Protein 4HXF (pdb70)

Secondary structure (DSSP, 8-state):
---STTGGGGS-EEEEEEEETTEEEEEEEEEETTTTEEEEEEEEEETTTTEEEEEES-EEEEE-TTSSEEEEEE---S--EEEEEETTT--EEEEEE-TTEEEEEE-TTSSEEEEEEEE----SS----SSS-SEETTTEE-TT-EEEEEEEETTTTEEEEEEEEETT-EEEEETTEEEEEEE-BSSSB-TTT-EEEEEEETTEEEEEEEEEEEEEEEE-SS-EEEEEESS-S-TTSPPEEEEESSSEEESSTT--S-EEEEEEETTEEEEEEEETTEEEEEEESSSEEEEE-SSSEEEEEEESSSEEEEEE-SSS--EEEEESSSEEE---TTHHHHTTS---PPEEEEEEETTEEEEEEEE--S--TT--EEEEEEE-STTT---SSS--HHHHHHHHTT-EEEEE--TT-SSS-HHHHHTTTT-TTTHHHHHHHHHHHHHHHH-TTEEEEEEEEEEETHHHHHHHHHHHH-S--SEEEEES--S-HHHHHHHSSSHHHHHHHHT-SSTTT-THHHHT-GGGGGGG--S-EEEEEETT--SS-THHHHHHHHHHHHTT--EEEEEESS--TTHHHHS-HHHHHHHHHHHHHHHIIIIIS--S---HHHHH-

Solvent-accessible surface area: 24995 Å² total; per-residue (Å²): 74,74,32,48,27,97,1,0,22,64,0,9,62,16,50,40,7,52,2,27,74,63,14,0,0,0,5,33,23,72,5,38,31,160,60,34,89,76,74,46,22,0,0,1,6,36,34,69,82,54,61,98,66,120,11,97,91,3,18,29,0,32,12,0,46,53,14,139,46,0,0,0,0,55,155,160,84,95,25,8,43,0,53,10,2,45,5,107,98,34,74,47,83,48,8,36,102,1,91,49,13,92,43,4,57,20,0,113,64,4,101,52,0,2,0,12,1,31,91,50,118,106,61,156,128,122,84,111,45,111,33,40,14,44,34,17,13,108,65,20,78,1,10,16,1,48,3,12,0,58,6,0,12,3,100,51,56,104,41,90,55,121,32,88,32,55,12,45,11,44,12,22,13,33,14,63,16,2,1,0,1,10,10,22,123,55,150,45,6,68,9,88,30,28,28,15,0,35,41,18,98,100,52,134,78,104,98,44,33,90,77,18,1,2,66,6,47,19,20,39,29,124,73,6,0,1,33,1,44,64,122,7,156,92,26,12,16,0,21,24,0,12,13,37,91,62,113,52,111,23,20,3,122,103,51,66,56,15,0,38,56,9,26,1,66,89,22,87,0,31,0,1,3,38,25,69,0,8,4,3,0,19,19,51,58,46,71,53,118,107,18,6,120,30,125,10,37,5,93,4,0,6,2,66,123,86,10,0,0,4,31,24,37,8,13,58,5,7,4,0,24,5,77,100,48,137,73,94,86,40,3,84,55,2,10,146,38,25,110,148,9,123,44,17,123,13,155,69,14,108,8,151,0,117,91,40,82,2,7,0,1,7,4,88,4,78,39,63,106,84,82,104,1,6,0,0,4,8,8,14,22,40,11,44,20,9,10,4,16,58,26,32,14,2,8,3,0,0,2,44,50,21,0,0,0,1,7,7,0,10,7,0,0,5,0,23,37,36,104,16,2,35,94,4,25,88,100,0,4,37,43,2,6,77,0,4,41,39,0,2,118,37,0,14,160,68,15,92,36,0,21,115,119,61,0,0,0,2,5,40,15,8,0,0,0,1,0,1,11,0,4,4,72,25,104,56,10,74,0,0,0,0,2,1,1,10,0,35,14,43,35,10,30,72,98,7,4,20,0,50,43,43,5,87,21,3,0,1,93,109,10,136,151,35,101,40,3,141,106,0,0,0,27,73,60,2,131,56,3,149,10,14,0,4,0,0,0,1,81,70,2,26,61,6,2,50,25,1,0,48,52,0,44,106,52,0,104,127,84,70,45,56,5,50,43,19,65,24,171,99,10,16,31,13,4,6,96,144,8,40,0,119,20,17,28,86,1,0,44,11,1,6,16,0,0,38,73,4,4,61,63,117,72,156,36,27,89,75,76,93,19,55,121

B-factor: mean 23.14, std 11.22, range [9.87, 101.91]

Sequence (613 aa):
IEWDEKTFTKFAYLSDPRTRKNLVVAYVLTKANLESNKYENTIVIENLEDGSRKFIEDDASMPRISPDGKKIAFMRFEKKTAQIWVVADLKTLSAKKVLEAKNIRSIEWNQDSRRLLAVGFKRREDEEDFIFEDDDVPAWFDNMGFFDGEKTTFWVIDTEGEEVIEQFEKPRFSSGIWHGDSIVVSVPHRDVIPRYFKYWDIYLWKDGEEEEKLFEKVSFYAIDSDGERILLYGKPEKKYVSEHDKIYIYDGEVKGILDDIDREVAQAKIRNGKVYFTLFEEGSVNLYLWDGEVREIIAKGKHWIMGFDADERLIYLKETATRPAELYLWDGEERQLTDYNGLIFKKKLKTFEPRHFRFKKSIDLELDGWYIKPEIKEGEKAPVIVFVHGGPKGMYGYYFKYEMQLMASKGYYIVYVNPRGSNGYSEDFALRVLERTGLEDFQDILNGIEEFLRLEPQADRERIGITGISYGGYMTNWALTQSDDLFKAGISENGISYWLTSYAFSDIGLWFDKEVIGDNPLENEENYRKLSPLFYAKNVKAPLLLIHSLEDYRCPLDQSLMFYHVLKDLGKEVYIAIFKKKGAHGHSIRGSPRHRMMKRYKLLFMMEFFERKLKKYEEGFDVEKILK

Structure (mmCIF, N/CA/C/O backbone):
data_4HXF
#
_entry.id   4HXF
#
_cell.length_a   184.057
_cell.length_b   184.057
_cell.length_c   145.529
_cell.angle_alpha   90.00
_cell.angle_beta   90.00
_cell.angle_gamma   120.00
#
_symmetry.space_group_name_H-M   'H 3 2'
#
loop_
_entity.id
_entity.type
_entity.pdbx_description
1 polymer 'Putative uncharacterized protein PH0594'
2 non-polymer N-[(benzyloxy)carbonyl]glycyl-N-[(2S,3R)-4-chloro-3-hydroxy-1-phenylbutan-2-yl]glycinamide
3 non-polymer 'MAGNESIUM ION'
4 non-polymer HEXANE-1,6-DIOL
5 non-polymer 'CHLORIDE ION'
6 water water
#
loop_
_atom_site.group_PDB
_atom_site.id
_atom_site.type_symbol
_atom_site.label_atom_id
_atom_site.label_alt_id
_atom_site.label_comp_id
_atom_site.label_asym_id
_atom_site.label_entity_id
_atom_site.label_seq_id
_atom_site.pdbx_PDB_ins_code
_atom_site.Cartn_x
_atom_site.Cartn_y
_atom_site.Cartn_z
_atom_site.occupancy
_atom_site.B_iso_or_equiv
_atom_site.auth_seq_id
_atom_site.auth_comp_id
_atom_site.auth_asym_id
_atom_site.auth_atom_id
_atom_site.pdbx_PDB_model_num
ATOM 1 N N . ILE A 1 4 ? 15.729 -29.742 -23.348 1.00 50.68 4 ILE B N 1
ATOM 2 C CA . ILE A 1 4 ? 14.355 -30.221 -22.952 1.00 49.09 4 ILE B CA 1
ATOM 3 C C . ILE A 1 4 ? 14.321 -31.727 -22.593 1.00 49.81 4 ILE B C 1
ATOM 4 O O . ILE A 1 4 ? 14.732 -32.528 -23.403 1.00 40.17 4 ILE B O 1
ATOM 8 N N . GLU A 1 5 ? 13.829 -32.094 -21.382 1.00 46.97 5 GLU B N 1
ATOM 9 C CA . GLU A 1 5 ? 13.776 -33.502 -20.864 1.00 37.90 5 GLU B CA 1
ATOM 10 C C . GLU A 1 5 ? 12.300 -33.777 -20.440 1.00 29.73 5 GLU B C 1
ATOM 11 O O . GLU A 1 5 ? 11.575 -32.744 -20.156 1.00 29.64 5 GLU B O 1
ATOM 13 N N . TRP A 1 6 ? 11.802 -35.056 -20.389 1.00 25.99 6 TRP B N 1
ATOM 14 C CA . TRP A 1 6 ? 10.442 -35.304 -19.839 1.00 21.06 6 TRP B CA 1
ATOM 15 C C . TRP A 1 6 ? 10.430 -35.380 -18.333 1.00 22.97 6 TRP B C 1
ATOM 16 O O . TRP A 1 6 ? 11.090 -36.219 -17.721 1.00 26.31 6 TRP B O 1
ATOM 27 N N . ASP A 1 7 ? 9.585 -34.590 -17.726 1.00 18.10 7 ASP B N 1
ATOM 28 C CA . ASP A 1 7 ? 9.416 -34.624 -16.279 1.00 17.89 7 ASP B CA 1
ATOM 29 C C . ASP A 1 7 ? 8.110 -33.854 -16.013 1.00 15.64 7 ASP B C 1
ATOM 30 O O . ASP A 1 7 ? 7.253 -33.649 -16.966 1.00 15.01 7 ASP B O 1
ATOM 35 N N . GLU A 1 8 ? 7.904 -33.479 -14.757 1.00 15.93 8 GLU B N 1
ATOM 36 C CA . GLU A 1 8 ? 6.675 -32.877 -14.323 1.00 16.62 8 GLU B CA 1
ATOM 37 C C . GLU A 1 8 ? 6.502 -31.421 -14.800 1.00 14.45 8 GLU B C 1
ATOM 38 O O . GLU A 1 8 ? 5.422 -30.931 -14.676 1.00 15.46 8 GLU B O 1
ATOM 44 N N . LYS A 1 9 ? 7.527 -30.845 -15.435 1.00 15.15 9 LYS B N 1
ATOM 45 C CA . LYS A 1 9 ? 7.491 -29.438 -15.899 1.00 16.03 9 LYS B CA 1
ATOM 46 C C . LYS A 1 9 ? 7.438 -29.342 -17.400 1.00 15.94 9 LYS B C 1
ATOM 47 O O . LYS A 1 9 ? 7.291 -28.266 -17.904 1.00 15.67 9 LYS B O 1
ATOM 53 N N . THR A 1 10 ? 7.629 -30.441 -18.107 1.00 16.05 10 THR B N 1
ATOM 54 C CA . THR A 1 10 ? 7.754 -30.318 -19.569 1.00 15.52 10 THR B CA 1
ATOM 55 C C . THR A 1 10 ? 6.516 -29.639 -20.258 1.00 15.53 10 THR B C 1
ATOM 56 O O . THR A 1 10 ? 6.706 -28.926 -21.265 1.00 15.60 10 THR B O 1
ATOM 60 N N . PHE A 1 11 ? 5.352 -29.795 -19.644 1.00 14.13 11 PHE B N 1
ATOM 61 C CA . PHE A 1 11 ? 4.074 -29.287 -20.241 1.00 14.16 11 PHE B CA 1
ATOM 62 C C . PHE A 1 11 ? 4.167 -27.756 -20.332 1.00 14.73 11 PHE B C 1
ATOM 63 O O . PHE A 1 11 ? 3.503 -27.151 -21.167 1.00 16.43 11 PHE B O 1
ATOM 71 N N . THR A 1 12 ? 5.031 -27.145 -19.556 1.00 14.88 12 THR B N 1
ATOM 72 C CA . THR A 1 12 ? 5.157 -25.701 -19.591 1.00 16.33 12 THR B CA 1
ATOM 73 C C . THR A 1 12 ? 5.907 -25.188 -20.782 1.00 16.09 12 THR B C 1
ATOM 74 O O . THR A 1 12 ? 5.925 -24.019 -20.997 1.00 18.12 12 THR B O 1
ATOM 78 N N . LYS A 1 13 ? 6.633 -26.051 -21.472 1.00 16.29 13 LYS B N 1
ATOM 79 C CA . LYS A 1 13 ? 7.521 -25.656 -22.574 1.00 18.61 13 LYS B CA 1
ATOM 80 C C . LYS A 1 13 ? 6.673 -25.609 -23.859 1.00 18.24 13 LYS B C 1
ATOM 81 O O . LYS A 1 13 ? 7.179 -25.144 -24.893 1.00 20.81 13 LYS B O 1
ATOM 85 N N . PHE A 1 14 ? 5.443 -26.126 -23.878 1.00 14.50 14 PHE B N 1
ATOM 86 C CA . PHE A 1 14 ? 4.663 -26.144 -25.121 1.00 14.62 14 PHE B CA 1
ATOM 87 C C . PHE A 1 14 ? 3.850 -24.878 -25.343 1.00 16.91 14 PHE B C 1
ATOM 88 O O . PHE A 1 14 ? 3.316 -24.265 -24.413 1.00 20.82 14 PHE B O 1
ATOM 96 N N . ALA A 1 15 ? 3.612 -24.576 -26.611 1.00 13.82 15 ALA B N 1
ATOM 97 C CA . ALA A 1 15 ? 2.667 -23.501 -26.991 1.00 14.25 15 ALA B CA 1
ATOM 98 C C . ALA A 1 15 ? 1.359 -24.114 -27.203 1.00 15.58 15 ALA B C 1
ATOM 99 O O . ALA A 1 15 ? 1.292 -25.099 -27.951 1.00 16.88 15 ALA B O 1
ATOM 101 N N . TYR A 1 16 ? 0.274 -23.524 -26.615 1.00 14.37 16 TYR B N 1
ATOM 102 C CA . TYR A 1 16 ? -1.030 -24.115 -26.698 1.00 14.46 16 TYR B CA 1
ATOM 103 C C . TYR A 1 16 ? -1.918 -23.144 -27.534 1.00 16.14 16 TYR B C 1
ATOM 104 O O . TYR A 1 16 ? -2.094 -21.983 -27.192 1.00 19.41 16 TYR B O 1
ATOM 113 N N . LEU A 1 17 ? -2.432 -23.653 -28.620 1.00 14.37 17 LEU B N 1
ATOM 114 C CA . LEU A 1 17 ? -3.251 -22.852 -29.509 1.00 13.60 17 LEU B CA 1
ATOM 115 C C . LEU A 1 17 ? -4.743 -23.182 -29.361 1.00 15.95 17 LEU B C 1
ATOM 116 O O . LEU A 1 17 ? -5.153 -24.375 -29.234 1.00 14.36 17 LEU B O 1
ATOM 121 N N . SER A 1 18 ? -5.553 -22.141 -29.486 1.00 15.25 18 SER B N 1
ATOM 122 C CA . SER A 1 18 ? -7.024 -22.322 -29.394 1.00 15.53 18 SER B CA 1
ATOM 123 C C . SER A 1 18 ? -7.794 -21.232 -30.130 1.00 16.35 18 SER B C 1
ATOM 124 O O . SER A 1 18 ? -7.231 -20.203 -30.562 1.00 14.78 18 SER B O 1
ATOM 127 N N . ASP A 1 19 ? -9.092 -21.489 -30.340 1.00 16.25 19 ASP B N 1
ATOM 128 C CA . ASP A 1 19 ? -10.082 -20.434 -30.766 1.00 16.58 19 ASP B CA 1
ATOM 129 C C . ASP A 1 19 ? -9.705 -19.833 -32.148 1.00 17.92 19 ASP B C 1
ATOM 130 O O . ASP A 1 19 ? -9.583 -18.623 -32.275 1.00 15.77 19 ASP B O 1
ATOM 135 N N . PRO A 1 20 ? -9.503 -20.650 -33.179 1.00 17.78 20 PRO B N 1
ATOM 136 C CA . PRO A 1 20 ? -9.237 -20.165 -34.508 1.00 16.96 20 PRO B CA 1
ATOM 137 C C . PRO A 1 20 ? -10.461 -19.398 -35.087 1.00 18.15 20 PRO B C 1
ATOM 138 O O . PRO A 1 20 ? -11.569 -19.891 -35.039 1.00 16.23 20 PRO B O 1
ATOM 142 N N . ARG A 1 21 ? -10.188 -18.290 -35.745 1.00 18.78 21 ARG B N 1
ATOM 143 C CA . ARG A 1 21 ? -11.197 -17.435 -36.407 1.00 19.00 21 ARG B CA 1
ATOM 144 C C . ARG A 1 21 ? -10.649 -16.996 -37.696 1.00 18.72 21 ARG B C 1
ATOM 145 O O . ARG A 1 21 ? -9.430 -16.691 -37.818 1.00 19.46 21 ARG B O 1
ATOM 153 N N . THR A 1 22 ? -11.494 -16.883 -38.725 1.00 18.22 22 THR B N 1
ATOM 154 C CA . THR A 1 22 ? -11.004 -16.411 -39.981 1.00 19.13 22 THR B CA 1
ATOM 155 C C . THR A 1 22 ? -12.085 -15.501 -40.669 1.00 24.80 22 THR B C 1
ATOM 156 O O . THR A 1 22 ? -13.254 -15.755 -40.513 1.00 21.94 22 THR B O 1
ATOM 160 N N . ARG A 1 23 ? -11.622 -14.411 -41.281 1.00 28.59 23 ARG B N 1
ATOM 161 C CA . ARG A 1 23 ? -12.500 -13.525 -42.131 1.00 30.78 23 ARG B CA 1
ATOM 162 C C . ARG A 1 23 ? -11.600 -13.068 -43.214 1.00 31.75 23 ARG B C 1
ATOM 163 O O . ARG A 1 23 ? -10.464 -12.665 -43.030 1.00 29.77 23 ARG B O 1
ATOM 167 N N . LYS A 1 24 ? -12.050 -13.205 -44.463 1.00 32.14 24 LYS B N 1
ATOM 168 C CA . LYS A 1 24 ? -11.155 -12.902 -45.538 1.00 33.49 24 LYS B CA 1
ATOM 169 C C . LYS A 1 24 ? -9.777 -13.556 -45.690 1.00 34.55 24 LYS B C 1
ATOM 170 O O . LYS A 1 24 ? -9.604 -14.764 -45.776 1.00 34.43 24 LYS B O 1
ATOM 176 N N . ASN A 1 25 ? -8.749 -12.719 -45.825 1.00 29.90 25 ASN B N 1
ATOM 177 C CA . ASN A 1 25 ? -7.366 -13.136 -45.891 1.00 32.39 25 ASN B CA 1
ATOM 178 C C . ASN A 1 25 ? -6.682 -13.303 -44.483 1.00 27.23 25 ASN B C 1
ATOM 179 O O . ASN A 1 25 ? -5.475 -13.650 -44.453 1.00 28.69 25 ASN B O 1
ATOM 184 N N . LEU A 1 26 ? -7.446 -13.062 -43.424 1.00 27.26 26 LEU B N 1
ATOM 185 C CA . LEU A 1 26 ? -6.868 -13.082 -42.037 1.00 28.55 26 LEU B CA 1
ATOM 186 C C . LEU A 1 26 ? -7.295 -14.343 -41.230 1.00 26.86 26 LEU B C 1
ATOM 187 O O . LEU A 1 26 ? -8.416 -14.866 -41.423 1.00 22.21 26 LEU B O 1
ATOM 192 N N . VAL A 1 27 ? -6.382 -14.799 -40.354 1.00 23.94 27 VAL B N 1
ATOM 193 C CA A VAL A 1 27 ? -6.649 -15.805 -39.365 0.50 21.60 27 VAL B CA 1
ATOM 194 C CA B VAL A 1 27 ? -6.729 -15.769 -39.318 0.50 21.58 27 VAL B CA 1
ATOM 195 C C . VAL A 1 27 ? -6.297 -15.216 -38.021 1.00 21.18 27 VAL B C 1
ATOM 196 O O . VAL A 1 27 ? -5.256 -14.505 -37.950 1.00 23.40 27 VAL B O 1
ATOM 203 N N . ALA A 1 28 ? -7.098 -15.455 -36.988 1.00 19.23 28 ALA B N 1
ATOM 204 C CA . ALA A 1 28 ? -6.723 -15.079 -35.623 1.00 17.24 28 ALA B CA 1
ATOM 205 C C . ALA A 1 28 ? -6.856 -16.314 -34.777 1.00 16.82 28 ALA B C 1
ATOM 206 O O . ALA A 1 28 ? -7.640 -17.225 -35.065 1.00 17.03 28 ALA B O 1
ATOM 208 N N . TYR A 1 29 ? -6.034 -16.368 -33.724 1.00 14.25 29 TYR B N 1
ATOM 209 C CA . TYR A 1 29 ? -6.105 -17.472 -32.775 1.00 15.14 29 TYR B CA 1
ATOM 210 C C . TYR A 1 29 ? -5.446 -17.056 -31.497 1.00 14.02 29 TYR B C 1
ATOM 211 O O . TYR A 1 29 ? -4.786 -15.965 -31.449 1.00 14.48 29 TYR B O 1
ATOM 220 N N . VAL A 1 30 ? -5.529 -17.841 -30.423 1.00 14.58 30 VAL B N 1
ATOM 221 C CA . VAL A 1 30 ? -4.983 -17.526 -29.113 1.00 14.08 30 VAL B CA 1
ATOM 222 C C . VAL A 1 30 ? -3.804 -18.465 -28.844 1.00 14.73 30 VAL B C 1
ATOM 223 O O . VAL A 1 30 ? -3.928 -19.665 -29.076 1.00 14.05 30 VAL B O 1
ATOM 227 N N . LEU A 1 31 ? -2.704 -17.862 -28.499 1.00 14.71 31 LEU B N 1
ATOM 228 C CA . LEU A 1 31 ? -1.453 -18.575 -28.078 1.00 15.33 31 LEU B CA 1
ATOM 229 C C . LEU A 1 31 ? -1.399 -18.477 -26.542 1.00 15.09 31 LEU B C 1
ATOM 230 O O . LEU A 1 31 ? -1.391 -17.348 -25.992 1.00 15.49 31 LEU B O 1
ATOM 235 N N . THR A 1 32 ? -1.413 -19.631 -25.882 1.00 14.19 32 THR B N 1
ATOM 236 C CA . THR A 1 32 ? -1.378 -19.742 -24.430 1.00 14.05 32 THR B CA 1
ATOM 237 C C . THR A 1 32 ? -0.110 -20.398 -23.958 1.00 13.80 32 THR B C 1
ATOM 238 O O . THR A 1 32 ? 0.285 -21.382 -24.545 1.00 14.69 32 THR B O 1
ATOM 242 N N . LYS A 1 33 ? 0.477 -19.821 -22.914 1.00 13.63 33 LYS B N 1
ATOM 243 C CA . LYS A 1 33 ? 1.625 -20.343 -22.240 1.00 13.05 33 LYS B CA 1
ATOM 244 C C . LYS A 1 33 ? 1.353 -20.550 -20.775 1.00 13.37 33 LYS B C 1
ATOM 245 O O . LYS A 1 33 ? 0.760 -19.656 -20.183 1.00 13.64 33 LYS B O 1
ATOM 251 N N . ALA A 1 34 ? 1.789 -21.667 -20.209 1.00 13.74 34 ALA B N 1
ATOM 252 C CA . ALA A 1 34 ? 1.759 -21.886 -18.766 1.00 13.95 34 ALA B CA 1
ATOM 253 C C . ALA A 1 34 ? 3.062 -21.367 -18.202 1.00 15.33 34 ALA B C 1
ATOM 254 O O . ALA A 1 34 ? 4.161 -21.972 -18.426 1.00 17.17 34 ALA B O 1
ATOM 256 N N . ASN A 1 35 ? 2.964 -20.279 -17.408 1.00 15.92 35 ASN B N 1
ATOM 257 C CA . ASN A 1 35 ? 4.145 -19.659 -16.808 1.00 17.40 35 ASN B CA 1
ATOM 258 C C . ASN A 1 35 ? 4.290 -20.168 -15.376 1.00 17.83 35 ASN B C 1
ATOM 259 O O . ASN A 1 35 ? 3.469 -19.844 -14.503 1.00 18.62 35 ASN B O 1
ATOM 264 N N . LEU A 1 36 ? 5.209 -21.053 -15.173 1.00 18.63 36 LEU B N 1
ATOM 265 C CA . LEU A 1 36 ? 5.356 -21.699 -13.841 1.00 20.05 36 LEU B CA 1
ATOM 266 C C . LEU A 1 36 ? 5.814 -20.764 -12.765 1.00 24.09 36 LEU B C 1
ATOM 267 O O . LEU A 1 36 ? 5.308 -20.799 -11.629 1.00 22.19 36 LEU B O 1
ATOM 272 N N . GLU A 1 37 ? 6.674 -19.812 -13.145 1.00 21.97 37 GLU B N 1
ATOM 273 C CA . GLU A 1 37 ? 7.225 -18.845 -12.186 1.00 25.21 37 GLU B CA 1
ATOM 274 C C . GLU A 1 37 ? 6.166 -17.912 -11.655 1.00 24.97 37 GLU B C 1
ATOM 275 O O . GLU A 1 37 ? 6.115 -17.694 -10.455 1.00 28.38 37 GLU B O 1
ATOM 281 N N . SER A 1 38 ? 5.335 -17.309 -12.519 1.00 21.83 38 SER B N 1
ATOM 282 C CA . SER A 1 38 ? 4.266 -16.451 -12.091 1.00 20.48 38 SER B CA 1
ATOM 283 C C . SER A 1 38 ? 3.037 -17.190 -11.630 1.00 20.58 38 SER B C 1
ATOM 284 O O . SER A 1 38 ? 2.099 -16.623 -11.057 1.00 21.52 38 SER B O 1
ATOM 287 N N . ASN A 1 39 ? 2.986 -18.490 -11.988 1.00 19.17 39 ASN B N 1
ATOM 288 C CA . ASN A 1 39 ? 1.848 -19.364 -11.775 1.00 18.50 39 ASN B CA 1
ATOM 289 C C . ASN A 1 39 ? 0.566 -18.921 -12.427 1.00 20.73 39 ASN B C 1
ATOM 290 O O . ASN A 1 39 ? -0.551 -18.966 -11.890 1.00 19.89 39 ASN B O 1
ATOM 295 N N . LYS A 1 40 ? 0.691 -18.522 -13.695 1.00 17.71 40 LYS B N 1
ATOM 296 C CA . LYS A 1 40 ? -0.410 -18.062 -14.466 1.00 19.45 40 LYS B CA 1
ATOM 297 C C . LYS A 1 40 ? -0.352 -18.533 -15.901 1.00 17.34 40 LYS B C 1
ATOM 298 O O . LYS A 1 40 ? 0.747 -18.826 -16.387 1.00 18.56 40 LYS B O 1
ATOM 302 N N . TYR A 1 41 ? -1.495 -18.616 -16.557 1.00 17.48 41 TYR B N 1
ATOM 303 C CA . TYR A 1 41 ? -1.591 -18.799 -17.977 1.00 17.54 41 TYR B CA 1
ATOM 304 C C . TYR A 1 41 ? -1.505 -17.412 -18.650 1.00 18.91 41 TYR B C 1
ATOM 305 O O . TYR A 1 41 ? -2.123 -16.455 -18.167 1.00 21.18 41 TYR B O 1
ATOM 314 N N . GLU A 1 42 ? -0.730 -17.307 -19.680 1.00 15.38 42 GLU B N 1
ATOM 315 C CA . GLU A 1 42 ? -0.601 -16.072 -20.484 1.00 15.26 42 GLU B CA 1
ATOM 316 C C . GLU A 1 42 ? -1.243 -16.330 -21.799 1.00 14.96 42 GLU B C 1
ATOM 317 O O . GLU A 1 42 ? -1.061 -17.388 -22.407 1.00 16.57 42 GLU B O 1
ATOM 323 N N . ASN A 1 43 ? -2.070 -15.366 -22.259 1.00 14.93 43 ASN B N 1
ATOM 324 C CA . ASN A 1 43 ? -2.805 -15.445 -23.462 1.00 14.22 43 ASN B CA 1
ATOM 325 C C . ASN A 1 43 ? -2.439 -14.256 -24.385 1.00 14.36 43 ASN B C 1
ATOM 326 O O . ASN A 1 43 ? -2.366 -13.114 -23.926 1.00 15.84 43 ASN B O 1
ATOM 331 N N . THR A 1 44 ? -2.125 -14.603 -25.620 1.00 13.66 44 THR B N 1
ATOM 332 C CA . THR A 1 44 ? -1.809 -13.667 -26.728 1.00 13.23 44 THR B CA 1
ATOM 333 C C . THR A 1 44 ? -2.594 -13.982 -27.932 1.00 12.64 44 THR B C 1
ATOM 334 O O . THR A 1 44 ? -2.604 -15.122 -28.398 1.00 14.11 44 THR B O 1
ATOM 338 N N . ILE A 1 45 ? -3.308 -12.990 -28.461 1.00 14.00 45 ILE B N 1
ATOM 339 C CA . ILE A 1 45 ? -3.958 -13.217 -29.744 1.00 12.52 45 ILE B CA 1
ATOM 340 C C . ILE A 1 45 ? -2.958 -12.974 -30.849 1.00 13.74 45 ILE B C 1
ATOM 341 O O . ILE A 1 45 ? -2.226 -11.951 -30.859 1.00 14.34 45 ILE B O 1
ATOM 346 N N . VAL A 1 46 ? -2.906 -13.886 -31.812 1.00 12.96 46 VAL B N 1
ATOM 347 C CA . VAL A 1 46 ? -2.040 -13.771 -32.973 1.00 14.39 46 VAL B CA 1
ATOM 348 C C . VAL A 1 46 ? -2.930 -13.621 -34.179 1.00 15.28 46 VAL B C 1
ATOM 349 O O . VAL A 1 46 ? -3.923 -14.345 -34.332 1.00 17.00 46 VAL B O 1
ATOM 353 N N . ILE A 1 47 ? -2.616 -12.669 -35.021 1.00 15.77 47 ILE B N 1
ATOM 354 C CA . ILE A 1 47 ? -3.354 -12.423 -36.276 1.00 15.96 47 ILE B CA 1
ATOM 355 C C . ILE A 1 47 ? -2.388 -12.631 -37.385 1.00 17.32 47 ILE B C 1
ATOM 356 O O . ILE A 1 47 ? -1.301 -11.984 -37.469 1.00 17.60 47 ILE B O 1
ATOM 361 N N . GLU A 1 48 ? -2.720 -13.597 -38.231 1.00 17.30 48 GLU B N 1
ATOM 362 C CA . GLU A 1 48 ? -1.874 -13.892 -39.391 1.00 23.83 48 GLU B CA 1
ATOM 363 C C . GLU A 1 48 ? -2.491 -13.490 -40.667 1.00 26.18 48 GLU B C 1
ATOM 364 O O . GLU A 1 48 ? -3.705 -13.694 -40.896 1.00 26.61 48 GLU B O 1
ATOM 370 N N . ASN A 1 49 ? -1.660 -12.909 -41.529 1.00 28.06 49 ASN B N 1
ATOM 371 C CA . ASN A 1 49 ? -2.244 -12.464 -42.825 1.00 34.39 49 ASN B CA 1
ATOM 372 C C . ASN A 1 49 ? -1.720 -13.425 -43.826 1.00 39.20 49 ASN B C 1
ATOM 373 O O . ASN A 1 49 ? -0.521 -13.385 -44.055 1.00 46.03 49 ASN B O 1
ATOM 378 N N . LEU A 1 50 ? -2.630 -14.213 -44.442 1.00 41.28 50 LEU B N 1
ATOM 379 C CA . LEU A 1 50 ? -2.272 -15.372 -45.259 1.00 42.39 50 LEU B CA 1
ATOM 380 C C . LEU A 1 50 ? -1.648 -14.827 -46.588 1.00 54.35 50 LEU B C 1
ATOM 381 O O . LEU A 1 50 ? -0.833 -15.483 -47.207 1.00 54.82 50 LEU B O 1
ATOM 386 N N . GLU A 1 51 ? -2.023 -13.593 -46.954 1.00 60.09 51 GLU B N 1
ATOM 387 C CA . GLU A 1 51 ? -1.177 -12.721 -47.807 1.00 74.62 51 GLU B CA 1
ATOM 388 C C . GLU A 1 51 ? 0.372 -12.694 -47.552 1.00 82.48 51 GLU B C 1
ATOM 389 O O . GLU A 1 51 ? 1.100 -12.784 -48.535 1.00 101.91 51 GLU B O 1
ATOM 390 N N . ASP A 1 52 ? 0.886 -12.565 -46.302 1.00 78.80 52 ASP B N 1
ATOM 391 C CA . ASP A 1 52 ? 2.374 -12.662 -46.048 1.00 57.09 52 ASP B CA 1
ATOM 392 C C . ASP A 1 52 ? 2.892 -13.795 -45.095 1.00 63.83 52 ASP B C 1
ATOM 393 O O . ASP A 1 52 ? 4.091 -14.128 -45.104 1.00 61.76 52 ASP B O 1
ATOM 395 N N . GLY A 1 53 ? 2.042 -14.459 -44.311 1.00 54.60 53 GLY B N 1
ATOM 396 C CA . GLY A 1 53 ? 2.553 -15.367 -43.224 1.00 50.46 53 GLY B CA 1
ATOM 397 C C . GLY A 1 53 ? 3.124 -14.496 -42.084 1.00 40.27 53 GLY B C 1
ATOM 398 O O . GLY A 1 53 ? 3.541 -15.005 -40.981 1.00 42.01 53 GLY B O 1
ATOM 399 N N . SER A 1 54 ? 3.110 -13.200 -42.386 1.00 31.60 54 SER B N 1
ATOM 400 C CA . SER A 1 54 ? 3.213 -12.056 -41.368 1.00 33.93 54 SER B CA 1
ATOM 401 C C . SER A 1 54 ? 2.211 -12.183 -40.164 1.00 22.83 54 SER B C 1
ATOM 402 O O . SER A 1 54 ? 1.077 -12.556 -40.371 1.00 22.28 54 SER B O 1
ATOM 405 N N . ARG A 1 55 ? 2.689 -11.847 -38.962 1.00 20.86 55 ARG B N 1
ATOM 406 C CA . ARG A 1 55 ? 1.929 -11.973 -37.730 1.00 18.15 55 ARG B CA 1
ATOM 407 C C . ARG A 1 55 ? 1.958 -10.694 -36.983 1.00 17.32 55 ARG B C 1
ATOM 408 O O . ARG A 1 55 ? 2.988 -10.042 -36.885 1.00 18.09 55 ARG B O 1
ATOM 416 N N . LYS A 1 56 ? 0.841 -10.377 -36.390 1.00 15.82 56 LYS B N 1
ATOM 417 C CA . LYS A 1 56 ? 0.671 -9.321 -35.446 1.00 16.64 56 LYS B CA 1
ATOM 418 C C . LYS A 1 56 ? -0.044 -9.816 -34.222 1.00 15.82 56 LYS B C 1
ATOM 419 O O . LYS A 1 56 ? -0.544 -10.954 -34.212 1.00 15.43 56 LYS B O 1
ATOM 425 N N . PHE A 1 57 ? 0.007 -9.009 -33.159 1.00 14.02 57 PHE B N 1
ATOM 426 C CA . PHE A 1 57 ? -0.331 -9.490 -31.827 1.00 14.94 57 PHE B CA 1
ATOM 427 C C . PHE A 1 57 ? -1.198 -8.559 -31.038 1.00 15.63 57 PHE B C 1
ATOM 428 O O . PHE A 1 57 ? -1.101 -7.321 -31.180 1.00 15.96 57 PHE B O 1
ATOM 436 N N . ILE A 1 58 ? -2.026 -9.161 -30.215 1.00 13.48 58 ILE B N 1
ATOM 437 C CA . ILE A 1 58 ? -2.776 -8.427 -29.216 1.00 14.90 58 ILE B CA 1
ATOM 438 C C . ILE A 1 58 ? -2.451 -9.134 -27.918 1.00 14.73 58 ILE B C 1
ATOM 439 O O . ILE A 1 58 ? -2.872 -10.270 -27.623 1.00 13.77 58 ILE B O 1
ATOM 444 N N . GLU A 1 59 ? -1.698 -8.458 -27.076 1.00 15.80 59 GLU B N 1
ATOM 445 C CA . GLU A 1 59 ? -1.149 -9.072 -25.880 1.00 15.13 59 GLU B CA 1
ATOM 446 C C . GLU A 1 59 ? -2.119 -9.074 -24.684 1.00 17.28 59 GLU B C 1
ATOM 447 O O . GLU A 1 59 ? -2.992 -8.207 -24.588 1.00 17.22 59 GLU B O 1
ATOM 453 N N . ASP A 1 60 ? -2.009 -10.098 -23.837 1.00 16.15 60 ASP B N 1
ATOM 454 C CA A ASP A 1 60 ? -2.857 -10.345 -22.646 0.50 16.33 60 ASP B CA 1
ATOM 455 C CA B ASP A 1 60 ? -2.832 -10.298 -22.620 0.50 16.41 60 ASP B CA 1
ATOM 456 C C . ASP A 1 60 ? -4.362 -10.257 -22.961 1.00 16.39 60 ASP B C 1
ATOM 457 O O . ASP A 1 60 ? -5.136 -9.388 -22.430 1.00 17.42 60 ASP B O 1
ATOM 466 N N . ALA A 1 61 ? -4.788 -11.073 -23.932 1.00 14.18 61 ALA B N 1
ATOM 467 C CA . ALA A 1 61 ? -6.121 -11.028 -24.527 1.00 15.23 61 ALA B CA 1
ATOM 468 C C . ALA A 1 61 ? -6.529 -12.357 -25.010 1.00 16.53 61 ALA B C 1
ATOM 469 O O . ALA A 1 61 ? -5.661 -13.220 -25.327 1.00 16.59 61 ALA B O 1
ATOM 471 N N . SER A 1 62 ? -7.828 -12.573 -25.130 1.00 16.61 62 SER B N 1
ATOM 472 C CA . SER A 1 62 ? -8.391 -13.743 -25.704 1.00 16.53 62 SER B CA 1
ATOM 473 C C . SER A 1 62 ? -9.753 -13.442 -26.301 1.00 17.74 62 SER B C 1
ATOM 474 O O . SER A 1 62 ? -10.126 -12.278 -26.386 1.00 14.61 62 SER B O 1
ATOM 477 N N . MET A 1 63 ? -10.464 -14.499 -26.699 1.00 17.53 63 MET B N 1
ATOM 478 C CA . MET A 1 63 ? -11.751 -14.378 -27.353 1.00 19.09 63 MET B CA 1
ATOM 479 C C . MET A 1 63 ? -11.697 -13.469 -28.555 1.00 17.48 63 MET B C 1
ATOM 480 O O . MET A 1 63 ? -12.572 -12.575 -28.699 1.00 17.08 63 MET B O 1
ATOM 485 N N . PRO A 1 64 ? -10.784 -13.714 -29.541 1.00 16.01 64 PRO B N 1
ATOM 486 C CA . PRO A 1 64 ? -10.775 -12.912 -30.749 1.00 16.64 64 PRO B CA 1
ATOM 487 C C . PRO A 1 64 ? -12.055 -13.128 -31.575 1.00 18.05 64 PRO B C 1
ATOM 488 O O . PRO A 1 64 ? -12.486 -14.258 -31.820 1.00 18.74 64 PRO B O 1
ATOM 492 N N . ARG A 1 65 ? -12.688 -12.009 -31.997 1.00 16.88 65 ARG B N 1
ATOM 493 C CA . ARG A 1 65 ? -13.849 -12.118 -32.888 1.00 16.15 65 ARG B CA 1
ATOM 494 C C . ARG A 1 65 ? -13.677 -11.150 -33.958 1.00 15.60 65 ARG B C 1
ATOM 495 O O . ARG A 1 65 ? -13.659 -9.882 -33.714 1.00 16.68 65 ARG B O 1
ATOM 503 N N . ILE A 1 66 ? -13.412 -11.588 -35.169 1.00 15.55 66 ILE B N 1
ATOM 504 C CA . ILE A 1 66 ? -13.229 -10.712 -36.289 1.00 16.30 66 ILE B CA 1
ATOM 505 C C . ILE A 1 66 ? -14.560 -10.201 -36.851 1.00 17.93 66 ILE B C 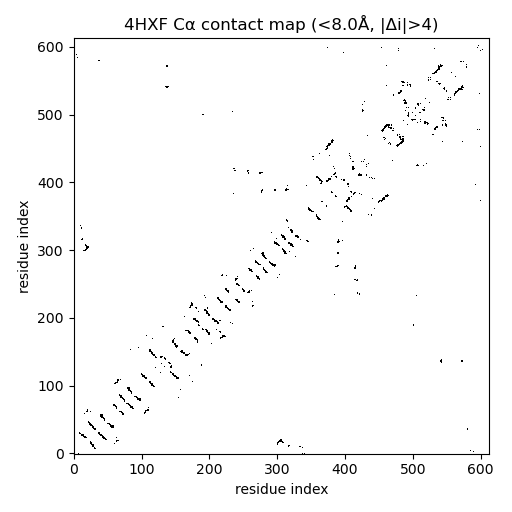1
ATOM 506 O O . ILE A 1 66 ? -15.503 -10.971 -37.102 1.00 18.78 66 ILE B O 1
ATOM 511 N N . SER A 1 67 ? -14.695 -8.907 -37.078 1.00 17.54 67 SER B N 1
ATOM 512 C CA . SER A 1 67 ? -15.993 -8.395 -37.569 1.00 17.46 67 SER B CA 1
ATOM 513 C C . SER A 1 67 ? -16.268 -8.936 -39.009 1.00 18.65 67 SER B C 1
ATOM 514 O O . SER A 1 67 ? -15.343 -9.215 -39.786 1.00 20.13 67 SER B O 1
ATOM 517 N N . PRO A 1 68 ? -17.559 -9.083 -39.365 1.00 18.00 68 PRO B N 1
ATOM 518 C CA . PRO A 1 68 ? -17.943 -9.640 -40.666 1.00 18.65 68 PRO B CA 1
ATOM 519 C C . PRO A 1 68 ? -17.287 -8.918 -41.821 1.00 21.85 68 PRO B C 1
ATOM 520 O O . PRO A 1 68 ? -16.904 -9.607 -42.820 1.00 21.49 68 PRO B O 1
ATOM 524 N N . ASP A 1 69 ? -17.110 -7.596 -41.711 1.00 19.47 69 ASP B N 1
ATOM 525 C CA . ASP A 1 69 ? -16.510 -6.761 -42.758 1.00 20.02 69 ASP B CA 1
ATOM 526 C C . ASP A 1 69 ? -14.997 -6.860 -42.826 1.00 21.25 69 ASP B C 1
ATOM 527 O O . ASP A 1 69 ? -14.381 -6.291 -43.721 1.00 21.99 69 ASP B O 1
ATOM 532 N N . GLY A 1 70 ? -14.403 -7.613 -41.933 1.00 19.94 70 GLY B N 1
ATOM 533 C CA . GLY A 1 70 ? -12.976 -7.761 -41.780 1.00 22.10 70 GLY B CA 1
ATOM 534 C C . GLY A 1 70 ? -12.148 -6.582 -41.348 1.00 22.53 70 GLY B C 1
ATOM 535 O O . GLY A 1 70 ? -10.935 -6.639 -41.463 1.00 27.15 70 GLY B O 1
ATOM 536 N N . LYS A 1 71 ? -12.801 -5.538 -40.841 1.00 21.60 71 LYS B N 1
ATOM 537 C CA . LYS A 1 71 ? -12.148 -4.284 -40.525 1.00 21.31 71 LYS B CA 1
ATOM 538 C C . LYS A 1 71 ? -11.702 -4.201 -39.087 1.00 20.92 71 LYS B C 1
ATOM 539 O O . LYS A 1 71 ? -10.817 -3.401 -38.794 1.00 20.19 71 LYS B O 1
ATOM 545 N N . LYS A 1 72 ? -12.355 -4.927 -38.204 1.00 19.68 72 LYS B N 1
ATOM 546 C CA . LYS A 1 72 ? -12.130 -4.808 -36.775 1.00 19.90 72 LYS B CA 1
ATOM 547 C C . LYS A 1 72 ? -12.098 -6.158 -36.096 1.00 17.25 72 LYS B C 1
ATOM 548 O O . LYS A 1 72 ? -12.596 -7.127 -36.629 1.00 18.34 72 LYS B O 1
ATOM 554 N N . ILE A 1 73 ? -11.504 -6.189 -34.953 1.00 15.48 73 ILE B N 1
ATOM 555 C CA . ILE A 1 73 ? -11.504 -7.352 -34.086 1.00 15.64 73 ILE B CA 1
ATOM 556 C C . ILE A 1 73 ? -11.901 -6.921 -32.685 1.00 16.66 73 ILE B C 1
ATOM 557 O O . ILE A 1 73 ? -11.340 -5.940 -32.096 1.00 17.26 73 ILE B O 1
ATOM 562 N N . ALA A 1 74 ? -12.899 -7.649 -32.141 1.00 17.49 74 ALA B N 1
ATOM 563 C CA . ALA A 1 74 ? -13.266 -7.534 -30.750 1.00 15.62 74 ALA B CA 1
ATOM 564 C C . ALA A 1 74 ? -12.502 -8.599 -29.981 1.00 16.97 74 ALA B C 1
ATOM 565 O O . ALA A 1 74 ? -12.190 -9.662 -30.507 1.00 17.23 74 ALA B O 1
ATOM 567 N N . PHE A 1 75 ? -12.239 -8.288 -28.739 1.00 15.42 75 PHE B N 1
ATOM 568 C CA . PHE A 1 75 ? -11.610 -9.209 -27.825 1.00 15.93 75 PHE B CA 1
ATOM 569 C C . PHE A 1 75 ? -11.830 -8.911 -26.425 1.00 16.96 75 PHE B C 1
ATOM 570 O O . PHE A 1 75 ? -12.301 -7.809 -26.119 1.00 17.87 75 PHE B O 1
ATOM 578 N N . MET A 1 76 ? -11.493 -9.859 -25.530 1.00 17.15 76 MET B N 1
ATOM 579 C CA . MET A 1 76 ? -11.586 -9.679 -24.107 1.00 19.80 76 MET B CA 1
ATOM 580 C C . MET A 1 76 ? -10.237 -9.629 -23.429 1.00 21.13 76 MET B C 1
ATOM 581 O O . MET A 1 76 ? -9.307 -10.395 -23.819 1.00 19.81 76 MET B O 1
ATOM 586 N N . ARG A 1 77 ? -10.166 -8.851 -22.346 1.00 18.00 77 ARG B N 1
ATOM 587 C CA . ARG A 1 77 ? -9.057 -8.873 -21.415 1.00 20.98 77 ARG B CA 1
ATOM 588 C C . ARG A 1 77 ? -9.661 -9.045 -20.000 1.00 27.14 77 ARG B C 1
ATOM 589 O O . ARG A 1 77 ? -10.783 -8.653 -19.772 1.00 24.38 77 ARG B O 1
ATOM 597 N N . PHE A 1 78 ? -8.877 -9.530 -19.052 1.00 33.69 78 PHE B N 1
ATOM 598 C CA . PHE A 1 78 ? -9.429 -10.015 -17.741 1.00 39.66 78 PHE B CA 1
ATOM 599 C C . PHE A 1 78 ? -8.491 -9.528 -16.663 1.00 51.67 78 PHE B C 1
ATOM 600 O O . PHE A 1 78 ? -7.902 -8.470 -16.863 1.00 54.04 78 PHE B O 1
ATOM 608 N N . GLU A 1 81 ? -6.596 -6.785 -11.777 1.00 57.50 81 GLU B N 1
ATOM 609 C CA . GLU A 1 81 ? -6.858 -5.823 -10.696 1.00 67.44 81 GLU B CA 1
ATOM 610 C C . GLU A 1 81 ? -8.301 -5.951 -10.188 1.00 76.56 81 GLU B C 1
ATOM 611 O O . GLU A 1 81 ? -8.552 -6.580 -9.149 1.00 87.87 81 GLU B O 1
ATOM 613 N N . LYS A 1 82 ? -9.242 -5.397 -10.965 1.00 78.88 82 LYS B N 1
ATOM 614 C CA . LYS A 1 82 ? -10.648 -5.220 -10.567 1.00 66.61 82 LYS B CA 1
ATOM 615 C C . LYS A 1 82 ? -11.549 -6.486 -10.597 1.00 71.65 82 LYS B C 1
ATOM 616 O O . LYS A 1 82 ? -12.767 -6.359 -10.464 1.00 74.10 82 LYS B O 1
ATOM 618 N N . LYS A 1 83 ? -10.976 -7.691 -10.726 1.00 70.90 83 LYS B N 1
ATOM 619 C CA . LYS A 1 83 ? -11.755 -8.917 -11.076 1.00 63.88 83 LYS B CA 1
ATOM 620 C C . LYS A 1 83 ? -12.874 -8.644 -12.141 1.00 63.30 83 LYS B C 1
ATOM 621 O O . LYS A 1 83 ? -14.036 -9.142 -12.033 1.00 51.90 83 LYS B O 1
ATOM 623 N N . THR A 1 84 ? -12.509 -7.861 -13.180 1.00 44.92 84 THR B N 1
ATOM 624 C CA . THR A 1 84 ? -13.440 -7.523 -14.243 1.00 40.80 84 THR B CA 1
ATOM 625 C C . THR A 1 84 ? -12.837 -7.751 -15.629 1.00 32.46 84 THR B C 1
ATOM 626 O O . THR A 1 84 ? -11.733 -7.258 -15.960 1.00 40.75 84 THR B O 1
ATOM 628 N N . ALA A 1 85 ? -13.691 -8.319 -16.418 1.00 30.63 85 ALA B N 1
ATOM 629 C CA . ALA A 1 85 ? -13.432 -8.486 -17.817 1.00 30.60 85 ALA B CA 1
ATOM 630 C C . ALA A 1 85 ? -13.800 -7.212 -18.551 1.00 28.61 85 ALA B C 1
ATOM 631 O O . ALA A 1 85 ? -14.654 -6.479 -18.150 1.00 27.14 85 ALA B O 1
ATOM 633 N N . GLN A 1 86 ? -13.108 -6.985 -19.655 1.00 19.79 86 GLN B N 1
ATOM 634 C CA . GLN A 1 86 ? -13.270 -5.814 -20.479 1.00 22.73 86 GLN B CA 1
ATOM 635 C C . GLN A 1 86 ? -13.407 -6.276 -21.879 1.00 19.38 86 GLN B C 1
ATOM 636 O O . GLN A 1 86 ? -12.564 -7.039 -22.350 1.00 20.31 86 GLN B O 1
ATOM 642 N N . ILE A 1 87 ? -14.377 -5.748 -22.616 1.00 16.14 87 ILE B N 1
ATOM 643 C CA . ILE A 1 87 ? -14.468 -5.937 -24.044 1.00 15.30 87 ILE B CA 1
ATOM 644 C C . ILE A 1 87 ? -13.821 -4.755 -24.763 1.00 16.27 87 ILE B C 1
ATOM 645 O O . ILE A 1 87 ? -14.094 -3.583 -24.460 1.00 15.30 87 ILE B O 1
ATOM 650 N N . TRP A 1 88 ? -12.919 -5.088 -25.689 1.00 13.99 88 TRP B N 1
ATOM 651 C CA . TRP A 1 88 ? -12.200 -4.150 -26.472 1.00 14.59 88 TRP B CA 1
ATOM 652 C C . TRP A 1 88 ? -12.472 -4.360 -27.950 1.00 15.18 88 TRP B C 1
ATOM 653 O O . TRP A 1 88 ? -12.841 -5.432 -28.358 1.00 17.04 88 TRP B O 1
ATOM 664 N N . VAL A 1 89 ? -12.310 -3.300 -28.741 1.00 14.11 89 VAL B N 1
ATOM 665 C CA A VAL A 1 89 ? -12.360 -3.347 -30.211 0.50 14.91 89 VAL B CA 1
ATOM 666 C CA B VAL A 1 89 ? -12.332 -3.374 -30.195 0.50 15.66 89 VAL B CA 1
ATOM 667 C C . VAL A 1 89 ? -11.100 -2.673 -30.766 1.00 16.52 89 VAL B C 1
ATOM 668 O O . VAL A 1 89 ? -10.714 -1.569 -30.344 1.00 15.14 89 VAL B O 1
ATOM 675 N N . ALA A 1 90 ? -10.465 -3.318 -31.699 1.00 16.57 90 ALA B N 1
ATOM 676 C CA . ALA A 1 90 ? -9.277 -2.792 -32.407 1.00 16.49 90 ALA B CA 1
ATOM 677 C C . ALA A 1 90 ? -9.516 -2.744 -33.878 1.00 17.32 90 ALA B C 1
ATOM 678 O O . ALA A 1 90 ? -10.143 -3.644 -34.436 1.00 17.02 90 ALA B O 1
ATOM 680 N N . ASP A 1 91 ? -8.949 -1.757 -34.559 1.00 16.64 91 ASP B N 1
ATOM 681 C CA . ASP A 1 91 ? -8.854 -1.791 -35.985 1.00 16.56 91 ASP B CA 1
ATOM 682 C C . ASP A 1 91 ? -7.813 -2.844 -36.415 1.00 17.21 91 ASP B C 1
ATOM 683 O O . ASP A 1 91 ? -6.740 -2.908 -35.873 1.00 17.00 91 ASP B O 1
ATOM 688 N N . LEU A 1 92 ? -8.171 -3.642 -37.370 1.00 17.75 92 LEU B N 1
ATOM 689 C CA . LEU A 1 92 ? -7.290 -4.797 -37.771 1.00 20.20 92 LEU B CA 1
ATOM 690 C C . LEU A 1 92 ? -6.066 -4.292 -38.534 1.00 25.24 92 LEU B C 1
ATOM 691 O O . LEU A 1 92 ? -5.000 -4.917 -38.417 1.00 29.11 92 LEU B O 1
ATOM 696 N N . LYS A 1 93 ? -6.153 -3.140 -39.199 1.00 20.29 93 LYS B N 1
ATOM 697 C CA . LYS A 1 93 ? -4.978 -2.590 -39.922 1.00 23.53 93 LYS B CA 1
ATOM 698 C C . LYS A 1 93 ? -3.851 -2.244 -38.951 1.00 23.46 93 LYS B C 1
ATOM 699 O O . LYS A 1 93 ? -2.688 -2.577 -39.223 1.00 29.03 93 LYS B O 1
ATOM 702 N N . THR A 1 94 ? -4.120 -1.453 -37.920 1.00 18.71 94 THR B N 1
ATOM 703 C CA . THR A 1 94 ? -3.042 -0.958 -37.071 1.00 19.07 94 THR B CA 1
ATOM 704 C C . THR A 1 94 ? -3.084 -1.560 -35.673 1.00 16.74 94 THR B C 1
ATOM 705 O O . THR A 1 94 ? -2.172 -1.292 -34.885 1.00 18.34 94 THR B O 1
ATOM 709 N N . LEU A 1 95 ? -4.166 -2.234 -35.327 1.00 17.41 95 LEU B N 1
ATOM 710 C CA . LEU A 1 95 ? -4.378 -2.800 -33.994 1.00 15.20 95 LEU B CA 1
ATOM 711 C C . LEU A 1 95 ? -4.415 -1.735 -32.885 1.00 15.13 95 LEU B C 1
ATOM 712 O O . LEU A 1 95 ? -4.280 -2.023 -31.700 1.00 17.24 95 LEU B O 1
ATOM 717 N N . SER A 1 96 ? -4.717 -0.476 -33.278 1.00 15.95 96 SER B N 1
ATOM 718 C CA . SER A 1 96 ? -5.038 0.500 -32.225 1.00 16.02 96 SER B CA 1
ATOM 719 C C . SER A 1 96 ? -6.407 0.086 -31.665 1.00 16.67 96 SER B C 1
ATOM 720 O O . SER A 1 96 ? -7.263 -0.499 -32.361 1.00 16.54 96 SER B O 1
ATOM 723 N N . ALA A 1 97 ? -6.641 0.307 -30.382 1.00 15.30 97 ALA B N 1
ATOM 724 C CA . ALA A 1 97 ? -7.793 -0.353 -29.722 1.00 15.00 97 ALA B CA 1
ATOM 725 C C . ALA A 1 97 ? -8.454 0.568 -28.652 1.00 15.65 97 ALA B C 1
ATOM 726 O O . ALA A 1 97 ? -7.793 1.425 -28.076 1.00 16.00 97 ALA B O 1
ATOM 728 N N . LYS A 1 98 ? -9.769 0.412 -28.518 1.00 15.67 98 LYS B N 1
ATOM 729 C CA . LYS A 1 98 ? -10.475 1.127 -27.467 1.00 15.16 98 LYS B CA 1
ATOM 730 C C . LYS A 1 98 ? -11.207 0.139 -26.613 1.00 15.02 98 LYS B C 1
ATOM 731 O O . LYS A 1 98 ? -11.656 -0.906 -27.101 1.00 14.84 98 LYS B O 1
ATOM 737 N N . LYS A 1 99 ? -11.347 0.477 -25.347 1.00 15.04 99 LYS B N 1
ATOM 738 C CA . LYS A 1 99 ? -12.197 -0.267 -24.427 1.00 16.24 99 LYS B CA 1
ATOM 739 C C . LYS A 1 99 ? -13.688 0.110 -24.613 1.00 15.70 99 LYS B C 1
ATOM 740 O O . LYS A 1 99 ? -13.995 1.279 -24.693 1.00 16.32 99 LYS B O 1
ATOM 743 N N . VAL A 1 100 ? -14.568 -0.864 -24.764 1.00 15.32 100 VAL B N 1
ATOM 744 C CA . VAL A 1 100 ? -15.995 -0.597 -25.076 1.00 14.90 100 VAL B CA 1
ATOM 745 C C . VAL A 1 100 ? -16.815 -0.857 -23.853 1.00 18.00 100 VAL B C 1
ATOM 746 O O . VAL A 1 100 ? -17.774 -0.078 -23.648 1.00 22.23 100 VAL B O 1
ATOM 750 N N . LEU A 1 101 ? -16.549 -1.891 -23.077 1.00 14.27 101 LEU B N 1
ATOM 751 C CA . LEU A 1 101 ? -17.459 -2.194 -21.965 1.00 16.65 101 LEU B CA 1
ATOM 752 C C . LEU A 1 101 ? -16.742 -3.016 -20.917 1.00 18.49 101 LEU B C 1
ATOM 753 O O . LEU A 1 101 ? -16.011 -3.969 -21.237 1.00 18.53 101 LEU B O 1
ATOM 758 N N . GLU A 1 102 ? -16.962 -2.725 -19.651 1.00 20.37 102 GLU B N 1
ATOM 759 C CA . GLU A 1 102 ? -16.238 -3.447 -18.597 1.00 28.76 102 GLU B CA 1
ATOM 760 C C . GLU A 1 102 ? -17.284 -4.273 -18.080 1.00 36.11 102 GLU B C 1
ATOM 761 O O . GLU A 1 102 ? -18.046 -3.579 -17.353 1.00 36.00 102 GLU B O 1
ATOM 767 N N . ALA A 1 103 ? -17.101 -5.627 -18.262 1.00 35.96 103 ALA B N 1
ATOM 768 C CA . ALA A 1 103 ? -17.979 -6.849 -18.523 1.00 45.57 103 ALA B CA 1
ATOM 769 C C . ALA A 1 103 ? -17.677 -8.065 -17.608 1.00 47.05 103 ALA B C 1
ATOM 770 O O . ALA A 1 103 ? -17.386 -9.208 -18.092 1.00 42.91 103 ALA B O 1
ATOM 772 N N . LYS A 1 104 ? -17.724 -7.868 -16.323 1.00 31.74 104 LYS B N 1
ATOM 773 C CA . LYS A 1 104 ? -17.906 -9.081 -15.428 1.00 39.65 104 LYS B CA 1
ATOM 774 C C . LYS A 1 104 ? -19.118 -10.072 -15.720 1.00 36.90 104 LYS B C 1
ATOM 775 O O . LYS A 1 104 ? -20.256 -9.709 -16.095 1.00 40.07 104 LYS B O 1
ATOM 779 N N . ASN A 1 105 ? -18.716 -11.323 -15.690 1.00 31.57 105 ASN B N 1
ATOM 780 C CA . ASN A 1 105 ? -19.542 -12.492 -15.910 1.00 28.58 105 ASN B CA 1
ATOM 781 C C . ASN A 1 105 ? -20.085 -12.599 -17.307 1.00 28.04 105 ASN B C 1
ATOM 782 O O . ASN A 1 105 ? -21.223 -13.092 -17.479 1.00 24.60 105 ASN B O 1
ATOM 787 N N . ILE A 1 106 ? -19.306 -12.171 -18.291 1.00 27.45 106 ILE B N 1
ATOM 788 C CA . ILE A 1 106 ? -19.616 -12.379 -19.685 1.00 28.38 106 ILE B CA 1
ATOM 789 C C . ILE A 1 106 ? -18.968 -13.620 -20.111 1.00 26.34 106 ILE B C 1
ATOM 790 O O . ILE A 1 106 ? -17.802 -13.801 -19.776 1.00 32.22 106 ILE B O 1
ATOM 795 N N . ARG A 1 107 ? -19.701 -14.509 -20.752 1.00 22.76 107 ARG B N 1
ATOM 796 C CA . ARG A 1 107 ? -19.240 -15.809 -21.210 1.00 25.01 107 ARG B CA 1
ATOM 797 C C . ARG A 1 107 ? -18.986 -15.860 -22.726 1.00 26.49 107 ARG B C 1
ATOM 798 O O . ARG A 1 107 ? -18.292 -16.752 -23.238 1.00 26.09 107 ARG B O 1
ATOM 806 N N . SER A 1 108 ? -19.676 -15.017 -23.502 1.00 23.22 108 SER B N 1
ATOM 807 C CA . SER A 1 108 ? -19.583 -15.119 -24.983 1.00 23.24 108 SER B CA 1
ATOM 808 C C . SER A 1 108 ? -19.762 -13.737 -25.575 1.00 20.80 108 SER B C 1
ATOM 809 O O . SER A 1 108 ? -20.555 -12.973 -25.067 1.00 19.32 108 SER B O 1
ATOM 812 N N . ILE A 1 109 ? -19.106 -13.524 -26.721 1.00 21.68 109 ILE B N 1
ATOM 813 C CA . ILE A 1 109 ? -19.300 -12.330 -27.558 1.00 17.75 109 ILE B CA 1
ATOM 814 C C . ILE A 1 109 ? -19.374 -12.737 -29.013 1.00 16.90 109 ILE B C 1
ATOM 815 O O . ILE A 1 109 ? -18.597 -13.568 -29.433 1.00 16.79 109 ILE B O 1
ATOM 820 N N . GLU A 1 110 ? -20.295 -12.166 -29.759 1.00 15.72 110 GLU B N 1
ATOM 821 C CA . GLU A 1 110 ? -20.477 -12.458 -31.192 1.00 15.14 110 GLU B CA 1
ATOM 822 C C . GLU A 1 110 ? -20.898 -11.219 -31.954 1.00 14.71 110 GLU B C 1
ATOM 823 O O . GLU A 1 110 ? -21.894 -10.527 -31.549 1.00 14.30 110 GLU B O 1
ATOM 829 N N . TRP A 1 111 ? -20.254 -10.965 -33.109 1.00 14.07 111 TRP B N 1
ATOM 830 C CA . TRP A 1 111 ? -20.738 -9.849 -33.959 1.00 14.78 111 TRP B CA 1
ATOM 831 C C . TRP A 1 111 ? -22.011 -10.106 -34.638 1.00 16.74 111 TRP B C 1
ATOM 832 O O . TRP A 1 111 ? -22.235 -11.208 -35.216 1.00 15.58 111 TRP B O 1
ATOM 843 N N . ASN A 1 112 ? -22.835 -9.060 -34.737 1.00 15.75 112 ASN B N 1
ATOM 844 C CA . ASN A 1 112 ? -23.901 -8.966 -35.723 1.00 14.63 112 ASN B CA 1
ATOM 845 C C . ASN A 1 112 ? -23.284 -8.810 -37.103 1.00 15.43 112 ASN B C 1
ATOM 846 O O . ASN A 1 112 ? -22.135 -8.291 -37.267 1.00 15.22 112 ASN B O 1
ATOM 851 N N . GLN A 1 113 ? -24.068 -9.182 -38.092 1.00 15.55 113 GLN B N 1
ATOM 852 C CA . GLN A 1 113 ? -23.726 -9.004 -39.507 1.00 17.77 113 GLN B CA 1
ATOM 853 C C . GLN A 1 113 ? -23.373 -7.548 -39.873 1.00 18.49 113 GLN B C 1
ATOM 854 O O . GLN A 1 113 ? -22.679 -7.317 -40.871 1.00 18.64 113 GLN B O 1
ATOM 860 N N . ASP A 1 114 ? -23.840 -6.556 -39.112 1.00 16.70 114 ASP B N 1
ATOM 861 C CA . ASP A 1 114 ? -23.513 -5.141 -39.361 1.00 17.65 114 ASP B CA 1
ATOM 862 C C . ASP A 1 114 ? -22.136 -4.647 -38.974 1.00 17.36 114 ASP B C 1
ATOM 863 O O . ASP A 1 114 ? -21.802 -3.493 -39.237 1.00 17.49 114 ASP B O 1
ATOM 868 N N . SER A 1 115 ? -21.345 -5.524 -38.347 1.00 16.68 115 SER B N 1
ATOM 869 C CA . SER A 1 115 ? -20.008 -5.140 -37.848 1.00 16.08 115 SER B CA 1
ATOM 870 C C . SER A 1 115 ? -20.029 -3.931 -36.916 1.00 15.49 115 SER B C 1
ATOM 871 O O . SER A 1 115 ? -19.028 -3.211 -36.804 1.00 16.38 115 SER B O 1
ATOM 874 N N . ARG A 1 116 ? -21.130 -3.803 -36.211 1.00 16.37 116 ARG B N 1
ATOM 875 C CA . ARG A 1 116 ? -21.346 -2.672 -35.245 1.00 16.33 116 ARG B CA 1
ATOM 876 C C . ARG A 1 116 ? -21.786 -3.173 -33.904 1.00 15.18 116 ARG B C 1
ATOM 877 O O . ARG A 1 116 ? -21.219 -2.813 -32.876 1.00 15.02 116 ARG B O 1
ATOM 885 N N . ARG A 1 117 ? -22.775 -4.072 -33.832 1.00 14.87 117 ARG B N 1
ATOM 886 C CA . ARG A 1 117 ? -23.249 -4.590 -32.614 1.00 15.23 117 ARG B CA 1
ATOM 887 C C . ARG A 1 117 ? -22.648 -5.946 -32.239 1.00 14.63 117 ARG B C 1
ATOM 888 O O . ARG A 1 117 ? -22.333 -6.756 -33.131 1.00 15.49 117 ARG B O 1
ATOM 896 N N . LEU A 1 118 ? -22.431 -6.111 -30.949 1.00 13.96 118 LEU B N 1
ATOM 897 C CA . LEU A 1 118 ? -22.026 -7.401 -30.358 1.00 14.30 118 LEU B CA 1
ATOM 898 C C . LEU A 1 118 ? -23.237 -7.937 -29.600 1.00 15.60 118 LEU B C 1
ATOM 899 O O . LEU A 1 118 ? -24.026 -7.192 -29.026 1.00 15.83 118 LEU B O 1
ATOM 904 N N . LEU A 1 119 ? -23.437 -9.253 -29.620 1.00 14.70 119 LEU B N 1
ATOM 905 C CA . LEU A 1 1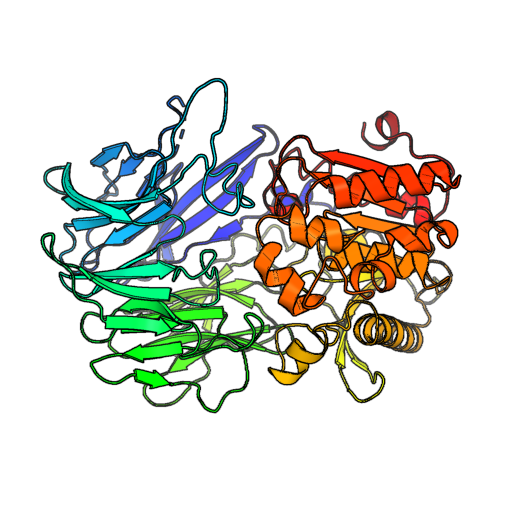19 ? -24.235 -9.908 -28.600 1.00 14.45 119 LEU B CA 1
ATOM 906 C C . LEU A 1 119 ? -23.352 -10.475 -27.556 1.00 14.39 119 LEU B C 1
ATOM 907 O O . LEU A 1 119 ? -22.462 -11.279 -27.891 1.00 15.33 119 LEU B O 1
ATOM 912 N N . ALA A 1 120 ? -23.541 -10.115 -26.293 1.00 14.52 120 ALA B N 1
ATOM 913 C CA . ALA A 1 120 ? -22.799 -10.718 -25.165 1.00 15.49 120 ALA B CA 1
ATOM 914 C C . ALA A 1 120 ? -23.789 -11.510 -24.354 1.00 16.83 120 ALA B C 1
ATOM 915 O O . ALA A 1 120 ? -24.870 -11.018 -23.961 1.00 17.51 120 ALA B O 1
ATOM 917 N N . VAL A 1 121 ? -23.407 -12.693 -23.907 1.00 16.09 121 VAL B N 1
ATOM 918 C CA . VAL A 1 121 ? -24.197 -13.543 -23.055 1.00 16.09 121 VAL B CA 1
ATOM 919 C C . VAL A 1 121 ? -23.400 -13.790 -21.815 1.00 16.87 121 VAL B C 1
ATOM 920 O O . VAL A 1 121 ? -22.204 -14.062 -21.874 1.00 17.35 121 VAL B O 1
ATOM 924 N N . GLY A 1 122 ? -24.041 -13.572 -20.684 1.00 15.34 122 GLY B N 1
ATOM 925 C CA . GLY A 1 122 ? -23.402 -13.698 -19.395 1.00 17.30 122 GLY B CA 1
ATOM 926 C C . GLY A 1 122 ? -24.360 -14.197 -18.362 1.00 15.74 122 GLY B C 1
ATOM 927 O O . GLY A 1 122 ? -25.311 -14.913 -18.639 1.00 16.65 122 GLY B O 1
ATOM 928 N N . PHE A 1 123 ? -24.093 -13.870 -17.085 1.00 16.72 123 PHE B N 1
ATOM 929 C CA . PHE A 1 123 ? -24.948 -14.370 -16.022 1.00 16.47 123 PHE B CA 1
ATOM 930 C C . PHE A 1 123 ? -24.956 -13.389 -14.836 1.00 18.74 123 PHE B C 1
ATOM 931 O O . PHE A 1 123 ? -24.036 -12.500 -14.763 1.00 20.24 123 PHE B O 1
ATOM 939 N N . LYS A 1 124 ? -25.935 -13.554 -13.933 1.00 19.26 124 LYS B N 1
ATOM 940 C CA . LYS A 1 124 ? -26.019 -12.771 -12.747 1.00 23.38 124 LYS B CA 1
ATOM 941 C C . LYS A 1 124 ? -26.535 -13.661 -11.651 1.00 18.78 124 LYS B C 1
ATOM 942 O O . LYS A 1 124 ? -27.355 -14.536 -11.914 1.00 20.95 124 LYS B O 1
ATOM 948 N N . ARG A 1 125 ? -26.056 -13.424 -10.426 1.00 21.98 125 ARG B N 1
ATOM 949 C CA . ARG A 1 125 ? -26.346 -14.267 -9.259 1.00 20.33 125 ARG B CA 1
ATOM 950 C C . ARG A 1 125 ? -26.717 -13.370 -8.092 1.00 25.00 125 ARG B C 1
ATOM 951 O O . ARG A 1 125 ? -26.570 -12.147 -8.207 1.00 22.31 125 ARG B O 1
ATOM 959 N N . ARG A 1 126 ? -27.170 -13.960 -6.986 1.00 22.62 126 ARG B N 1
ATOM 960 C CA . ARG A 1 126 ? -27.643 -13.220 -5.789 1.00 23.57 126 ARG B CA 1
ATOM 961 C C . ARG A 1 126 ? -26.474 -12.504 -5.129 1.00 25.81 126 ARG B C 1
ATOM 962 O O . ARG A 1 126 ? -26.592 -11.350 -4.725 1.00 29.95 126 ARG B O 1
ATOM 970 N N . GLU A 1 127 ? -25.324 -13.116 -4.971 1.00 25.36 127 GLU B N 1
ATOM 971 C CA . GLU A 1 127 ? -24.058 -12.443 -4.468 1.00 23.71 127 GLU B CA 1
ATOM 972 C C . GLU A 1 127 ? -23.946 -11.964 -2.976 1.00 22.69 127 GLU B C 1
ATOM 973 O O . GLU A 1 127 ? -23.150 -11.096 -2.692 1.00 22.96 127 GLU B O 1
ATOM 979 N N . ASP A 1 128 ? -24.736 -12.540 -2.149 1.00 21.82 128 ASP B N 1
ATOM 980 C CA . ASP A 1 128 ? -24.606 -12.229 -0.710 1.00 19.13 128 ASP B CA 1
ATOM 981 C C . ASP A 1 128 ? -23.171 -12.700 -0.296 1.00 20.12 128 ASP B C 1
ATOM 982 O O . ASP A 1 128 ? -22.754 -13.846 -0.629 1.00 20.86 128 ASP B O 1
ATOM 987 N N . GLU A 1 129 ? -22.445 -11.855 0.493 1.00 20.42 129 GLU B N 1
ATOM 988 C CA A GLU A 1 129 ? -21.141 -12.103 0.987 0.50 22.07 129 GLU B CA 1
ATOM 989 C CA B GLU A 1 129 ? -21.115 -12.195 0.850 0.50 22.54 129 GLU B CA 1
ATOM 990 C C . GLU A 1 129 ? -21.007 -13.343 1.865 1.00 20.17 129 GLU B C 1
ATOM 991 O O . GLU A 1 129 ? -19.949 -13.993 1.888 1.00 20.36 129 GLU B O 1
ATOM 1002 N N . ASP A 1 130 ? -22.066 -13.666 2.569 1.00 18.56 130 ASP B N 1
ATOM 1003 C CA . ASP A 1 130 ? -22.016 -14.698 3.657 1.00 16.20 130 ASP B CA 1
ATOM 1004 C C . ASP A 1 130 ? -22.674 -16.024 3.318 1.00 16.58 130 ASP B C 1
ATOM 1005 O O . ASP A 1 130 ? -22.283 -17.080 3.853 1.00 15.42 130 ASP B O 1
ATOM 1010 N N . PHE A 1 131 ? -23.668 -16.016 2.412 1.00 15.14 131 PHE B N 1
ATOM 1011 C CA . PHE A 1 131 ? -24.394 -17.268 2.077 1.00 15.49 131 PHE B CA 1
ATOM 1012 C C . PHE A 1 131 ? -24.938 -17.268 0.636 1.00 16.38 131 PHE B C 1
ATOM 1013 O O . PHE A 1 131 ? -25.231 -16.220 0.042 1.00 17.53 131 PHE B O 1
ATOM 1021 N N . ILE A 1 132 ? -24.916 -18.447 0.069 1.00 15.68 132 ILE B N 1
ATOM 1022 C CA . ILE A 1 132 ? -25.536 -18.849 -1.191 1.00 15.15 132 ILE B CA 1
ATOM 1023 C C . ILE A 1 132 ? -26.945 -19.247 -0.885 1.00 16.11 132 ILE B C 1
ATOM 1024 O O . ILE A 1 132 ? -27.222 -19.900 0.156 1.00 12.91 132 ILE B O 1
ATOM 1029 N N . PHE A 1 133 ? -27.942 -18.869 -1.680 1.00 13.86 133 PHE B N 1
ATOM 1030 C CA . PHE A 1 133 ? -29.285 -19.289 -1.470 1.00 13.67 133 PHE B CA 1
ATOM 1031 C C . PHE A 1 133 ? -29.846 -19.895 -2.725 1.00 14.35 133 PHE B C 1
ATOM 1032 O O . PHE A 1 133 ? -29.664 -19.265 -3.818 1.00 14.77 133 PHE B O 1
ATOM 1040 N N . GLU A 1 134 ? -30.425 -21.057 -2.643 1.00 13.37 134 GLU B N 1
ATOM 1041 C CA . GLU A 1 134 ? -30.866 -21.781 -3.865 1.00 14.47 134 GLU B CA 1
ATOM 1042 C C . GLU A 1 134 ? -32.325 -22.221 -3.656 1.00 14.49 134 GLU B C 1
ATOM 1043 O O . GLU A 1 134 ? -32.726 -22.877 -2.661 1.00 14.22 134 GLU B O 1
ATOM 1049 N N . ASP A 1 135 ? -33.108 -22.068 -4.745 1.00 14.89 135 ASP B N 1
ATOM 1050 C CA A ASP A 1 135 ? -34.473 -22.568 -4.789 0.50 15.59 135 ASP B CA 1
ATOM 1051 C CA B ASP A 1 135 ? -34.474 -22.457 -4.834 0.50 15.97 135 ASP B CA 1
ATOM 1052 C C . ASP A 1 135 ? -34.783 -23.255 -6.142 1.00 14.82 135 ASP B C 1
ATOM 1053 O O . ASP A 1 135 ? -35.943 -23.667 -6.363 1.00 15.30 135 ASP B O 1
ATOM 1062 N N . ASP A 1 136 ? -33.747 -23.466 -6.942 1.00 14.79 136 ASP B N 1
ATOM 1063 C CA . ASP A 1 136 ? -33.835 -24.241 -8.221 1.00 15.90 136 ASP B CA 1
ATOM 1064 C C . ASP A 1 136 ? -32.842 -25.427 -8.169 1.00 16.48 136 ASP B C 1
ATOM 1065 O O . ASP A 1 136 ? -32.331 -25.756 -7.058 1.00 16.62 136 ASP B O 1
ATOM 1070 N N . VAL A 1 137 ? -32.523 -26.081 -9.318 1.00 17.50 137 VAL B N 1
ATOM 1071 C CA . VAL A 1 137 ? -31.590 -27.201 -9.285 1.00 16.99 137 VAL B CA 1
ATOM 1072 C C . VAL A 1 137 ? -30.759 -27.056 -10.527 1.00 17.74 137 VAL B C 1
ATOM 1073 O O . VAL A 1 137 ? -31.217 -26.489 -11.512 1.00 15.69 137 VAL B O 1
ATOM 1077 N N . PRO A 1 138 ? -29.523 -27.521 -10.488 1.00 15.39 138 PRO B N 1
ATOM 1078 C CA . PRO A 1 138 ? -28.811 -27.983 -9.315 1.00 15.01 138 PRO B CA 1
ATOM 1079 C C . PRO A 1 138 ? -28.276 -26.774 -8.567 1.00 14.52 138 PRO B C 1
ATOM 1080 O O . PRO A 1 138 ? -28.418 -25.606 -9.038 1.00 14.36 138 PRO B O 1
ATOM 1084 N N . ALA A 1 139 ? -27.677 -26.949 -7.388 1.00 12.54 139 ALA B N 1
ATOM 1085 C CA . ALA A 1 139 ? -27.131 -25.824 -6.644 1.00 13.80 139 ALA B CA 1
ATOM 1086 C C . ALA A 1 139 ? -25.765 -25.355 -7.065 1.00 13.01 139 ALA B C 1
ATOM 1087 O O . ALA A 1 139 ? -25.278 -24.293 -6.688 1.00 13.25 139 ALA B O 1
ATOM 1089 N N . TRP A 1 140 ? -25.116 -26.166 -7.891 1.00 12.87 140 TRP B N 1
ATOM 1090 C CA . TRP A 1 140 ? -23.749 -25.888 -8.384 1.00 12.60 140 TRP B CA 1
ATOM 1091 C C . TRP A 1 140 ? -23.471 -26.550 -9.694 1.00 14.33 140 TRP B C 1
ATOM 1092 O O . TRP A 1 140 ? -24.244 -27.407 -10.167 1.00 12.90 140 TRP B O 1
ATOM 1103 N N . PHE A 1 141 ? -22.445 -26.094 -10.384 1.00 13.98 141 PHE B N 1
ATOM 1104 C CA . PHE A 1 141 ? -22.054 -26.687 -11.636 1.00 14.47 141 PHE B CA 1
ATOM 1105 C C . PHE A 1 141 ? -20.560 -26.635 -11.778 1.00 16.68 141 PHE B C 1
ATOM 1106 O O . PHE A 1 141 ? -19.940 -25.642 -11.518 1.00 15.87 141 PHE B O 1
ATOM 1114 N N . ASP A 1 142 ? -20.001 -27.734 -12.247 1.00 14.22 142 ASP B N 1
ATOM 1115 C CA . ASP A 1 142 ? -18.545 -27.806 -12.437 1.00 13.61 142 ASP B CA 1
ATOM 1116 C C . ASP A 1 142 ? -18.027 -26.678 -13.295 1.00 15.31 142 ASP B C 1
ATOM 1117 O O . ASP A 1 142 ? -18.569 -26.419 -14.364 1.00 14.62 142 ASP B O 1
ATOM 1122 N N . ASN A 1 143 ? -16.954 -26.059 -12.834 1.00 15.96 143 ASN B N 1
ATOM 1123 C CA . ASN A 1 143 ? -16.272 -24.988 -13.580 1.00 17.35 143 ASN B CA 1
ATOM 1124 C C . ASN A 1 143 ? -17.104 -23.695 -13.659 1.00 24.03 143 ASN B C 1
ATOM 1125 O O . ASN A 1 143 ? -16.728 -22.753 -14.364 1.00 24.61 143 ASN B O 1
ATOM 1130 N N . MET A 1 144 ? -18.160 -23.616 -12.868 1.00 22.54 144 MET B N 1
ATOM 1131 C CA . MET A 1 144 ? -19.027 -22.447 -12.769 1.00 24.07 144 MET B CA 1
ATOM 1132 C C . MET A 1 144 ? -19.207 -22.005 -11.351 1.00 23.93 144 MET B C 1
ATOM 1133 O O . MET A 1 144 ? -19.427 -20.819 -11.160 1.00 26.64 144 MET B O 1
ATOM 1138 N N . GLY A 1 145 ? -19.235 -22.912 -10.355 1.00 20.86 145 GLY B N 1
ATOM 1139 C CA . GLY A 1 145 ? -19.369 -22.629 -8.959 1.00 19.35 145 GLY B CA 1
ATOM 1140 C C . GLY A 1 145 ? -20.794 -22.905 -8.422 1.00 17.24 145 GLY B C 1
ATOM 1141 O O . GLY A 1 145 ? -21.638 -23.591 -9.091 1.00 17.14 145 GLY B O 1
ATOM 1142 N N . PHE A 1 146 ? -21.118 -22.331 -7.296 1.00 16.46 146 PHE B N 1
ATOM 1143 C CA . PHE A 1 146 ? -22.512 -22.355 -6.790 1.00 15.62 146 PHE B CA 1
ATOM 1144 C C . PHE A 1 146 ? -23.338 -21.422 -7.661 1.00 17.46 146 PHE B C 1
ATOM 1145 O O . PHE A 1 146 ? -22.942 -20.261 -7.917 1.00 15.06 146 PHE B O 1
ATOM 1153 N N . PHE A 1 147 ? -24.523 -21.887 -8.100 1.00 14.71 147 PHE B N 1
ATOM 1154 C CA . PHE A 1 147 ? -25.322 -20.999 -8.908 1.00 14.43 147 PHE B CA 1
ATOM 1155 C C . PHE A 1 147 ? -25.870 -19.786 -8.208 1.00 14.09 147 PHE B C 1
ATOM 1156 O O . PHE A 1 147 ? -26.035 -18.739 -8.837 1.00 15.02 147 PHE B O 1
ATOM 1164 N N . ASP A 1 148 ? -26.247 -19.909 -6.948 1.00 14.03 148 ASP B N 1
ATOM 1165 C CA . ASP A 1 148 ? -26.716 -18.757 -6.227 1.00 16.91 148 ASP B CA 1
ATOM 1166 C C . ASP A 1 148 ? -27.853 -17.990 -6.942 1.00 18.24 148 ASP B C 1
ATOM 1167 O O . ASP A 1 148 ? -27.765 -16.780 -7.063 1.00 20.77 148 ASP B O 1
ATOM 1172 N N . GLY A 1 149 ? -28.784 -18.774 -7.457 1.00 20.38 149 GLY B N 1
ATOM 1173 C CA . GLY A 1 149 ? -29.950 -18.209 -8.123 1.00 20.73 149 GLY B CA 1
ATOM 1174 C C . GLY A 1 149 ? -29.638 -17.686 -9.541 1.00 21.67 149 GLY B C 1
ATOM 1175 O O . GLY A 1 149 ? -30.432 -16.923 -10.027 1.00 22.32 149 GLY B O 1
ATOM 1176 N N . GLU A 1 150 ? -28.534 -18.111 -10.187 1.00 17.46 150 GLU B N 1
ATOM 1177 C CA . GLU A 1 150 ? -28.104 -17.585 -11.471 1.00 15.02 150 GLU B CA 1
ATOM 1178 C C . GLU A 1 150 ? -29.249 -17.480 -12.496 1.00 15.61 150 GLU B C 1
ATOM 1179 O O . GLU A 1 150 ? -29.934 -18.489 -12.668 1.00 17.16 150 GLU B O 1
ATOM 1185 N N . LYS A 1 151 ? -29.226 -16.354 -13.203 1.00 17.61 151 LYS B N 1
ATOM 1186 C CA . LYS A 1 151 ? -29.993 -16.203 -14.440 1.00 17.46 151 LYS B CA 1
ATOM 1187 C C . LYS A 1 151 ? -28.989 -15.901 -15.573 1.00 16.53 151 LYS B C 1
ATOM 1188 O O . LYS A 1 151 ? -27.949 -15.365 -15.268 1.00 18.56 151 LYS B O 1
ATOM 1192 N N . THR A 1 152 ? -29.343 -16.212 -16.811 1.00 15.46 152 THR B N 1
ATOM 1193 C CA . THR A 1 152 ? -28.593 -15.829 -17.974 1.00 14.23 152 THR B CA 1
ATOM 1194 C C . THR A 1 152 ? -28.951 -14.410 -18.398 1.00 15.41 152 THR B C 1
ATOM 1195 O O . THR A 1 152 ? -30.141 -14.072 -18.449 1.00 16.32 152 THR B O 1
ATOM 1199 N N . THR A 1 153 ? -27.942 -13.623 -18.789 1.00 16.06 153 THR B N 1
ATOM 1200 C CA . THR A 1 153 ? -28.149 -12.276 -19.275 1.00 14.74 153 THR B CA 1
ATOM 1201 C C . THR A 1 153 ? -27.704 -12.151 -20.694 1.00 15.23 153 THR B C 1
ATOM 1202 O O . THR A 1 153 ? -26.704 -12.741 -21.105 1.00 15.08 153 THR B O 1
ATOM 1206 N N . PHE A 1 154 ? -28.456 -11.377 -21.429 1.00 15.20 154 PHE B N 1
ATOM 1207 C CA . PHE A 1 154 ? -28.208 -11.155 -22.817 1.00 14.39 154 PHE B CA 1
ATOM 1208 C C . PHE A 1 154 ? -28.132 -9.655 -23.064 1.00 15.69 154 PHE B C 1
ATOM 1209 O O . PHE A 1 154 ? -29.040 -8.913 -22.586 1.00 15.67 154 PHE B O 1
ATOM 1217 N N . TRP A 1 155 ? -27.001 -9.203 -23.633 1.00 15.49 155 TRP B N 1
ATOM 1218 C CA . TRP A 1 155 ? -26.814 -7.788 -23.881 1.00 15.18 155 TRP B CA 1
ATOM 1219 C C . TRP A 1 155 ? -26.521 -7.561 -25.334 1.00 14.40 155 TRP B C 1
ATOM 1220 O O . TRP A 1 155 ? -25.592 -8.168 -25.880 1.00 15.94 155 TRP B O 1
ATOM 1231 N N . VAL A 1 156 ? -27.182 -6.629 -25.962 1.00 14.09 156 VAL B N 1
ATOM 1232 C CA . VAL A 1 156 ? -26.767 -6.158 -27.289 1.00 13.95 156 VAL B CA 1
ATOM 1233 C C . VAL A 1 156 ? -25.979 -4.855 -27.058 1.00 15.22 156 VAL B C 1
ATOM 1234 O O . VAL A 1 156 ? -26.470 -3.868 -26.477 1.00 15.44 156 VAL B O 1
ATOM 1238 N N . ILE A 1 157 ? -24.743 -4.868 -27.520 1.00 14.17 157 ILE B N 1
ATOM 1239 C CA . ILE A 1 157 ? -23.789 -3.779 -27.321 1.00 13.70 157 ILE B CA 1
ATOM 1240 C C . ILE A 1 157 ? -23.486 -3.086 -28.619 1.00 13.88 157 ILE B C 1
ATOM 1241 O O . ILE A 1 157 ? -23.071 -3.697 -29.626 1.00 15.67 157 ILE B O 1
ATOM 1246 N N . ASP A 1 158 ? -23.676 -1.762 -28.640 1.00 13.28 158 ASP B N 1
ATOM 1247 C CA . ASP A 1 158 ? -23.239 -0.917 -29.730 1.00 13.57 158 ASP B CA 1
ATOM 1248 C C . ASP A 1 158 ? -21.756 -0.604 -29.521 1.00 14.72 158 ASP B C 1
ATOM 1249 O O . ASP A 1 158 ? -21.412 0.055 -28.536 1.00 14.43 158 ASP B O 1
ATOM 1254 N N . THR A 1 159 ? -20.894 -1.149 -30.417 1.00 13.64 159 THR B N 1
ATOM 1255 C CA . THR A 1 159 ? -19.435 -0.905 -30.216 1.00 13.94 159 THR B CA 1
ATOM 1256 C C . THR A 1 159 ? -19.015 0.546 -30.611 1.00 14.71 159 THR B C 1
ATOM 1257 O O . THR A 1 159 ? -17.908 0.966 -30.191 1.00 15.59 159 THR B O 1
ATOM 1261 N N . GLU A 1 160 ? -19.860 1.280 -31.320 1.00 14.22 160 GLU B N 1
ATOM 1262 C CA . GLU A 1 160 ? -19.509 2.656 -31.746 1.00 13.73 160 GLU B CA 1
ATOM 1263 C C . GLU A 1 160 ? -19.762 3.579 -30.497 1.00 15.57 160 GLU B C 1
ATOM 1264 O O . GLU A 1 160 ? -18.828 4.133 -29.953 1.00 14.90 160 GLU B O 1
ATOM 1270 N N . GLY A 1 161 ? -21.010 3.698 -30.107 1.00 15.58 161 GLY B N 1
ATOM 1271 C CA . GLY A 1 161 ? -21.392 4.478 -28.923 1.00 14.95 161 GLY B CA 1
ATOM 1272 C C . GLY A 1 161 ? -21.027 3.850 -27.597 1.00 14.35 161 GLY B C 1
ATOM 1273 O O . GLY A 1 161 ? -21.055 4.579 -26.593 1.00 16.25 161 GLY B O 1
ATOM 1274 N N . GLU A 1 162 ? -20.745 2.571 -27.565 1.00 14.50 162 GLU B N 1
ATOM 1275 C CA . GLU A 1 162 ? -20.219 1.865 -26.401 1.00 15.04 162 GLU B CA 1
ATOM 1276 C C . GLU A 1 162 ? -21.262 1.728 -25.292 1.00 16.94 162 GLU B C 1
ATOM 1277 O O . GLU A 1 162 ? -21.049 2.145 -24.090 1.00 19.04 162 GLU B O 1
ATOM 1283 N N . GLU A 1 163 ? -22.417 1.229 -25.692 1.00 16.06 163 GLU B N 1
ATOM 1284 C CA . GLU A 1 163 ? -23.620 1.156 -24.793 1.00 15.71 163 GLU B CA 1
ATOM 1285 C C . GLU A 1 163 ? -24.349 -0.144 -25.027 1.00 15.20 163 GLU B C 1
ATOM 1286 O O . GLU A 1 163 ? -24.502 -0.608 -26.186 1.00 15.63 163 GLU B O 1
ATOM 1292 N N . VAL A 1 164 ? -24.925 -0.642 -23.930 1.00 16.43 164 VAL B N 1
ATOM 1293 C CA . VAL A 1 164 ? -25.838 -1.780 -23.979 1.00 16.10 164 VAL B CA 1
ATOM 1294 C C . VAL A 1 164 ? -27.134 -1.084 -24.466 1.00 17.84 164 VAL B C 1
ATOM 1295 O O . VAL A 1 164 ? -27.714 -0.166 -23.771 1.00 18.73 164 VAL B O 1
ATOM 1299 N N . ILE A 1 165 ? -27.633 -1.514 -25.596 1.00 16.60 165 ILE B N 1
ATOM 1300 C CA . ILE A 1 165 ? -28.820 -0.960 -26.228 1.00 18.41 165 ILE B CA 1
ATOM 1301 C C . ILE A 1 165 ? -30.079 -1.834 -26.017 1.00 19.67 165 ILE B C 1
ATOM 1302 O O . ILE A 1 165 ? -31.201 -1.338 -26.168 1.00 19.64 165 ILE B O 1
ATOM 1307 N N . GLU A 1 166 ? -29.897 -3.108 -25.685 1.00 18.90 166 GLU B N 1
ATOM 1308 C CA . GLU A 1 166 ? -31.013 -3.959 -25.303 1.00 19.54 166 GLU B CA 1
ATOM 1309 C C . GLU A 1 166 ? -30.455 -4.955 -24.365 1.00 18.49 166 GLU B C 1
ATOM 1310 O O . GLU A 1 166 ? -29.297 -5.387 -24.476 1.00 15.13 166 GLU B O 1
ATOM 1316 N N . GLN A 1 167 ? -31.291 -5.360 -23.424 1.00 18.31 167 GLN B N 1
ATOM 1317 C CA . GLN A 1 167 ? -30.887 -6.401 -22.519 1.00 17.99 167 GLN B CA 1
ATOM 1318 C C . GLN A 1 167 ? -32.087 -7.194 -22.067 1.00 22.33 167 GLN B C 1
ATOM 1319 O O . GLN A 1 167 ? -33.235 -6.648 -21.990 1.00 21.61 167 GLN B O 1
ATOM 1325 N N . PHE A 1 168 ? -31.861 -8.465 -21.737 1.00 17.90 168 PHE B N 1
ATOM 1326 C CA . PHE A 1 168 ? -32.933 -9.298 -21.175 1.00 17.00 168 PHE B CA 1
ATOM 1327 C C . PHE A 1 168 ? -32.290 -10.467 -20.446 1.00 17.31 168 PHE B C 1
ATOM 1328 O O . PHE A 1 168 ? -31.114 -10.742 -20.597 1.00 16.63 168 PHE B O 1
ATOM 1336 N N . GLU A 1 169 ? -33.113 -11.134 -19.656 1.00 18.28 169 GLU B N 1
ATOM 1337 C CA . GLU A 1 169 ? -32.677 -12.307 -18.869 1.00 18.92 169 GLU B CA 1
ATOM 1338 C C . GLU A 1 169 ? -33.511 -13.539 -19.190 1.00 17.81 169 GLU B C 1
ATOM 1339 O O . GLU A 1 169 ? -34.672 -13.453 -19.657 1.00 18.18 169 GLU B O 1
ATOM 1345 N N . LYS A 1 170 ? -32.894 -14.675 -18.962 1.00 17.07 170 LYS B N 1
ATOM 1346 C CA . LYS A 1 170 ? -33.521 -15.969 -19.114 1.00 18.52 170 LYS B CA 1
ATOM 1347 C C . LYS A 1 170 ? -33.086 -16.879 -17.999 1.00 19.44 170 LYS B C 1
ATOM 1348 O O . LYS A 1 170 ? -32.178 -16.544 -17.250 1.00 16.80 170 LYS B O 1
ATOM 1354 N N . PRO A 1 171 ? -33.764 -18.040 -17.862 1.00 18.66 171 PRO B N 1
ATOM 1355 C CA . PRO A 1 171 ? -33.237 -19.029 -16.915 1.00 19.93 171 PRO B CA 1
ATOM 1356 C C . PRO A 1 171 ? -31.796 -19.435 -17.082 1.00 17.70 171 PRO B C 1
ATOM 1357 O O . PRO A 1 171 ? -31.200 -19.174 -18.177 1.00 17.21 171 PRO B O 1
ATOM 1361 N N . ARG A 1 172 ? -31.134 -19.920 -15.992 1.00 18.04 172 ARG B N 1
ATOM 1362 C CA . ARG A 1 172 ? -29.747 -20.367 -16.029 1.00 16.40 172 ARG B CA 1
ATOM 1363 C C . ARG A 1 172 ? -29.579 -21.389 -17.198 1.00 15.69 172 ARG B C 1
ATOM 1364 O O . ARG A 1 172 ? -30.562 -22.129 -17.535 1.00 15.25 172 ARG B O 1
ATOM 1372 N N . PHE A 1 173 ? -28.395 -21.400 -17.758 1.00 17.09 173 PHE B N 1
ATOM 1373 C CA . PHE A 1 173 ? -27.988 -22.293 -18.818 1.00 17.76 173 PHE B CA 1
ATOM 1374 C C . PHE A 1 173 ? -28.741 -22.041 -20.117 1.00 18.84 173 PHE B C 1
ATOM 1375 O O . PHE A 1 173 ? -28.864 -22.952 -20.915 1.00 18.28 173 PHE B O 1
ATOM 1383 N N . SER A 1 174 ? -29.143 -20.800 -20.393 1.00 16.00 174 SER B N 1
ATOM 1384 C CA . SER A 1 174 ? -29.647 -20.394 -21.674 1.00 15.14 174 SER B CA 1
ATOM 1385 C C . SER A 1 174 ? -28.528 -19.926 -22.548 1.00 16.06 174 SER B C 1
ATOM 1386 O O . SER A 1 174 ? -27.405 -19.556 -22.103 1.00 16.55 174 SER B O 1
ATOM 1389 N N . SER A 1 175 ? -28.745 -19.975 -23.839 1.00 15.10 175 SER B N 1
ATOM 1390 C CA . SER A 1 175 ? -27.750 -19.509 -24.796 1.00 15.25 175 SER B CA 1
ATOM 1391 C C . SER A 1 175 ? -28.425 -18.676 -25.906 1.00 15.13 175 SER B C 1
ATOM 1392 O O . SER A 1 175 ? -29.640 -18.686 -26.076 1.00 14.84 175 SER B O 1
ATOM 1395 N N . GLY A 1 176 ? -27.647 -17.938 -26.681 1.00 14.97 176 GLY B N 1
ATOM 1396 C CA . GLY A 1 176 ? -28.157 -17.060 -27.730 1.00 14.42 176 GLY B CA 1
ATOM 1397 C C . GLY A 1 176 ? -27.184 -16.848 -28.812 1.00 14.34 176 GLY B C 1
ATOM 1398 O O . GLY A 1 176 ? -26.033 -16.740 -28.542 1.00 16.43 176 GLY B O 1
ATOM 1399 N N . ILE A 1 177 ? -27.692 -16.778 -30.032 1.00 14.73 177 ILE B N 1
ATOM 1400 C CA . ILE A 1 177 ? -26.946 -16.429 -31.221 1.00 14.84 177 ILE B CA 1
ATOM 1401 C C . ILE A 1 177 ? -27.678 -15.371 -32.032 1.00 15.77 177 ILE B C 1
ATOM 1402 O O . ILE A 1 177 ? -28.914 -15.301 -32.037 1.00 15.60 177 ILE B O 1
ATOM 1407 N N . TRP A 1 178 ? -26.937 -14.628 -32.822 1.00 15.51 178 TRP B N 1
ATOM 1408 C CA . TRP A 1 178 ? -27.570 -13.840 -33.854 1.00 14.70 178 TRP B CA 1
ATOM 1409 C C . TRP A 1 178 ? -28.178 -14.659 -34.989 1.00 19.32 178 TRP B C 1
ATOM 1410 O O . TRP A 1 178 ? -27.617 -15.631 -35.437 1.00 18.54 178 TRP B O 1
ATOM 1421 N N . HIS A 1 179 ? -29.313 -14.172 -35.490 1.00 17.76 179 HIS B N 1
ATOM 1422 C CA . HIS A 1 179 ? -29.893 -14.669 -36.720 1.00 18.19 179 HIS B CA 1
ATOM 1423 C C . HIS A 1 179 ? -30.362 -13.442 -37.470 1.00 19.75 179 HIS B C 1
ATOM 1424 O O . HIS A 1 179 ? -31.491 -12.939 -37.304 1.00 19.57 179 HIS B O 1
ATOM 1431 N N . GLY A 1 180 ? -29.445 -12.912 -38.267 1.00 21.14 180 GLY B N 1
ATOM 1432 C CA . GLY A 1 180 ? -29.687 -11.623 -38.944 1.00 22.00 180 GLY B CA 1
ATOM 1433 C C . GLY A 1 180 ? -29.826 -10.562 -37.849 1.00 21.63 180 GLY B C 1
ATOM 1434 O O . GLY A 1 180 ? -28.925 -10.456 -36.971 1.00 19.73 180 GLY B O 1
ATOM 1435 N N . ASP A 1 181 ? -30.949 -9.849 -37.801 1.00 20.92 181 ASP B N 1
ATOM 1436 C CA . ASP A 1 181 ? -31.252 -8.827 -36.760 1.00 21.93 181 ASP B CA 1
ATOM 1437 C C . ASP A 1 181 ? -32.062 -9.320 -35.563 1.00 22.23 181 ASP B C 1
ATOM 1438 O O . ASP A 1 181 ? -32.375 -8.551 -34.628 1.00 23.14 181 ASP B O 1
ATOM 1443 N N . SER A 1 182 ? -32.341 -10.635 -35.568 1.00 19.67 182 SER B N 1
ATOM 1444 C CA . SER A 1 182 ? -32.937 -11.304 -34.422 1.00 19.57 182 SER B CA 1
ATOM 1445 C C . SER A 1 182 ? -31.966 -12.094 -33.643 1.00 16.88 182 SER B C 1
ATOM 1446 O O . SER A 1 182 ? -30.819 -12.257 -34.041 1.00 16.90 182 SER B O 1
ATOM 1449 N N . ILE A 1 183 ? -32.362 -12.510 -32.455 1.00 17.68 183 ILE B N 1
ATOM 1450 C CA . ILE A 1 183 ? -31.566 -13.349 -31.647 1.00 16.89 183 ILE B CA 1
ATOM 1451 C C . ILE A 1 183 ? -32.322 -14.695 -31.404 1.00 16.24 183 ILE B C 1
ATOM 1452 O O . ILE A 1 183 ? -33.512 -14.682 -31.069 1.00 18.66 183 ILE B O 1
ATOM 1457 N N . VAL A 1 184 ? -31.651 -15.818 -31.680 1.00 16.14 184 VAL B N 1
ATOM 1458 C CA . VAL A 1 184 ? -32.227 -17.168 -31.404 1.00 16.23 184 VAL B CA 1
ATOM 1459 C C . VAL A 1 184 ? -31.788 -17.559 -30.016 1.00 17.50 184 VAL B C 1
ATOM 1460 O O . VAL A 1 184 ? -30.563 -17.622 -29.688 1.00 17.33 184 VAL B O 1
ATOM 1464 N N . VAL A 1 185 ? -32.760 -17.780 -29.171 1.00 15.17 185 VAL B N 1
ATOM 1465 C CA . VAL A 1 185 ? -32.540 -18.012 -27.759 1.00 14.61 185 VAL B CA 1
ATOM 1466 C C . VAL A 1 185 ? -32.909 -19.413 -27.370 1.00 16.62 185 VAL B C 1
ATOM 1467 O O . VAL A 1 185 ? -34.062 -19.791 -27.574 1.00 17.99 185 VAL B O 1
ATOM 1471 N N . SER A 1 186 ? -31.977 -20.191 -26.818 1.00 14.29 186 SER B N 1
ATOM 1472 C CA . SER A 1 186 ? -32.239 -21.608 -26.438 1.00 14.70 186 SER B CA 1
ATOM 1473 C C . SER A 1 186 ? -32.268 -21.695 -24.917 1.00 16.01 186 SER B C 1
ATOM 1474 O O . SER A 1 186 ? -31.281 -21.270 -24.267 1.00 15.98 186 SER B O 1
ATOM 1477 N N . VAL A 1 187 ? -33.392 -22.180 -24.352 1.00 15.29 187 VAL B N 1
ATOM 1478 C CA . VAL A 1 187 ? -33.618 -22.123 -22.898 1.00 14.70 187 VAL B CA 1
ATOM 1479 C C . VAL A 1 187 ? -33.922 -23.582 -22.484 1.00 14.90 187 VAL B C 1
ATOM 1480 O O . VAL A 1 187 ? -34.759 -24.242 -23.071 1.00 14.17 187 VAL B O 1
ATOM 1484 N N . PRO A 1 188 ? -33.303 -24.048 -21.411 1.00 15.73 188 PRO B N 1
ATOM 1485 C CA . PRO A 1 188 ? -33.680 -25.398 -20.971 1.00 15.41 188 PRO B CA 1
ATOM 1486 C C . PRO A 1 188 ? -35.167 -25.493 -20.684 1.00 15.66 188 PRO B C 1
ATOM 1487 O O . PRO A 1 188 ? -35.765 -24.612 -20.033 1.00 16.25 188 PRO B O 1
ATOM 1491 N N . HIS A 1 189 ? -35.805 -26.578 -21.124 1.00 16.24 189 HIS B N 1
ATOM 1492 C CA . HIS A 1 189 ? -37.199 -26.750 -20.888 1.00 16.43 189 HIS B CA 1
ATOM 1493 C C . HIS A 1 189 ? -37.439 -27.158 -19.447 1.00 17.73 189 HIS B C 1
ATOM 1494 O O . HIS A 1 189 ? -36.725 -27.992 -18.978 1.00 18.12 189 HIS B O 1
ATOM 1501 N N . ARG A 1 190 ? -38.489 -26.622 -18.856 1.00 16.23 190 ARG B N 1
ATOM 1502 C CA . ARG A 1 190 ? -38.756 -26.945 -17.441 1.00 16.44 190 ARG B CA 1
ATOM 1503 C C . ARG A 1 190 ? -39.930 -27.912 -17.282 1.00 18.05 190 ARG B C 1
ATOM 1504 O O . ARG A 1 190 ? -41.062 -27.575 -17.676 1.00 20.10 190 ARG B O 1
ATOM 1512 N N . ASP A 1 191 ? -39.694 -29.076 -16.692 1.00 17.12 191 ASP B N 1
ATOM 1513 C CA . ASP A 1 191 ? -40.783 -29.979 -16.208 1.00 20.95 191 ASP B CA 1
ATOM 1514 C C . ASP A 1 191 ? -40.771 -29.945 -14.669 1.00 19.42 191 ASP B C 1
ATOM 1515 O O . ASP A 1 191 ? -40.972 -28.866 -14.139 1.00 21.75 191 ASP B O 1
ATOM 1520 N N . VAL A 1 192 ? -40.498 -31.043 -13.962 1.00 18.11 192 VAL B N 1
ATOM 1521 C CA . VAL A 1 192 ? -40.435 -30.946 -12.424 1.00 17.72 192 VAL B CA 1
ATOM 1522 C C . VAL A 1 192 ? -39.130 -30.163 -12.082 1.00 16.73 192 VAL B C 1
ATOM 1523 O O . VAL A 1 192 ? -39.161 -29.299 -11.243 1.00 17.53 192 VAL B O 1
ATOM 1527 N N . ILE A 1 193 ? -38.094 -30.396 -12.890 1.00 16.34 193 ILE B N 1
ATOM 1528 C CA . ILE A 1 193 ? -36.873 -29.678 -12.881 1.00 15.94 193 ILE B CA 1
ATOM 1529 C C . ILE A 1 193 ? -36.530 -29.278 -14.297 1.00 16.27 193 ILE B C 1
ATOM 1530 O O . ILE A 1 193 ? -37.110 -29.789 -15.280 1.00 16.13 193 ILE B O 1
ATOM 1535 N N . PRO A 1 194 ? -35.546 -28.394 -14.483 1.00 15.62 194 PRO B N 1
ATOM 1536 C CA . PRO A 1 194 ? -35.069 -28.142 -15.861 1.00 14.97 194 PRO B CA 1
ATOM 1537 C C . PRO A 1 194 ? -34.449 -29.371 -16.490 1.00 17.06 194 PRO B C 1
ATOM 1538 O O . PRO A 1 194 ? -33.719 -30.110 -15.843 1.00 16.75 194 PRO B O 1
ATOM 1542 N N . ARG A 1 195 ? -34.757 -29.583 -17.761 1.00 15.36 195 ARG B N 1
ATOM 1543 C CA . ARG A 1 195 ? -34.286 -30.771 -18.503 1.00 17.06 195 ARG B CA 1
ATOM 1544 C C . ARG A 1 195 ? -32.945 -30.550 -19.204 1.00 16.31 195 ARG B C 1
ATOM 1545 O O . ARG A 1 195 ? -32.773 -30.608 -20.461 1.00 15.80 195 ARG B O 1
ATOM 1553 N N . TYR A 1 196 ? -31.939 -30.238 -18.391 1.00 16.12 196 TYR B N 1
ATOM 1554 C CA . TYR A 1 196 ? -30.636 -29.886 -18.875 1.00 17.79 196 TYR B CA 1
ATOM 1555 C C . TYR A 1 196 ? -30.048 -30.942 -19.745 1.00 18.26 196 TYR B C 1
ATOM 1556 O O . TYR A 1 196 ? -30.205 -32.083 -19.420 1.00 19.38 196 TYR B O 1
ATOM 1565 N N . PHE A 1 197 ? -29.517 -30.546 -20.906 1.00 19.51 197 PHE B N 1
ATOM 1566 C CA . PHE A 1 197 ? -28.821 -31.449 -21.898 1.00 18.28 197 PHE B CA 1
ATOM 1567 C C . PHE A 1 197 ? -29.822 -32.374 -22.579 1.00 19.75 197 PHE B C 1
ATOM 1568 O O . PHE A 1 197 ? -29.429 -33.234 -23.337 1.00 22.29 197 PHE B O 1
ATOM 1576 N N . LYS A 1 198 ? -31.106 -32.212 -22.366 1.00 16.77 198 LYS B N 1
ATOM 1577 C CA . LYS A 1 198 ? -32.147 -33.066 -22.901 1.00 19.11 198 LYS B CA 1
ATOM 1578 C C . LYS A 1 198 ? -33.247 -32.372 -23.677 1.00 17.91 198 LYS B C 1
ATOM 1579 O O . LYS A 1 198 ? -33.452 -32.733 -24.897 1.00 17.34 198 LYS B O 1
ATOM 1585 N N . TYR A 1 199 ? -33.913 -31.370 -23.070 1.00 16.32 199 TYR B N 1
ATOM 1586 C CA . TYR A 1 199 ? -34.897 -30.612 -23.791 1.00 16.90 199 TYR B CA 1
ATOM 1587 C C . TYR A 1 199 ? -34.742 -29.119 -23.646 1.00 15.25 199 TYR B C 1
ATOM 1588 O O . TYR A 1 199 ? -34.452 -28.648 -22.584 1.00 16.64 199 TYR B O 1
ATOM 1597 N N . TRP A 1 200 ? -35.000 -28.407 -24.706 1.00 14.56 200 TRP B N 1
ATOM 1598 C CA . TRP A 1 200 ? -34.983 -26.944 -24.773 1.00 15.67 200 TRP B CA 1
ATOM 1599 C C . TRP A 1 200 ? -36.229 -26.409 -25.400 1.00 16.38 200 TRP B C 1
ATOM 1600 O O . TRP A 1 200 ? -36.938 -27.094 -26.135 1.00 15.29 200 TRP B O 1
ATOM 1611 N N . ASP A 1 201 ? -36.521 -25.157 -25.078 1.00 16.22 201 ASP B N 1
ATOM 1612 C CA . ASP A 1 201 ? -37.457 -24.314 -25.797 1.00 15.64 201 ASP B CA 1
ATOM 1613 C C . ASP A 1 201 ? -36.633 -23.276 -26.558 1.00 16.77 201 ASP B C 1
ATOM 1614 O O . ASP A 1 201 ? -35.623 -22.805 -26.009 1.00 16.39 201 ASP B O 1
ATOM 1619 N N . ILE A 1 202 ? -36.961 -23.022 -27.793 1.00 14.96 202 ILE B N 1
ATOM 1620 C CA . ILE A 1 202 ? -36.192 -22.114 -28.615 1.00 15.82 202 ILE B CA 1
ATOM 1621 C C . ILE A 1 202 ? -37.079 -20.975 -29.089 1.00 16.51 202 ILE B C 1
ATOM 1622 O O . ILE A 1 202 ? -38.198 -21.167 -29.604 1.00 17.28 202 ILE B O 1
ATOM 1627 N N . TYR A 1 203 ? -36.564 -19.767 -28.876 1.00 17.55 203 TYR B N 1
ATOM 1628 C CA . TYR A 1 203 ? -37.300 -18.533 -29.222 1.00 17.71 203 TYR B CA 1
ATOM 1629 C C . TYR A 1 203 ? -36.565 -17.670 -30.210 1.00 18.62 203 TYR B C 1
ATOM 1630 O O . TYR A 1 203 ? -35.356 -17.716 -30.303 1.00 16.51 203 TYR B O 1
ATOM 1639 N N . LEU A 1 204 ? -37.314 -16.875 -30.956 1.00 19.49 204 LEU B N 1
ATOM 1640 C CA . LEU A 1 204 ? -36.739 -15.850 -31.848 1.00 20.55 204 LEU B CA 1
ATOM 1641 C C . LEU A 1 204 ? -37.109 -14.534 -31.202 1.00 21.98 204 LEU B C 1
ATOM 1642 O O . LEU A 1 204 ? -38.329 -14.254 -30.965 1.00 22.84 204 LEU B O 1
ATOM 1647 N N . TRP A 1 205 ? -36.095 -13.753 -30.883 1.00 20.48 205 TRP B N 1
ATOM 1648 C CA . TRP A 1 205 ? -36.203 -12.501 -30.096 1.00 21.28 205 TRP B CA 1
ATOM 1649 C C . TRP A 1 205 ? -35.776 -11.328 -30.949 1.00 24.29 205 TRP B C 1
ATOM 1650 O O . TRP A 1 205 ? -34.780 -11.358 -31.670 1.00 25.30 205 TRP B O 1
ATOM 1661 N N . LYS A 1 206 ? -36.577 -10.268 -30.936 1.00 25.84 206 LYS B N 1
ATOM 1662 C CA . LYS A 1 206 ? -36.163 -9.005 -31.524 1.00 28.14 206 LYS B CA 1
ATOM 1663 C C . LYS A 1 206 ? -36.900 -7.833 -30.833 1.00 29.56 206 LYS B C 1
ATOM 1664 O O . LYS A 1 206 ? -38.116 -7.865 -30.629 1.00 28.70 206 LYS B O 1
ATOM 1670 N N . ASP A 1 207 ? -36.143 -6.798 -30.506 1.00 32.77 207 ASP B N 1
ATOM 1671 C CA . ASP A 1 207 ? -36.728 -5.525 -30.042 1.00 38.46 207 ASP B CA 1
ATOM 1672 C C . ASP A 1 207 ? -37.683 -5.700 -28.909 1.00 38.47 207 ASP B C 1
ATOM 1673 O O . ASP A 1 207 ? -38.769 -5.099 -28.882 1.00 33.80 207 ASP B O 1
ATOM 1678 N N . GLY A 1 208 ? -37.320 -6.607 -27.991 1.00 33.43 208 GLY B N 1
ATOM 1679 C CA . GLY A 1 208 ? -38.074 -6.806 -26.774 1.00 33.04 208 GLY B CA 1
ATOM 1680 C C . GLY A 1 208 ? -39.273 -7.691 -26.849 1.00 33.42 208 GLY B C 1
ATOM 1681 O O . GLY A 1 208 ? -39.983 -7.821 -25.886 1.00 36.06 208 GLY B O 1
ATOM 1682 N N . GLU A 1 209 ? -39.516 -8.295 -27.999 1.00 29.63 209 GLU B N 1
ATOM 1683 C CA . GLU A 1 209 ? -40.604 -9.243 -28.177 1.00 32.73 209 GLU B CA 1
ATOM 1684 C C . GLU A 1 209 ? -40.010 -10.548 -28.656 1.00 29.98 209 GLU B C 1
ATOM 1685 O O . GLU A 1 209 ? -38.923 -10.535 -29.237 1.00 26.76 209 GLU B O 1
ATOM 1691 N N . GLU A 1 210 ? -40.716 -11.642 -28.427 1.00 30.03 210 GLU B N 1
ATOM 1692 C CA . GLU A 1 210 ? -40.234 -12.978 -28.848 1.00 26.69 210 GLU B CA 1
ATOM 1693 C C . GLU A 1 210 ? -41.385 -13.826 -29.318 1.00 27.34 210 GLU B C 1
ATOM 1694 O O . GLU A 1 210 ? -42.557 -13.593 -28.964 1.00 28.67 210 GLU B O 1
ATOM 1700 N N . GLU A 1 211 ? -41.028 -14.784 -30.151 1.00 24.01 211 GLU B N 1
ATOM 1701 C CA A GLU A 1 211 ? -41.941 -15.816 -30.554 0.50 27.54 211 GLU B CA 1
ATOM 1702 C CA B GLU A 1 211 ? -41.925 -15.809 -30.582 0.50 27.40 211 GLU B CA 1
ATOM 1703 C C . GLU A 1 211 ? -41.241 -17.174 -30.377 1.00 27.82 211 GLU B C 1
ATOM 1704 O O . GLU A 1 211 ? -40.016 -17.314 -30.617 1.00 24.92 211 GLU B O 1
ATOM 1715 N N . LYS A 1 212 ? -42.019 -18.153 -29.937 1.00 24.25 212 LYS B N 1
ATOM 1716 C CA . LYS A 1 212 ? -41.490 -19.482 -29.712 1.00 22.83 212 LYS B CA 1
ATOM 1717 C C . LYS A 1 212 ? -41.347 -20.226 -31.001 1.00 26.56 212 LYS B C 1
ATOM 1718 O O . LYS A 1 212 ? -42.295 -20.300 -31.814 1.00 25.55 212 LYS B O 1
ATOM 1724 N N . LEU A 1 213 ? -40.197 -20.795 -31.266 1.00 21.41 213 LEU B N 1
ATOM 1725 C CA . LEU A 1 213 ? -40.017 -21.539 -32.500 1.00 22.38 213 LEU B CA 1
ATOM 1726 C C . LEU A 1 213 ? -40.237 -23.029 -32.277 1.00 23.65 213 LEU B C 1
ATOM 1727 O O . LEU A 1 213 ? -40.766 -23.755 -33.148 1.00 24.47 213 LEU B O 1
ATOM 1732 N N . PHE A 1 214 ? -39.698 -23.510 -31.170 1.00 20.25 214 PHE B N 1
ATOM 1733 C CA . PHE A 1 214 ? -39.760 -24.896 -30.801 1.00 19.10 214 PHE B CA 1
ATOM 1734 C C . PHE A 1 214 ? -40.033 -25.064 -29.366 1.00 19.25 214 PHE B C 1
ATOM 1735 O O . PHE A 1 214 ? -39.515 -24.334 -28.486 1.00 18.16 214 PHE B O 1
ATOM 1743 N N . GLU A 1 215 ? -40.746 -26.148 -29.033 1.00 20.40 215 GLU B N 1
ATOM 1744 C CA . GLU A 1 215 ? -41.047 -26.437 -27.673 1.00 21.82 215 GLU B CA 1
ATOM 1745 C C . GLU A 1 215 ? -40.619 -27.845 -27.331 1.00 20.60 215 GLU B C 1
ATOM 1746 O O . GLU A 1 215 ? -41.082 -28.787 -28.028 1.00 20.08 215 GLU B O 1
ATOM 1752 N N . LYS A 1 216 ? -39.826 -28.015 -26.285 1.00 19.41 216 LYS B N 1
ATOM 1753 C CA . LYS A 1 216 ? -39.375 -29.313 -25.750 1.00 18.64 216 LYS B CA 1
ATOM 1754 C C . LYS A 1 216 ? -38.741 -30.174 -26.836 1.00 20.18 216 LYS B C 1
ATOM 1755 O O . LYS A 1 216 ? -39.205 -31.328 -27.134 1.00 19.51 216 LYS B O 1
ATOM 1761 N N . VAL A 1 217 ? -37.705 -29.606 -27.441 1.00 16.58 217 VAL B N 1
ATOM 1762 C CA . VAL A 1 217 ? -36.962 -30.313 -28.520 1.00 15.21 217 VAL B CA 1
ATOM 1763 C C . VAL A 1 217 ? -35.575 -30.655 -27.951 1.00 16.06 217 VAL B C 1
ATOM 1764 O O . VAL A 1 217 ? -35.088 -30.015 -26.958 1.00 16.66 217 VAL B O 1
ATOM 1768 N N . SER A 1 218 ? -34.843 -31.627 -28.559 1.00 17.02 218 SER B N 1
ATOM 1769 C CA . SER A 1 218 ? -33.575 -32.079 -27.952 1.00 16.78 218 SER B CA 1
ATOM 1770 C C . SER A 1 218 ? -32.453 -31.517 -28.798 1.00 15.78 218 SER B C 1
ATOM 1771 O O . SER A 1 218 ? -31.379 -32.130 -28.900 1.00 16.16 218 SER B O 1
ATOM 1774 N N . PHE A 1 219 ? -32.641 -30.313 -29.376 1.00 14.73 219 PHE B N 1
ATOM 1775 C CA . PHE A 1 219 ? -31.562 -29.566 -30.004 1.00 15.63 219 PHE B CA 1
ATOM 1776 C C . PHE A 1 219 ? -31.596 -28.130 -29.586 1.00 15.31 219 PHE B C 1
ATOM 1777 O O . PHE A 1 219 ? -32.610 -27.673 -29.038 1.00 14.73 219 PHE B O 1
ATOM 1785 N N . TYR A 1 220 ? -30.464 -27.447 -29.727 1.00 15.35 220 TYR B N 1
ATOM 1786 C CA . TYR A 1 220 ? -30.402 -26.002 -29.481 1.00 15.19 220 TYR B CA 1
ATOM 1787 C C . TYR A 1 220 ? -29.705 -25.351 -30.652 1.00 16.86 220 TYR B C 1
ATOM 1788 O O . TYR A 1 220 ? -29.063 -26.018 -31.479 1.00 14.80 220 TYR B O 1
ATOM 1797 N N . ALA A 1 221 ? -29.810 -24.028 -30.767 1.00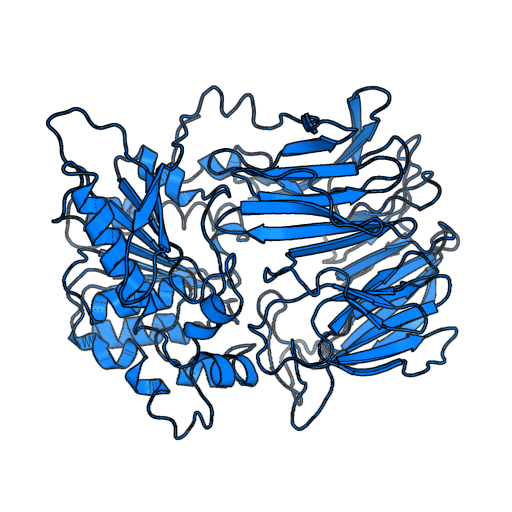 15.35 221 ALA B N 1
ATOM 1798 C CA . ALA A 1 221 ? -29.256 -23.315 -31.946 1.00 14.50 221 ALA B CA 1
ATOM 1799 C C . ALA A 1 221 ? -27.740 -23.040 -31.676 1.00 16.41 221 ALA B C 1
ATOM 1800 O O . ALA A 1 221 ? -27.316 -22.606 -30.570 1.00 19.41 221 ALA B O 1
ATOM 1802 N N . ILE A 1 222 ? -26.917 -23.359 -32.633 1.00 16.82 222 ILE B N 1
ATOM 1803 C CA . ILE A 1 222 ? -25.483 -23.171 -32.551 1.00 18.56 222 ILE B CA 1
ATOM 1804 C C . ILE A 1 222 ? -24.920 -22.151 -33.546 1.00 18.36 222 ILE B C 1
ATOM 1805 O O . ILE A 1 222 ? -23.816 -21.614 -33.253 1.00 22.40 222 ILE B O 1
ATOM 1810 N N . ASP A 1 223 ? -25.599 -21.903 -34.678 1.00 18.08 223 ASP B N 1
ATOM 1811 C CA . ASP A 1 223 ? -25.085 -20.990 -35.679 1.00 17.66 223 ASP B CA 1
ATOM 1812 C C . ASP A 1 223 ? -26.174 -20.539 -36.618 1.00 18.24 223 ASP B C 1
ATOM 1813 O O . ASP A 1 223 ? -27.264 -21.073 -36.579 1.00 17.72 223 ASP B O 1
ATOM 1818 N N . SER A 1 224 ? -25.885 -19.524 -37.413 1.00 17.04 224 SER B N 1
ATOM 1819 C CA . SER A 1 224 ? -26.728 -19.005 -38.423 1.00 19.05 224 SER B CA 1
ATOM 1820 C C . SER A 1 224 ? -25.928 -18.379 -39.499 1.00 19.08 224 SER B C 1
ATOM 1821 O O . SER A 1 224 ? -24.845 -17.770 -39.267 1.00 19.94 224 SER B O 1
ATOM 1824 N N . ASP A 1 225 ? -26.446 -18.462 -40.696 1.00 19.14 225 ASP B N 1
ATOM 1825 C CA . ASP A 1 225 ? -25.873 -17.658 -41.802 1.00 23.16 225 ASP B CA 1
ATOM 1826 C C . ASP A 1 225 ? -26.801 -16.515 -42.227 1.00 25.05 225 ASP B C 1
ATOM 1827 O O . ASP A 1 225 ? -26.626 -16.001 -43.341 1.00 30.37 225 ASP B O 1
ATOM 1832 N N . GLY A 1 226 ? -27.809 -16.195 -41.413 1.00 25.11 226 GLY B N 1
ATOM 1833 C CA . GLY A 1 226 ? -28.744 -15.086 -41.673 1.00 27.03 226 GLY B CA 1
ATOM 1834 C C . GLY A 1 226 ? -30.029 -15.559 -42.333 1.00 27.28 226 GLY B C 1
ATOM 1835 O O . GLY A 1 226 ? -31.086 -14.935 -42.228 1.00 30.60 226 GLY B O 1
ATOM 1836 N N . GLU A 1 227 ? -29.969 -16.723 -42.976 1.00 26.71 227 GLU B N 1
ATOM 1837 C CA . GLU A 1 227 ? -31.142 -17.331 -43.623 1.00 28.84 227 GLU B CA 1
ATOM 1838 C C . GLU A 1 227 ? -31.546 -18.663 -42.977 1.00 27.14 227 GLU B C 1
ATOM 1839 O O . GLU A 1 227 ? -32.710 -18.977 -42.812 1.00 30.88 227 GLU B O 1
ATOM 1845 N N . ARG A 1 228 ? -30.551 -19.447 -42.618 1.00 23.15 228 ARG B N 1
ATOM 1846 C CA . ARG A 1 228 ? -30.791 -20.724 -42.029 1.00 21.31 228 ARG B CA 1
ATOM 1847 C C . ARG A 1 228 ? -30.142 -20.784 -40.633 1.00 18.37 228 ARG B C 1
ATOM 1848 O O . ARG A 1 228 ? -28.990 -20.307 -40.433 1.00 20.66 228 ARG B O 1
ATOM 1856 N N . ILE A 1 229 ? -30.826 -21.462 -39.737 1.00 17.54 229 ILE B N 1
ATOM 1857 C CA . ILE A 1 229 ? -30.302 -21.696 -38.394 1.00 17.32 229 ILE B CA 1
ATOM 1858 C C . ILE A 1 229 ? -29.746 -23.110 -38.323 1.00 17.51 229 ILE B C 1
ATOM 1859 O O . ILE A 1 229 ? -30.397 -24.061 -38.766 1.00 18.61 229 ILE B O 1
ATOM 1864 N N . LEU A 1 230 ? -28.551 -23.255 -37.736 1.00 15.59 230 LEU B N 1
ATOM 1865 C CA . LEU A 1 230 ? -27.968 -24.570 -37.495 1.00 15.57 230 LEU B CA 1
ATOM 1866 C C . LEU A 1 230 ? -28.251 -25.028 -36.080 1.00 15.70 230 LEU B C 1
ATOM 1867 O O . LEU A 1 230 ? -28.002 -24.309 -35.102 1.00 17.17 230 LEU B O 1
ATOM 1872 N N . LEU A 1 231 ? -28.800 -26.220 -35.991 1.00 16.12 231 LEU B N 1
ATOM 1873 C CA . LEU A 1 231 ? -29.278 -26.813 -34.768 1.00 14.72 231 LEU B CA 1
ATOM 1874 C C . LEU A 1 231 ? -28.417 -28.045 -34.442 1.00 16.35 231 LEU B C 1
ATOM 1875 O O . LEU A 1 231 ? -28.048 -28.804 -35.372 1.00 15.11 231 LEU B O 1
ATOM 1880 N N . TYR A 1 232 ? -28.218 -28.239 -33.167 1.00 14.74 232 TYR B N 1
ATOM 1881 C CA . TYR A 1 232 ? -27.344 -29.305 -32.653 1.00 15.51 232 TYR B CA 1
ATOM 1882 C C . TYR A 1 232 ? -28.039 -30.151 -31.675 1.00 15.31 232 TYR B C 1
ATOM 1883 O O . TYR A 1 232 ? -28.492 -29.634 -30.635 1.00 13.23 232 TYR B O 1
ATOM 1892 N N . GLY A 1 233 ? -28.168 -31.479 -31.999 1.00 14.22 233 GLY B N 1
ATOM 1893 C CA . GLY A 1 233 ? -28.789 -32.402 -31.100 1.00 14.06 233 GLY B CA 1
ATOM 1894 C C . GLY A 1 233 ? -29.629 -33.356 -31.909 1.00 15.53 233 GLY B C 1
ATOM 1895 O O . GLY A 1 233 ? -29.154 -33.897 -32.864 1.00 14.70 233 GLY B O 1
ATOM 1896 N N . LYS A 1 234 ? -30.854 -33.575 -31.449 1.00 15.63 234 LYS B N 1
ATOM 1897 C CA . LYS A 1 234 ? -31.877 -34.371 -32.174 1.00 16.29 234 LYS B CA 1
ATOM 1898 C C . LYS A 1 234 ? -33.228 -33.703 -31.992 1.00 17.66 234 LYS B C 1
ATOM 1899 O O . LYS A 1 234 ? -33.424 -32.972 -31.007 1.00 14.89 234 LYS B O 1
ATOM 1905 N N . PRO A 1 235 ? -34.250 -34.030 -32.876 1.00 18.17 235 PRO B N 1
ATOM 1906 C CA . PRO A 1 235 ? -35.571 -33.459 -32.516 1.00 18.65 235 PRO B CA 1
ATOM 1907 C C . PRO A 1 235 ? -36.042 -33.967 -31.173 1.00 17.61 235 PRO B C 1
ATOM 1908 O O . PRO A 1 235 ? -36.650 -33.211 -30.393 1.00 16.77 235 PRO B O 1
ATOM 1912 N N . GLU A 1 236 ? -35.818 -35.254 -30.878 1.00 16.75 236 GLU B N 1
ATOM 1913 C CA . GLU A 1 236 ? -36.174 -35.783 -29.550 1.00 18.10 236 GLU B CA 1
ATOM 1914 C C . GLU A 1 236 ? -35.241 -36.912 -29.216 1.00 20.07 236 GLU B C 1
ATOM 1915 O O . GLU A 1 236 ? -35.154 -37.901 -29.926 1.00 21.79 236 GLU B O 1
ATOM 1921 N N . LYS A 1 237 ? -34.562 -36.786 -28.104 1.00 17.23 237 LYS B N 1
ATOM 1922 C CA . LYS A 1 237 ? -33.665 -37.849 -27.563 1.00 19.17 237 LYS B CA 1
ATOM 1923 C C . LYS A 1 237 ? -34.381 -38.599 -26.508 1.00 18.35 237 LYS B C 1
ATOM 1924 O O . LYS A 1 237 ? -35.125 -38.029 -25.702 1.00 19.21 237 LYS B O 1
ATOM 1930 N N . LYS A 1 238 ? -34.291 -39.920 -26.529 1.00 17.87 238 LYS B N 1
ATOM 1931 C CA . LYS A 1 238 ? -34.585 -40.682 -25.308 1.00 16.32 238 LYS B CA 1
ATOM 1932 C C . LYS A 1 238 ? -33.490 -40.700 -24.299 1.00 16.76 238 LYS B C 1
ATOM 1933 O O . LYS A 1 238 ? -33.732 -40.809 -23.087 1.00 17.20 238 LYS B O 1
ATOM 1939 N N . TYR A 1 239 ? -32.221 -40.713 -24.785 1.00 15.06 239 TYR B N 1
ATOM 1940 C CA . TYR A 1 239 ? -31.048 -40.656 -23.890 1.00 14.67 239 TYR B CA 1
ATOM 1941 C C . TYR A 1 239 ? -30.166 -39.489 -24.266 1.00 14.39 239 TYR B C 1
ATOM 1942 O O . TYR A 1 239 ? -29.969 -39.305 -25.511 1.00 15.59 239 TYR B O 1
ATOM 1951 N N . VAL A 1 240 ? -29.594 -38.815 -23.297 1.00 14.54 240 VAL B N 1
ATOM 1952 C CA . VAL A 1 240 ? -28.701 -37.705 -23.574 1.00 15.26 240 VAL B CA 1
ATOM 1953 C C . VAL A 1 240 ? -27.500 -38.269 -24.306 1.00 15.32 240 VAL B C 1
ATOM 1954 O O . VAL A 1 240 ? -26.867 -37.624 -25.151 1.00 16.12 240 VAL B O 1
ATOM 1958 N N . SER A 1 241 ? -27.168 -39.529 -23.986 1.00 15.30 241 SER B N 1
ATOM 1959 C CA . SER A 1 241 ? -26.008 -40.244 -24.632 1.00 15.30 241 SER B CA 1
ATOM 1960 C C . SER A 1 241 ? -26.159 -40.566 -26.117 1.00 15.83 241 SER B C 1
ATOM 1961 O O . SER A 1 241 ? -25.176 -41.045 -26.717 1.00 15.65 241 SER B O 1
ATOM 1964 N N . GLU A 1 242 ? -27.350 -40.422 -26.682 1.00 14.67 242 GLU B N 1
ATOM 1965 C CA . GLU A 1 242 ? -27.539 -40.568 -28.133 1.00 14.50 242 GLU B CA 1
ATOM 1966 C C . GLU A 1 242 ? -26.618 -39.627 -28.879 1.00 15.47 242 GLU B C 1
ATOM 1967 O O . GLU A 1 242 ? -26.319 -38.543 -28.348 1.00 15.86 242 GLU B O 1
ATOM 1973 N N . HIS A 1 243 ? -26.205 -40.000 -30.101 1.00 14.54 243 HIS B N 1
ATOM 1974 C CA . HIS A 1 243 ? -25.354 -39.167 -30.870 1.00 14.45 243 HIS B CA 1
ATOM 1975 C C . HIS A 1 243 ? -26.030 -37.877 -31.204 1.00 14.89 243 HIS B C 1
ATOM 1976 O O . HIS A 1 243 ? -27.072 -37.923 -31.906 1.00 15.72 243 HIS B O 1
ATOM 1983 N N . ASP A 1 244 ? -25.405 -36.769 -30.866 1.00 15.57 244 ASP B N 1
ATOM 1984 C CA . ASP A 1 244 ? -25.829 -35.452 -31.414 1.00 14.99 244 ASP B CA 1
ATOM 1985 C C . ASP A 1 244 ? -25.540 -35.272 -32.838 1.00 16.32 244 ASP B C 1
ATOM 1986 O O . ASP A 1 244 ? -24.466 -35.643 -33.336 1.00 16.34 244 ASP B O 1
ATOM 1991 N N . LYS A 1 245 ? -26.551 -34.806 -33.543 1.00 15.59 245 LYS B N 1
ATOM 1992 C CA . LYS A 1 245 ? -26.452 -34.530 -34.956 1.00 16.47 245 LYS B CA 1
ATOM 1993 C C . LYS A 1 245 ? -26.683 -33.028 -35.248 1.00 15.61 245 LYS B C 1
ATOM 1994 O O . LYS A 1 245 ? -26.730 -32.196 -34.389 1.00 17.56 245 LYS B O 1
ATOM 2000 N N . ILE A 1 246 ? -26.668 -32.660 -36.487 1.00 15.19 246 ILE B N 1
ATOM 2001 C CA . ILE A 1 246 ? -26.915 -31.267 -36.899 1.00 15.40 246 ILE B CA 1
ATOM 2002 C C . ILE A 1 246 ? -28.036 -31.222 -37.990 1.00 15.99 246 ILE B C 1
ATOM 2003 O O . ILE A 1 246 ? -28.207 -32.139 -38.829 1.00 16.86 246 ILE B O 1
ATOM 2008 N N . TYR A 1 247 ? -28.785 -30.131 -37.972 1.00 15.05 247 TYR B N 1
ATOM 2009 C CA . TYR A 1 247 ? -29.936 -29.869 -38.782 1.00 16.20 247 TYR B CA 1
ATOM 2010 C C . TYR A 1 247 ? -29.922 -28.404 -39.229 1.00 16.83 247 TYR B C 1
ATOM 2011 O O . TYR A 1 247 ? -29.427 -27.526 -38.482 1.00 15.67 247 TYR B O 1
ATOM 2020 N N . ILE A 1 248 ? -30.390 -28.177 -40.442 1.00 17.98 248 ILE B N 1
ATOM 2021 C CA . ILE A 1 248 ? -30.565 -26.811 -40.977 1.00 20.44 248 ILE B CA 1
ATOM 2022 C C . ILE A 1 248 ? -32.037 -26.502 -40.830 1.00 22.87 248 ILE B C 1
ATOM 2023 O O . ILE A 1 248 ? -32.908 -27.285 -41.250 1.00 22.91 248 ILE B O 1
ATOM 2028 N N . TYR A 1 249 ? -32.334 -25.337 -40.275 1.00 19.25 249 TYR B N 1
ATOM 2029 C CA . TYR A 1 249 ? -33.698 -24.884 -40.133 1.00 22.36 249 TYR B CA 1
ATOM 2030 C C . TYR A 1 249 ? -33.924 -23.580 -40.908 1.00 24.83 249 TYR B C 1
ATOM 2031 O O . TYR A 1 249 ? -33.334 -22.571 -40.610 1.00 23.77 249 TYR B O 1
ATOM 2040 N N . ASP A 1 250 ? -34.883 -23.620 -41.840 1.00 28.86 250 ASP B N 1
ATOM 2041 C CA . ASP A 1 250 ? -35.238 -22.376 -42.569 1.00 34.40 250 ASP B CA 1
ATOM 2042 C C . ASP A 1 250 ? -36.742 -22.222 -42.714 1.00 39.98 250 ASP B C 1
ATOM 2043 O O . ASP A 1 250 ? -37.221 -21.571 -43.666 1.00 35.91 250 ASP B O 1
ATOM 2048 N N . GLY A 1 251 ? -37.477 -22.786 -41.762 1.00 35.52 251 GLY B N 1
ATOM 2049 C CA . GLY A 1 251 ? -38.903 -23.076 -41.974 1.00 38.23 251 GLY B CA 1
ATOM 2050 C C . GLY A 1 251 ? -39.205 -24.536 -41.824 1.00 39.02 251 GLY B C 1
ATOM 2051 O O . GLY A 1 251 ? -40.202 -24.915 -41.235 1.00 43.74 251 GLY B O 1
ATOM 2052 N N . GLU A 1 252 ? -38.331 -25.361 -42.384 1.00 35.83 252 GLU B N 1
ATOM 2053 C CA . GLU A 1 252 ? -38.411 -26.798 -42.297 1.00 31.68 252 GLU B CA 1
ATOM 2054 C C . GLU A 1 252 ? -37.107 -27.224 -41.630 1.00 29.81 252 GLU B C 1
ATOM 2055 O O . GLU A 1 252 ? -36.108 -26.555 -41.790 1.00 25.52 252 GLU B O 1
ATOM 2061 N N . VAL A 1 253 ? -37.140 -28.302 -40.864 1.00 27.36 253 VAL B N 1
ATOM 2062 C CA . VAL A 1 253 ? -35.969 -28.825 -40.195 1.00 24.50 253 VAL B CA 1
ATOM 2063 C C . VAL A 1 253 ? -35.457 -29.910 -41.082 1.00 27.02 253 VAL B C 1
ATOM 2064 O O . VAL A 1 253 ? -36.200 -30.824 -41.403 1.00 30.95 253 VAL B O 1
ATOM 2068 N N . LYS A 1 254 ? -34.230 -29.799 -41.524 1.00 24.54 254 LYS B N 1
ATOM 2069 C CA . LYS A 1 254 ? -33.578 -30.772 -42.399 1.00 24.09 254 LYS B CA 1
ATOM 2070 C C . LYS A 1 254 ? -32.281 -31.321 -41.746 1.00 25.75 254 LYS B C 1
ATOM 2071 O O . LYS A 1 254 ? -31.361 -30.555 -41.487 1.00 22.59 254 LYS B O 1
ATOM 2077 N N . GLY A 1 255 ? -32.259 -32.641 -41.505 1.00 26.74 255 GLY B N 1
ATOM 2078 C CA . GLY A 1 255 ? -31.102 -33.414 -41.030 1.00 30.85 255 GLY B CA 1
ATOM 2079 C C . GLY A 1 255 ? -30.152 -33.383 -42.203 1.00 34.46 255 GLY B C 1
ATOM 2080 O O . GLY A 1 255 ? -30.556 -33.452 -43.328 1.00 45.73 255 GLY B O 1
ATOM 2081 N N . ILE A 1 256 ? -28.882 -33.190 -41.970 1.00 31.02 256 ILE B N 1
ATOM 2082 C CA . ILE A 1 256 ? -27.984 -33.344 -43.058 1.00 32.01 256 ILE B CA 1
ATOM 2083 C C . ILE A 1 256 ? -27.027 -34.560 -42.885 1.00 29.63 256 ILE B C 1
ATOM 2084 O O . ILE A 1 256 ? -26.390 -34.923 -43.868 1.00 31.73 256 ILE B O 1
ATOM 2089 N N . LEU A 1 257 ? -27.039 -35.213 -41.724 1.00 26.06 257 LEU B N 1
ATOM 2090 C CA . LEU A 1 257 ? -26.275 -36.456 -41.460 1.00 29.47 257 LEU B CA 1
ATOM 2091 C C . LEU A 1 257 ? -27.200 -37.614 -41.015 1.00 34.45 257 LEU B C 1
ATOM 2092 O O . LEU A 1 257 ? -26.888 -38.418 -40.113 1.00 36.32 257 LEU B O 1
ATOM 2097 N N . ASP A 1 258 ? -28.403 -37.655 -41.589 1.00 37.20 258 ASP B N 1
ATOM 2098 C CA . ASP A 1 258 ? -29.424 -38.653 -41.165 1.00 43.68 258 ASP B CA 1
ATOM 2099 C C . ASP A 1 258 ? -28.876 -40.128 -41.331 1.00 36.82 258 ASP B C 1
ATOM 2100 O O . ASP A 1 258 ? -29.274 -41.055 -40.624 1.00 43.07 258 ASP B O 1
ATOM 2105 N N . ASP A 1 259 ? -27.988 -40.298 -42.272 1.00 29.03 259 ASP B N 1
ATOM 2106 C CA . ASP A 1 259 ? -27.465 -41.606 -42.631 1.00 33.63 259 ASP B CA 1
ATOM 2107 C C . ASP A 1 259 ? -26.091 -41.968 -42.032 1.00 29.29 259 ASP B C 1
ATOM 2108 O O . ASP A 1 259 ? -25.514 -42.984 -42.387 1.00 35.40 259 ASP B O 1
ATOM 2110 N N . ILE A 1 260 ? -25.543 -41.095 -41.196 1.00 25.71 260 ILE B N 1
ATOM 2111 C CA . ILE A 1 260 ? -24.175 -41.274 -40.690 1.00 21.83 260 ILE B CA 1
ATOM 2112 C C . ILE A 1 260 ? -24.345 -41.497 -39.186 1.00 19.15 260 ILE B C 1
ATOM 2113 O O . ILE A 1 260 ? -24.884 -40.619 -38.480 1.00 19.52 260 ILE B O 1
ATOM 2118 N N . ASP A 1 261 ? -23.997 -42.684 -38.729 1.00 18.80 261 ASP B N 1
ATOM 2119 C CA . ASP A 1 261 ? -24.214 -43.076 -37.309 1.00 16.32 261 ASP B CA 1
ATOM 2120 C C . ASP A 1 261 ? -22.948 -42.753 -36.452 1.00 17.18 261 ASP B C 1
ATOM 2121 O O . ASP A 1 261 ? -22.308 -43.660 -35.872 1.00 19.11 261 ASP B O 1
ATOM 2126 N N . ARG A 1 262 ? -22.614 -41.483 -36.438 1.00 17.10 262 ARG B N 1
ATOM 2127 C CA . ARG A 1 262 ? -21.480 -40.945 -35.656 1.00 17.86 262 ARG B CA 1
ATOM 2128 C C . ARG A 1 262 ? -21.936 -39.590 -35.075 1.00 18.71 262 ARG B C 1
ATOM 2129 O O . ARG A 1 262 ? -22.865 -38.887 -35.554 1.00 19.44 262 ARG B O 1
ATOM 2137 N N . GLU A 1 263 ? -21.306 -39.212 -33.969 1.00 14.78 263 GLU B N 1
ATOM 2138 C CA . GLU A 1 263 ? -21.681 -37.972 -33.286 1.00 14.46 263 GLU B CA 1
ATOM 2139 C C . GLU A 1 263 ? -20.875 -36.765 -33.843 1.00 14.39 263 GLU B C 1
ATOM 2140 O O . GLU A 1 263 ? -19.638 -36.850 -34.022 1.00 15.96 263 GLU B O 1
ATOM 2146 N N . VAL A 1 264 ? -21.528 -35.633 -34.017 1.00 15.53 264 VAL B N 1
ATOM 2147 C CA . VAL A 1 264 ? -20.905 -34.339 -34.360 1.00 15.34 264 VAL B CA 1
ATOM 2148 C C . VAL A 1 264 ? -20.265 -33.738 -33.116 1.00 14.39 264 VAL B C 1
ATOM 2149 O O . VAL A 1 264 ? -20.840 -33.624 -32.026 1.00 16.20 264 VAL B O 1
ATOM 2153 N N . ALA A 1 265 ? -18.983 -33.345 -33.306 1.00 15.20 265 ALA B N 1
ATOM 2154 C CA . ALA A 1 265 ? -18.240 -32.688 -32.255 1.00 15.05 265 ALA B CA 1
ATOM 2155 C C . ALA A 1 265 ? -18.481 -31.161 -32.312 1.00 17.15 265 ALA B C 1
ATOM 2156 O O . ALA A 1 265 ? -18.760 -30.599 -31.239 1.00 23.81 265 ALA B O 1
ATOM 2158 N N . GLN A 1 266 ? -18.396 -30.549 -33.498 1.00 17.29 266 GLN B N 1
ATOM 2159 C CA . GLN A 1 266 ? -18.521 -29.122 -33.633 1.00 18.44 266 GLN B CA 1
ATOM 2160 C C . GLN A 1 266 ? -19.059 -28.894 -34.985 1.00 18.14 266 GLN B C 1
ATOM 2161 O O . GLN A 1 266 ? -18.820 -29.670 -35.879 1.00 14.60 266 GLN B O 1
ATOM 2167 N N . ALA A 1 267 ? -19.780 -27.795 -35.214 1.00 17.81 267 ALA B N 1
ATOM 2168 C CA . ALA A 1 267 ? -20.250 -27.487 -36.505 1.00 16.53 267 ALA B CA 1
ATOM 2169 C C . ALA A 1 267 ? -20.530 -25.930 -36.654 1.00 16.70 267 ALA B C 1
ATOM 2170 O O . ALA A 1 267 ? -20.891 -25.250 -35.685 1.00 18.88 267 ALA B O 1
ATOM 2172 N N . LYS A 1 268 ? -20.339 -25.471 -37.862 1.00 18.73 268 LYS B N 1
ATOM 2173 C CA . LYS A 1 268 ? -20.583 -24.056 -38.282 1.00 18.99 268 LYS B CA 1
ATOM 2174 C C . LYS A 1 268 ? -21.193 -23.970 -39.629 1.00 19.25 268 LYS B C 1
ATOM 2175 O O . LYS A 1 268 ? -20.902 -24.752 -40.505 1.00 20.33 268 LYS B O 1
ATOM 2181 N N . ILE A 1 269 ? -21.961 -22.919 -39.909 1.00 19.08 269 ILE B N 1
ATOM 2182 C CA . ILE A 1 269 ? -22.537 -22.721 -41.229 1.00 19.92 269 ILE B CA 1
ATOM 2183 C C . ILE A 1 269 ? -22.017 -21.388 -41.755 1.00 23.43 269 ILE B C 1
ATOM 2184 O O . ILE A 1 269 ? -21.964 -20.397 -41.049 1.00 28.58 269 ILE B O 1
ATOM 2189 N N . ARG A 1 270 ? -21.606 -21.404 -42.990 1.00 30.37 270 ARG B N 1
ATOM 2190 C CA . ARG A 1 270 ? -21.176 -20.098 -43.603 1.00 38.35 270 ARG B CA 1
ATOM 2191 C C . ARG A 1 270 ? -21.557 -20.215 -45.047 1.00 42.32 270 ARG B C 1
ATOM 2192 O O . ARG A 1 270 ? -21.138 -21.164 -45.698 1.00 38.67 270 ARG B O 1
ATOM 2200 N N . ASN A 1 271 ? -22.475 -19.327 -45.480 1.00 43.30 271 ASN B N 1
ATOM 2201 C CA . ASN A 1 271 ? -22.953 -19.308 -46.869 1.00 51.84 271 ASN B CA 1
ATOM 2202 C C . ASN A 1 271 ? -23.667 -20.570 -47.247 1.00 46.73 271 ASN B C 1
ATOM 2203 O O . ASN A 1 271 ? -23.334 -21.149 -48.280 1.00 43.80 271 ASN B O 1
ATOM 2205 N N . GLY A 1 272 ? -24.604 -21.052 -46.405 1.00 41.58 272 GLY B N 1
ATOM 2206 C CA . GLY A 1 272 ? -25.327 -22.303 -46.713 1.00 38.46 272 GLY B CA 1
ATOM 2207 C C . GLY A 1 272 ? -24.518 -23.616 -46.742 1.00 38.81 272 GLY B C 1
ATOM 2208 O O . GLY A 1 272 ? -25.163 -24.733 -46.857 1.00 35.94 272 GLY B O 1
ATOM 2209 N N . LYS A 1 273 ? -23.159 -23.526 -46.554 1.00 33.57 273 LYS B N 1
ATOM 2210 C CA . LYS A 1 273 ? -22.298 -24.767 -46.371 1.00 27.74 273 LYS B CA 1
ATOM 2211 C C . LYS A 1 273 ? -22.067 -24.965 -44.900 1.00 22.00 273 LYS B C 1
ATOM 2212 O O . LYS A 1 273 ? -21.919 -24.012 -44.169 1.00 22.12 273 LYS B O 1
ATOM 2218 N N . VAL A 1 274 ? -22.014 -26.230 -44.515 1.00 19.81 274 VAL B N 1
ATOM 2219 C CA . VAL A 1 274 ? -21.761 -26.568 -43.128 1.00 19.06 274 VAL B CA 1
ATOM 2220 C C . VAL A 1 274 ? -20.427 -27.309 -43.023 1.00 20.13 274 VAL B C 1
ATOM 2221 O O . VAL A 1 274 ? -20.151 -28.342 -43.689 1.00 19.37 274 VAL B O 1
ATOM 2225 N N . TYR A 1 275 ? -19.648 -26.822 -42.101 1.00 18.29 275 TYR B N 1
ATOM 2226 C CA . TYR A 1 275 ? -18.371 -27.494 -41.786 1.00 20.02 275 TYR B CA 1
ATOM 2227 C C . TYR A 1 275 ? -18.547 -28.132 -40.427 1.00 18.83 275 TYR B C 1
ATOM 2228 O O . TYR A 1 275 ? -19.084 -27.518 -39.532 1.00 19.21 275 TYR B O 1
ATOM 2237 N N . PHE A 1 276 ? -18.059 -29.366 -40.286 1.00 17.17 276 PHE B N 1
ATOM 2238 C CA . PHE A 1 276 ? -18.310 -30.064 -39.052 1.00 16.56 276 PHE B CA 1
ATOM 2239 C C . PHE A 1 276 ? -17.267 -31.170 -38.828 1.00 16.22 276 PHE B C 1
ATOM 2240 O O . PHE A 1 276 ? -16.701 -31.682 -39.766 1.00 17.00 276 PHE B O 1
ATOM 2248 N N . THR A 1 277 ? -17.099 -31.541 -37.584 1.00 15.37 277 THR B N 1
ATOM 2249 C CA . THR A 1 277 ? -16.258 -32.620 -37.221 1.00 15.85 277 THR B CA 1
ATOM 2250 C C . THR A 1 277 ? -17.049 -33.753 -36.607 1.00 17.31 277 THR B C 1
ATOM 2251 O O . THR A 1 277 ? -18.113 -33.522 -36.006 1.00 15.76 277 THR B O 1
ATOM 2255 N N . LEU A 1 278 ? -16.557 -34.966 -36.748 1.00 16.40 278 LEU B N 1
ATOM 2256 C CA . LEU A 1 278 ? -17.156 -36.180 -36.164 1.00 15.25 278 LEU B CA 1
ATOM 2257 C C . LEU A 1 278 ? -16.203 -36.948 -35.389 1.00 16.69 278 LEU B C 1
ATOM 2258 O O . LEU A 1 278 ? -14.991 -37.016 -35.719 1.00 15.88 278 LEU B O 1
ATOM 2263 N N . PHE A 1 279 ? -16.721 -37.595 -34.355 1.00 14.77 279 PHE B N 1
ATOM 2264 C CA . PHE A 1 279 ? -15.953 -38.526 -33.519 1.00 15.60 279 PHE B CA 1
ATOM 2265 C C . PHE A 1 279 ? -15.977 -39.877 -34.230 1.00 16.55 279 PHE B C 1
ATOM 2266 O O . PHE A 1 279 ? -17.039 -40.504 -34.470 1.00 17.43 279 PHE B O 1
ATOM 2274 N N . GLU A 1 280 ? -14.809 -40.358 -34.635 1.00 15.98 280 GLU B N 1
ATOM 2275 C CA . GLU A 1 280 ? -14.710 -41.570 -35.444 1.00 15.58 280 GLU B CA 1
ATOM 2276 C C . GLU A 1 280 ? -13.494 -42.449 -35.011 1.00 16.18 280 GLU B C 1
ATOM 2277 O O . GLU A 1 280 ? -12.359 -42.143 -35.393 1.00 14.12 280 GLU B O 1
ATOM 2283 N N . GLU A 1 281 ? -13.763 -43.515 -34.295 1.00 16.15 281 GLU B N 1
ATOM 2284 C CA . GLU A 1 281 ? -12.818 -44.583 -33.933 1.00 15.86 281 GLU B CA 1
ATOM 2285 C C . GLU A 1 281 ? -11.451 -44.060 -33.545 1.00 15.72 281 GLU B C 1
ATOM 2286 O O . GLU A 1 281 ? -10.400 -44.479 -34.049 1.00 16.67 281 GLU B O 1
ATOM 2292 N N . GLY A 1 282 ? -11.488 -43.111 -32.635 1.00 15.23 282 GLY B N 1
ATOM 2293 C CA . GLY A 1 282 ? -10.263 -42.485 -32.098 1.00 15.63 282 GLY B CA 1
ATOM 2294 C C . GLY A 1 282 ? -9.800 -41.180 -32.693 1.00 15.24 282 GLY B C 1
ATOM 2295 O O . GLY A 1 282 ? -8.960 -40.533 -32.099 1.00 16.63 282 GLY B O 1
ATOM 2296 N N . SER A 1 283 ? -10.341 -40.782 -33.822 1.00 14.06 283 SER B N 1
ATOM 2297 C CA . SER A 1 283 ? -10.028 -39.549 -34.512 1.00 14.48 283 SER B CA 1
ATOM 2298 C C . SER A 1 283 ? -11.209 -38.580 -34.321 1.00 15.62 283 SER B C 1
ATOM 2299 O O . SER A 1 283 ? -12.395 -39.006 -34.081 1.00 14.01 283 SER B O 1
ATOM 2302 N N . VAL A 1 284 ? -10.933 -37.294 -34.497 1.00 14.78 284 VAL B N 1
ATOM 2303 C CA . VAL A 1 284 ? -11.979 -36.292 -34.672 1.00 14.75 284 VAL B CA 1
ATOM 2304 C C . VAL A 1 284 ? -11.667 -35.679 -36.057 1.00 16.40 284 VAL B C 1
ATOM 2305 O O . VAL A 1 284 ? -10.651 -34.996 -36.203 1.00 16.68 284 VAL B O 1
ATOM 2309 N N . ASN A 1 285 ? -12.532 -35.926 -37.018 1.00 15.72 285 ASN B N 1
ATOM 2310 C CA . ASN A 1 285 ? -12.267 -35.670 -38.435 1.00 15.84 285 ASN B CA 1
ATOM 2311 C C . ASN A 1 285 ? -13.158 -34.559 -38.965 1.00 16.85 285 ASN B C 1
ATOM 2312 O O . ASN A 1 285 ? -14.313 -34.476 -38.532 1.00 15.37 285 ASN B O 1
ATOM 2317 N N . LEU A 1 286 ? -12.652 -33.725 -39.853 1.00 16.91 286 LEU B N 1
ATOM 2318 C CA . LEU A 1 286 ? -13.330 -32.551 -40.485 1.00 16.74 286 LEU B CA 1
ATOM 2319 C C . LEU A 1 286 ? -13.897 -32.845 -41.866 1.00 17.05 286 LEU B C 1
ATOM 2320 O O . LEU A 1 286 ? -13.255 -33.440 -42.751 1.00 17.93 286 LEU B O 1
ATOM 2325 N N . TYR A 1 287 ? -15.168 -32.462 -41.997 1.00 17.70 287 TYR B N 1
ATOM 2326 C CA . TYR A 1 287 ? -15.964 -32.600 -43.197 1.00 17.31 287 TYR B CA 1
ATOM 2327 C C . TYR A 1 287 ? -16.642 -31.272 -43.520 1.00 16.80 287 TYR B C 1
ATOM 2328 O O . TYR A 1 287 ? -16.723 -30.383 -42.700 1.00 18.05 287 TYR B O 1
ATOM 2337 N N . LEU A 1 288 ? -17.161 -31.240 -44.751 1.00 20.26 288 LEU B N 1
ATOM 2338 C CA . LEU A 1 288 ? -18.016 -30.190 -45.274 1.00 23.76 288 LEU B CA 1
ATOM 2339 C C . LEU A 1 288 ? -19.318 -30.844 -45.783 1.00 21.40 288 LEU B C 1
ATOM 2340 O O . LEU A 1 288 ? -19.284 -31.925 -46.335 1.00 23.92 288 LEU B O 1
ATOM 2345 N N . TRP A 1 289 ? -20.437 -30.153 -45.616 1.00 21.92 289 TRP B N 1
ATOM 2346 C CA . TRP A 1 289 ? -21.680 -30.503 -46.335 1.00 22.04 289 TRP B CA 1
ATOM 2347 C C . TRP A 1 289 ? -22.038 -29.369 -47.192 1.00 23.62 289 TRP B C 1
ATOM 2348 O O . TRP A 1 289 ? -22.195 -28.267 -46.769 1.00 23.08 289 TRP B O 1
ATOM 2359 N N . ASP A 1 290 ? -22.218 -29.679 -48.483 1.00 23.97 290 ASP B N 1
ATOM 2360 C CA . ASP A 1 290 ? -22.589 -28.622 -49.489 1.00 30.67 290 ASP B CA 1
ATOM 2361 C C . ASP A 1 290 ? -23.730 -29.164 -50.339 1.00 32.47 290 ASP B C 1
ATOM 2362 O O . ASP A 1 290 ? -23.915 -28.742 -51.485 1.00 37.45 290 ASP B O 1
ATOM 2367 N N . GLY A 1 291 ? -24.491 -30.069 -49.746 1.00 31.60 291 GLY B N 1
ATOM 2368 C CA . GLY A 1 291 ? -25.486 -30.873 -50.437 1.00 36.73 291 GLY B CA 1
ATOM 2369 C C . GLY A 1 291 ? -25.133 -32.337 -50.342 1.00 37.32 291 GLY B C 1
ATOM 2370 O O . GLY A 1 291 ? -25.992 -33.204 -50.361 1.00 37.75 291 GLY B O 1
ATOM 2371 N N . GLU A 1 292 ? -23.844 -32.630 -50.312 1.00 29.84 292 GLU B N 1
ATOM 2372 C CA . GLU A 1 292 ? -23.361 -33.942 -49.962 1.00 30.42 292 GLU B CA 1
ATOM 2373 C C . GLU A 1 292 ? -22.228 -33.716 -48.908 1.00 25.10 292 GLU B C 1
ATOM 2374 O O . GLU A 1 292 ? -21.717 -32.618 -48.782 1.00 25.40 292 GLU B O 1
ATOM 2377 N N . VAL A 1 293 ? -21.914 -34.783 -48.194 1.00 28.40 293 VAL B N 1
ATOM 2378 C CA . VAL A 1 293 ? -20.819 -34.792 -47.216 1.00 25.99 293 VAL B CA 1
ATOM 2379 C C . VAL A 1 293 ? -19.523 -35.074 -47.943 1.00 30.32 293 VAL B C 1
ATOM 2380 O O . VAL A 1 293 ? -19.380 -36.104 -48.624 1.00 29.57 293 VAL B O 1
ATOM 2384 N N . ARG A 1 294 ? -18.542 -34.180 -47.728 1.00 26.46 294 ARG B N 1
ATOM 2385 C CA . ARG A 1 294 ? -17.218 -34.276 -48.343 1.00 27.63 294 ARG B CA 1
ATOM 2386 C C . ARG A 1 294 ? -16.118 -34.313 -47.255 1.00 24.43 294 ARG B C 1
ATOM 2387 O O . ARG A 1 294 ? -16.155 -33.543 -46.365 1.00 20.47 294 ARG B O 1
ATOM 2395 N N . GLU A 1 295 ? -15.159 -35.219 -47.419 1.00 26.45 295 GLU B N 1
ATOM 2396 C CA . GLU A 1 295 ? -14.015 -35.292 -46.523 1.00 25.76 295 GLU B CA 1
ATOM 2397 C C . GLU A 1 295 ? -13.080 -34.117 -46.709 1.00 26.15 295 GLU B C 1
ATOM 2398 O O . GLU A 1 295 ? -12.771 -33.751 -47.837 1.00 22.26 295 GLU B O 1
ATOM 2404 N N . ILE A 1 296 ? -12.660 -33.491 -45.593 1.00 20.72 296 ILE B N 1
ATOM 2405 C CA A ILE A 1 296 ? -11.656 -32.435 -45.635 0.50 23.15 296 ILE B CA 1
ATOM 2406 C CA B ILE A 1 296 ? -11.668 -32.390 -45.598 0.50 23.10 296 ILE B CA 1
ATOM 2407 C C . ILE A 1 296 ? -10.346 -32.840 -44.943 1.00 22.18 296 ILE B C 1
ATOM 2408 O O . ILE A 1 296 ? -9.304 -32.842 -45.572 1.00 21.96 296 ILE B O 1
ATOM 2417 N N . ALA A 1 297 ? -10.372 -33.260 -43.678 1.00 19.32 297 ALA B N 1
ATOM 2418 C CA . ALA A 1 297 ? -9.172 -33.616 -42.936 1.00 18.82 297 ALA B CA 1
ATOM 2419 C C . ALA A 1 297 ? -9.530 -34.818 -42.098 1.00 17.54 297 ALA B C 1
ATOM 2420 O O . ALA A 1 297 ? -10.068 -34.673 -40.959 1.00 18.14 297 ALA B O 1
ATOM 2422 N N . LYS A 1 298 ? -9.165 -35.970 -42.629 1.00 19.06 298 LYS B N 1
ATOM 2423 C CA . LYS A 1 298 ? -9.455 -37.244 -41.940 1.00 19.45 298 LYS B CA 1
ATOM 2424 C C . LYS A 1 298 ? -8.135 -37.918 -41.743 1.00 21.65 298 LYS B C 1
ATOM 2425 O O . LYS A 1 298 ? -7.334 -38.029 -42.712 1.00 21.78 298 LYS B O 1
ATOM 2431 N N . GLY A 1 299 ? -7.847 -38.393 -40.564 1.00 19.71 299 GLY B N 1
ATOM 2432 C CA . GLY A 1 299 ? -6.581 -39.165 -40.349 1.00 20.98 299 GLY B CA 1
ATOM 2433 C C . GLY A 1 299 ? -6.482 -39.524 -38.889 1.00 19.59 299 GLY B C 1
ATOM 2434 O O . GLY A 1 299 ? -7.467 -39.447 -38.100 1.00 18.58 299 GLY B O 1
ATOM 2435 N N . LYS A 1 300 ? -5.265 -39.932 -38.507 1.00 17.73 300 LYS B N 1
ATOM 2436 C CA . LYS A 1 300 ? -4.972 -40.259 -37.095 1.00 18.63 300 LYS B CA 1
ATOM 2437 C C . LYS A 1 300 ? -4.709 -38.975 -36.335 1.00 17.42 300 LYS B C 1
ATOM 2438 O O . LYS A 1 300 ? -3.551 -38.615 -36.003 1.00 18.88 300 LYS B O 1
ATOM 2444 N N . HIS A 1 301 ? -5.790 -38.232 -36.035 1.00 16.41 301 HIS B N 1
ATOM 2445 C CA . HIS A 1 301 ? -5.658 -36.881 -35.470 1.00 15.85 301 HIS B CA 1
ATOM 2446 C C . HIS A 1 301 ? -6.956 -36.459 -34.836 1.00 15.95 301 HIS B C 1
ATOM 2447 O O . HIS A 1 301 ? -7.983 -37.129 -35.010 1.00 15.73 301 HIS B O 1
ATOM 2454 N N . TRP A 1 302 ? -6.897 -35.372 -34.102 1.00 15.10 302 TRP B N 1
ATOM 2455 C CA . TRP A 1 302 ? -8.116 -34.654 -33.586 1.00 15.45 302 TRP B CA 1
ATOM 2456 C C . TRP A 1 302 ? -8.129 -33.260 -34.082 1.00 17.26 302 TRP B C 1
ATOM 2457 O O . TRP A 1 302 ? -7.191 -32.490 -33.796 1.00 14.96 302 TRP B O 1
ATOM 2468 N N . ILE A 1 303 ? -9.142 -32.929 -34.855 1.00 15.97 303 ILE B N 1
ATOM 2469 C CA . ILE A 1 303 ? -9.450 -31.530 -35.288 1.00 15.85 303 ILE B CA 1
ATOM 2470 C C . ILE A 1 303 ? -10.123 -30.800 -34.132 1.00 17.04 303 ILE B C 1
ATOM 2471 O O . ILE A 1 303 ? -11.318 -31.092 -33.844 1.00 18.85 303 ILE B O 1
ATOM 2476 N N . MET A 1 304 ? -9.369 -29.953 -33.413 1.00 16.28 304 MET B N 1
ATOM 2477 C CA . MET A 1 304 ? -9.766 -29.363 -32.219 1.00 17.16 304 MET B CA 1
ATOM 2478 C C . MET A 1 304 ? -10.602 -28.106 -32.356 1.00 18.24 304 MET B C 1
ATOM 2479 O O . MET A 1 304 ? -11.312 -27.725 -31.420 1.00 22.02 304 MET B O 1
ATOM 2484 N N . GLY A 1 305 ? -10.572 -27.493 -33.516 1.00 17.99 305 GLY B N 1
ATOM 2485 C CA . GLY A 1 305 ? -11.268 -26.214 -33.741 1.00 19.22 305 GLY B CA 1
ATOM 2486 C C . GLY A 1 305 ? -11.082 -25.870 -35.166 1.00 17.07 305 GLY B C 1
ATOM 2487 O O . GLY A 1 305 ? -10.158 -26.387 -35.930 1.00 18.30 305 GLY B O 1
ATOM 2488 N N . PHE A 1 306 ? -12.023 -25.092 -35.705 1.00 17.47 306 PHE B N 1
ATOM 2489 C CA . PHE A 1 306 ? -11.941 -24.704 -37.074 1.00 16.09 306 PHE B CA 1
ATOM 2490 C C . PHE A 1 306 ? -12.832 -23.430 -37.320 1.00 16.44 306 PHE B C 1
ATOM 2491 O O . PHE A 1 306 ? -13.644 -23.032 -36.449 1.00 18.96 306 PHE B O 1
ATOM 2499 N N . ASP A 1 307 ? -12.568 -22.793 -38.421 1.00 19.45 307 ASP B N 1
ATOM 2500 C CA . ASP A 1 307 ? -13.409 -21.654 -38.866 1.00 22.15 307 ASP B CA 1
ATOM 2501 C C . ASP A 1 307 ? -13.302 -21.520 -40.312 1.00 21.05 307 ASP B C 1
ATOM 2502 O O . ASP A 1 307 ? -12.335 -21.948 -41.003 1.00 19.52 307 ASP B O 1
ATOM 2507 N N . ALA A 1 308 ? -14.351 -20.917 -40.924 1.00 23.25 308 ALA B N 1
ATOM 2508 C CA . ALA A 1 308 ? -14.395 -20.819 -42.295 1.00 23.76 308 ALA B CA 1
ATOM 2509 C C . ALA A 1 308 ? -15.149 -19.502 -42.725 1.00 20.88 308 ALA B C 1
ATOM 2510 O O . ALA A 1 308 ? -16.154 -19.080 -42.114 1.00 24.56 308 ALA B O 1
ATOM 2512 N N . ASP A 1 309 ? -14.615 -18.957 -43.708 1.00 23.16 309 ASP B N 1
ATOM 2513 C CA . ASP A 1 309 ? -15.219 -17.710 -44.282 1.00 27.98 309 ASP B CA 1
ATOM 2514 C C . ASP A 1 309 ? -14.795 -17.718 -45.737 1.00 28.86 309 ASP B C 1
ATOM 2515 O O . ASP A 1 309 ? -15.308 -18.566 -46.471 1.00 29.65 309 ASP B O 1
ATOM 2520 N N . GLU A 1 310 ? -13.862 -16.880 -46.184 1.00 30.24 310 GLU B N 1
ATOM 2521 C CA . GLU A 1 310 ? -13.269 -17.109 -47.460 1.00 31.54 310 GLU B CA 1
ATOM 2522 C C . GLU A 1 310 ? -12.296 -18.213 -47.504 1.00 31.64 310 GLU B C 1
ATOM 2523 O O . GLU A 1 310 ? -12.020 -18.840 -48.583 1.00 29.69 310 GLU B O 1
ATOM 2529 N N . ARG A 1 311 ? -11.678 -18.466 -46.370 1.00 28.58 311 ARG B N 1
ATOM 2530 C CA . ARG A 1 311 ? -10.672 -19.522 -46.282 1.00 26.82 311 ARG B CA 1
ATOM 2531 C C . ARG A 1 311 ? -11.142 -20.512 -45.192 1.00 20.36 311 ARG B C 1
ATOM 2532 O O . ARG A 1 311 ? -11.992 -20.175 -44.392 1.00 23.89 311 ARG B O 1
ATOM 2540 N N . LEU A 1 312 ? -10.679 -21.726 -45.281 1.00 22.82 312 LEU B N 1
ATOM 2541 C CA . LEU A 1 312 ? -10.952 -22.727 -44.215 1.00 21.48 312 LEU B CA 1
ATOM 2542 C C . LEU A 1 312 ? -9.612 -23.029 -43.445 1.00 20.99 312 LEU B C 1
ATOM 2543 O O . LEU A 1 312 ? -8.627 -23.491 -44.031 1.00 23.43 312 LEU B O 1
ATOM 2548 N N . ILE A 1 313 ? -9.705 -22.825 -42.138 1.00 21.18 313 ILE B N 1
ATOM 2549 C CA . ILE A 1 313 ? -8.541 -23.093 -41.268 1.00 19.38 313 ILE B CA 1
ATOM 2550 C C . ILE A 1 313 ? -8.978 -23.974 -40.116 1.00 18.69 313 ILE B C 1
ATOM 2551 O O . ILE A 1 313 ? -10.167 -23.943 -39.701 1.00 19.59 313 ILE B O 1
ATOM 2556 N N . TYR A 1 314 ? -8.012 -24.724 -39.598 1.00 17.02 314 TYR B N 1
ATOM 2557 C CA . TYR A 1 314 ? -8.314 -25.612 -38.485 1.00 16.44 314 TYR B CA 1
ATOM 2558 C C . TYR A 1 314 ? -7.088 -25.939 -37.685 1.00 18.51 314 TYR B C 1
ATOM 2559 O O . TYR A 1 314 ? -5.967 -25.917 -38.139 1.00 17.80 314 TYR B O 1
ATOM 2568 N N . LEU A 1 315 ? -7.357 -26.311 -36.452 1.00 16.19 315 LEU B N 1
ATOM 2569 C CA . LEU A 1 315 ? -6.283 -26.760 -35.534 1.00 17.27 315 LEU B CA 1
ATOM 2570 C C . LEU A 1 315 ? -6.315 -28.293 -35.496 1.00 20.18 315 LEU B C 1
ATOM 2571 O O . LEU A 1 315 ? -7.380 -28.870 -35.236 1.00 19.88 315 LEU B O 1
ATOM 2576 N N . LYS A 1 316 ? -5.161 -28.936 -35.731 1.00 17.60 316 LYS B N 1
ATOM 2577 C CA . LYS A 1 316 ? -5.044 -30.390 -35.757 1.00 16.23 316 LYS B CA 1
ATOM 2578 C C . LYS A 1 316 ? -4.029 -30.777 -34.650 1.00 16.80 316 LYS B C 1
ATOM 2579 O O . LYS A 1 316 ? -2.898 -30.217 -34.616 1.00 15.14 316 LYS B O 1
ATOM 2585 N N . GLU A 1 317 ? -4.463 -31.637 -33.729 1.00 15.48 317 GLU B N 1
ATOM 2586 C CA . GLU A 1 317 ? -3.602 -32.255 -32.753 1.00 17.05 317 GLU B CA 1
ATOM 2587 C C . GLU A 1 317 ? -3.415 -33.729 -33.145 1.00 17.28 317 GLU B C 1
ATOM 2588 O O . GLU A 1 317 ? -4.296 -34.308 -33.751 1.00 15.86 317 GLU B O 1
ATOM 2594 N N . THR A 1 318 ? -2.316 -34.357 -32.714 1.00 16.21 318 THR B N 1
ATOM 2595 C CA . THR A 1 318 ? -2.034 -35.761 -32.943 1.00 15.70 318 THR B CA 1
ATOM 2596 C C . THR A 1 318 ? -1.567 -36.402 -31.611 1.00 17.30 318 THR B C 1
ATOM 2597 O O . THR A 1 318 ? -1.490 -35.714 -30.600 1.00 15.93 318 THR B O 1
ATOM 2601 N N . ALA A 1 319 ? -1.373 -37.740 -31.590 1.00 17.50 319 ALA B N 1
ATOM 2602 C CA . ALA A 1 319 ? -0.919 -38.441 -30.390 1.00 16.93 319 ALA B CA 1
ATOM 2603 C C . ALA A 1 319 ? 0.421 -37.890 -29.902 1.00 17.39 319 ALA B C 1
ATOM 2604 O O . ALA A 1 319 ? 0.654 -37.947 -28.699 1.00 18.93 319 ALA B O 1
ATOM 2606 N N . THR A 1 320 ? 1.198 -37.362 -30.841 1.00 17.31 320 THR B N 1
ATOM 2607 C CA . THR A 1 320 ? 2.542 -36.937 -30.430 1.00 18.61 320 THR B CA 1
ATOM 2608 C C . THR A 1 320 ? 2.801 -35.423 -30.543 1.00 19.43 320 THR B C 1
ATOM 2609 O O . THR A 1 320 ? 3.916 -35.011 -30.300 1.00 18.69 320 THR B O 1
ATOM 2613 N N . ARG A 1 321 ? 1.832 -34.607 -30.919 1.00 18.27 321 ARG B N 1
ATOM 2614 C CA . ARG A 1 321 ? 1.994 -33.136 -31.043 1.00 17.49 321 ARG B CA 1
ATOM 2615 C C . ARG A 1 321 ? 0.732 -32.407 -30.586 1.00 17.26 321 ARG B C 1
ATOM 2616 O O . ARG A 1 321 ? -0.356 -32.696 -31.077 1.00 17.37 321 ARG B O 1
ATOM 2624 N N . PRO A 1 322 ? 0.902 -31.430 -29.739 1.00 16.45 322 PRO B N 1
ATOM 2625 C CA . PRO A 1 322 ? -0.187 -30.468 -29.523 1.00 15.98 322 PRO B CA 1
ATOM 2626 C C . PRO A 1 322 ? -0.588 -29.825 -30.799 1.00 15.16 322 PRO B C 1
ATOM 2627 O O . PRO A 1 322 ? 0.156 -29.785 -31.790 1.00 15.76 322 PRO B O 1
ATOM 2631 N N . ALA A 1 323 ? -1.763 -29.199 -30.757 1.00 15.47 323 ALA B N 1
ATOM 2632 C CA . ALA A 1 323 ? -2.374 -28.587 -31.929 1.00 15.27 323 ALA B CA 1
ATOM 2633 C C . ALA A 1 323 ? -1.454 -27.589 -32.600 1.00 15.59 323 ALA B C 1
ATOM 2634 O O . ALA A 1 323 ? -0.774 -26.781 -31.974 1.00 17.31 323 ALA B O 1
ATOM 2636 N N . GLU A 1 324 ? -1.508 -27.626 -33.917 1.00 14.86 324 GLU B N 1
ATOM 2637 C CA . GLU A 1 324 ? -0.970 -26.583 -34.766 1.00 15.62 324 GLU B CA 1
ATOM 2638 C C . GLU A 1 324 ? -2.067 -26.186 -35.735 1.00 15.84 324 GLU B C 1
ATOM 2639 O O . GLU A 1 324 ? -3.001 -26.926 -35.987 1.00 15.79 324 GLU B O 1
ATOM 2645 N N . LEU A 1 325 ? -1.883 -25.069 -36.436 1.00 17.02 325 LEU B N 1
ATOM 2646 C CA . LEU A 1 325 ? -2.888 -24.541 -37.368 1.00 18.24 325 LEU B CA 1
ATOM 2647 C C . LEU A 1 325 ? -2.547 -24.945 -38.766 1.00 17.80 325 LEU B C 1
ATOM 2648 O O . LEU A 1 325 ? -1.348 -25.006 -39.187 1.00 18.08 325 LEU B O 1
ATOM 2653 N N . TYR A 1 326 ? -3.614 -25.254 -39.459 1.00 17.66 326 TYR B N 1
ATOM 2654 C CA . TYR A 1 326 ? -3.600 -25.629 -40.861 1.00 16.56 326 TYR B CA 1
ATOM 2655 C C . TYR A 1 326 ? -4.659 -24.909 -41.717 1.00 16.97 326 TYR B C 1
ATOM 2656 O O . TYR A 1 326 ? -5.638 -24.324 -41.239 1.00 17.08 326 TYR B O 1
ATOM 2665 N N . LEU A 1 327 ? -4.361 -24.833 -42.978 1.00 21.50 327 LEU B N 1
ATOM 2666 C CA . LEU A 1 327 ? -5.275 -24.205 -43.968 1.00 24.65 327 LEU B CA 1
ATOM 2667 C C . LEU A 1 327 ? -5.615 -25.309 -45.025 1.00 26.76 327 LEU B C 1
ATOM 2668 O O . LEU A 1 327 ? -4.796 -26.145 -45.358 1.00 26.18 327 LEU B O 1
ATOM 2673 N N . TRP A 1 328 ? -6.861 -25.338 -45.529 1.00 30.52 328 TRP B N 1
ATOM 2674 C CA . TRP A 1 328 ? -7.226 -26.299 -46.564 1.00 33.20 328 TRP B CA 1
ATOM 2675 C C . TRP A 1 328 ? -7.764 -25.496 -47.720 1.00 35.56 328 TRP B C 1
ATOM 2676 O O . TRP A 1 328 ? -8.671 -24.663 -47.536 1.00 34.87 328 TRP B O 1
ATOM 2687 N N . ASP A 1 329 ? -7.164 -25.709 -48.877 1.00 41.72 329 ASP B N 1
ATOM 2688 C CA . ASP A 1 329 ? -7.508 -24.992 -50.137 1.00 50.52 329 ASP B CA 1
ATOM 2689 C C . ASP A 1 329 ? -7.654 -25.982 -51.290 1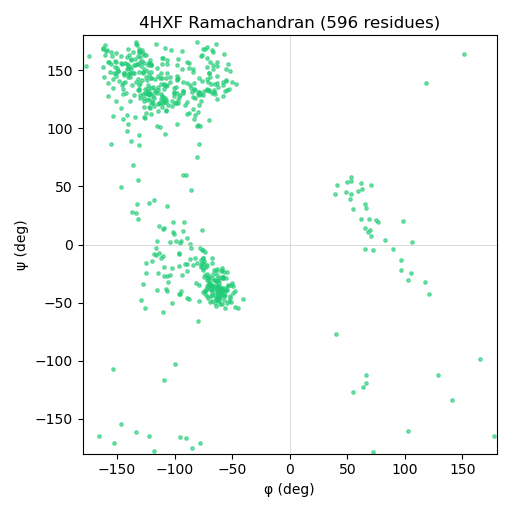.00 47.76 329 ASP B C 1
ATOM 2690 O O . ASP A 1 329 ? -7.281 -25.660 -52.413 1.00 57.68 329 ASP B O 1
ATOM 2695 N N . GLY A 1 330 ? -8.172 -27.185 -51.011 1.00 45.52 330 GLY B N 1
ATOM 2696 C CA . GLY A 1 330 ? -7.996 -28.324 -51.890 1.00 41.88 330 GLY B CA 1
ATOM 2697 C C . GLY A 1 330 ? -6.971 -29.340 -51.451 1.00 45.42 330 GLY B C 1
ATOM 2698 O O . GLY A 1 330 ? -7.111 -30.513 -51.757 1.00 41.31 330 GLY B O 1
ATOM 2699 N N . GLU A 1 331 ? -5.916 -28.887 -50.736 1.00 39.83 331 GLU B N 1
ATOM 2700 C CA . GLU A 1 331 ? -5.061 -29.777 -49.970 1.00 36.18 331 GLU B CA 1
ATOM 2701 C C . GLU A 1 331 ? -4.730 -29.077 -48.660 1.00 27.46 331 GLU B C 1
ATOM 2702 O O . GLU A 1 331 ? -4.889 -27.876 -48.576 1.00 29.15 331 GLU B O 1
ATOM 2708 N N . GLU A 1 332 ? -4.266 -29.862 -47.714 1.00 26.13 332 GLU B N 1
ATOM 2709 C CA . GLU A 1 332 ? -3.939 -29.347 -46.379 1.00 25.85 332 GLU B CA 1
ATOM 2710 C C . GLU A 1 332 ? -2.546 -28.742 -46.458 1.00 27.64 332 GLU B C 1
ATOM 2711 O O . GLU A 1 332 ? -1.625 -29.440 -46.981 1.00 26.43 332 GLU B O 1
ATOM 2717 N N . ARG A 1 333 ? -2.394 -27.530 -45.909 1.00 24.76 333 ARG B N 1
ATOM 2718 C CA . ARG A 1 333 ? -1.082 -26.861 -45.770 1.00 28.02 333 ARG B CA 1
ATOM 2719 C C . ARG A 1 333 ? -0.935 -26.584 -44.273 1.00 21.76 333 ARG B C 1
ATOM 2720 O O . ARG A 1 333 ? -1.786 -25.943 -43.709 1.00 23.67 333 ARG B O 1
ATOM 2725 N N . GLN A 1 334 ? 0.186 -26.970 -43.696 1.00 23.43 334 GLN B N 1
ATOM 2726 C CA . GLN A 1 334 ? 0.444 -26.551 -42.307 1.00 23.62 334 GLN B CA 1
ATOM 2727 C C . GLN A 1 334 ? 0.857 -25.061 -42.244 1.00 24.01 334 GLN B C 1
ATOM 2728 O O . GLN A 1 334 ? 1.706 -24.635 -43.094 1.00 26.94 334 GLN B O 1
ATOM 2734 N N . LEU A 1 335 ? 0.213 -24.271 -41.413 1.00 21.69 335 LEU B N 1
ATOM 2735 C CA . LEU A 1 335 ? 0.439 -22.843 -41.289 1.00 22.48 335 LEU B CA 1
ATOM 2736 C C . LEU A 1 335 ? 1.421 -22.590 -40.166 1.00 23.85 335 LEU B C 1
ATOM 2737 O O . LEU A 1 335 ? 2.147 -21.601 -40.253 1.00 27.09 335 LEU B O 1
ATOM 2742 N N . THR A 1 336 ? 1.329 -23.313 -39.050 1.00 18.53 336 THR B N 1
ATOM 2743 C CA . THR A 1 336 ? 2.161 -22.912 -37.854 1.00 18.23 336 THR B CA 1
ATOM 2744 C C . THR A 1 336 ? 3.040 -24.112 -37.497 1.00 17.10 336 THR B C 1
ATOM 2745 O O . THR A 1 336 ? 2.682 -25.292 -37.726 1.00 17.66 336 THR B O 1
ATOM 2749 N N . ASP A 1 337 ? 4.136 -23.841 -36.772 1.00 17.20 337 ASP B N 1
ATOM 2750 C CA . ASP A 1 337 ? 4.980 -24.852 -36.282 1.00 16.89 337 ASP B CA 1
ATOM 2751 C C . ASP A 1 337 ? 5.570 -24.412 -34.899 1.00 15.94 337 ASP B C 1
ATOM 2752 O O . ASP A 1 337 ? 6.787 -24.395 -34.677 1.00 15.62 337 ASP B O 1
ATOM 2757 N N . TYR A 1 338 ? 4.682 -23.974 -34.017 1.00 14.32 338 TYR B N 1
ATOM 2758 C CA . TYR A 1 338 ? 5.102 -23.414 -32.721 1.00 15.35 338 TYR B CA 1
ATOM 2759 C C . TYR A 1 338 ? 5.965 -24.325 -31.901 1.00 15.17 338 TYR B C 1
ATOM 2760 O O . TYR A 1 338 ? 6.953 -23.862 -31.342 1.00 14.82 338 TYR B O 1
ATOM 2769 N N . ASN A 1 339 ? 5.661 -25.642 -31.891 1.00 14.23 339 ASN B N 1
ATOM 2770 C CA . ASN A 1 339 ? 6.398 -26.585 -31.055 1.00 14.83 339 ASN B CA 1
ATOM 2771 C C . ASN A 1 339 ? 7.463 -27.403 -31.770 1.00 15.69 339 ASN B C 1
ATOM 2772 O O . ASN A 1 339 ? 7.996 -28.349 -31.243 1.00 14.30 339 ASN B O 1
ATOM 2777 N N . GLY A 1 340 ? 7.691 -26.999 -33.033 1.00 16.55 340 GLY B N 1
ATOM 2778 C CA . GLY A 1 340 ? 8.630 -27.726 -33.889 1.00 16.98 340 GLY B CA 1
ATOM 2779 C C . GLY A 1 340 ? 10.036 -27.794 -33.352 1.00 18.95 340 GLY B C 1
ATOM 2780 O O . GLY A 1 340 ? 10.703 -28.842 -33.489 1.00 18.86 340 GLY B O 1
ATOM 2781 N N . LEU A 1 341 ? 10.518 -26.719 -32.744 1.00 17.32 341 LEU B N 1
ATOM 2782 C CA . LEU A 1 341 ? 11.878 -26.734 -32.223 1.00 18.61 341 LEU B CA 1
ATOM 2783 C C . LEU A 1 341 ? 11.981 -27.529 -30.966 1.00 18.77 341 LEU B C 1
ATOM 2784 O O . LEU A 1 341 ? 12.987 -28.242 -30.771 1.00 22.91 341 LEU B O 1
ATOM 2789 N N . ILE A 1 342 ? 11.014 -27.424 -30.064 1.00 19.87 342 ILE B N 1
ATOM 2790 C CA . ILE A 1 342 ? 10.939 -28.290 -28.906 1.00 21.58 342 ILE B CA 1
ATOM 2791 C C . ILE A 1 342 ? 10.947 -29.757 -29.294 1.00 22.00 342 ILE B C 1
ATOM 2792 O O . ILE A 1 342 ? 11.712 -30.614 -28.701 1.00 21.47 342 ILE B O 1
ATOM 2797 N N . PHE A 1 343 ? 10.102 -30.119 -30.206 1.00 20.19 343 PHE B N 1
ATOM 2798 C CA . PHE A 1 343 ? 9.967 -31.513 -30.498 1.00 21.15 343 PHE B CA 1
ATOM 2799 C C . PHE A 1 343 ? 11.124 -32.135 -31.249 1.00 25.37 343 PHE B C 1
ATOM 2800 O O . PHE A 1 343 ? 11.227 -33.382 -31.234 1.00 29.03 343 PHE B O 1
ATOM 2808 N N . LYS A 1 344 ? 11.965 -31.322 -31.918 1.00 25.98 344 LYS B N 1
ATOM 2809 C CA . LYS A 1 344 ? 13.228 -31.818 -32.439 1.00 27.15 344 LYS B CA 1
ATOM 2810 C C . LYS A 1 344 ? 14.126 -32.368 -31.347 1.00 28.09 344 LYS B C 1
ATOM 2811 O O . LYS A 1 344 ? 15.027 -33.129 -31.638 1.00 30.38 344 LYS B O 1
ATOM 2814 N N . LYS A 1 345 ? 13.948 -31.956 -30.095 1.00 26.67 345 LYS B N 1
ATOM 2815 C CA A LYS A 1 345 ? 14.805 -32.375 -28.993 0.50 30.58 345 LYS B CA 1
ATOM 2816 C CA B LYS A 1 345 ? 14.807 -32.369 -29.011 0.50 30.06 345 LYS B CA 1
ATOM 2817 C C . LYS A 1 345 ? 14.131 -33.327 -28.002 1.00 28.56 345 LYS B C 1
ATOM 2818 O O . LYS A 1 345 ? 14.749 -33.799 -27.071 1.00 34.52 345 LYS B O 1
ATOM 2829 N N . LEU A 1 346 ? 12.844 -33.569 -28.144 1.00 23.67 346 LEU B N 1
ATOM 2830 C CA . LEU A 1 346 ? 12.112 -34.264 -27.191 1.00 24.27 346 LEU B CA 1
ATOM 2831 C C . LEU A 1 346 ? 11.547 -35.485 -27.898 1.00 28.07 346 LEU B C 1
ATOM 2832 O O . LEU A 1 346 ? 10.754 -35.383 -28.867 1.00 26.65 346 LEU B O 1
ATOM 2837 N N . LYS A 1 347 ? 11.893 -36.651 -27.377 1.00 23.89 347 LYS B N 1
ATOM 2838 C CA . LYS A 1 347 ? 11.407 -37.875 -27.983 1.00 25.83 347 LYS B CA 1
ATOM 2839 C C . LYS A 1 347 ? 9.902 -38.043 -27.732 1.00 22.93 347 LYS B C 1
ATOM 2840 O O . LYS A 1 347 ? 9.429 -37.783 -26.644 1.00 20.33 347 LYS B O 1
ATOM 2846 N N . THR A 1 348 ? 9.167 -38.511 -28.746 1.00 22.64 348 THR B N 1
ATOM 2847 C CA . THR A 1 348 ? 7.790 -38.857 -28.565 1.00 20.47 348 THR B CA 1
ATOM 2848 C C . THR A 1 348 ? 7.565 -40.343 -29.029 1.00 20.68 348 THR B C 1
ATOM 2849 O O . THR A 1 348 ? 8.445 -40.980 -29.630 1.00 20.73 348 THR B O 1
ATOM 2853 N N . PHE A 1 349 ? 6.449 -40.909 -28.614 1.00 20.62 349 PHE B N 1
ATOM 2854 C CA . PHE A 1 349 ? 6.123 -42.336 -28.806 1.00 23.25 349 PHE B CA 1
ATOM 2855 C C . PHE A 1 349 ? 4.780 -42.447 -29.516 1.00 22.35 349 PHE B C 1
ATOM 2856 O O . PHE A 1 349 ? 3.766 -41.991 -28.995 1.00 22.42 349 PHE B O 1
ATOM 2864 N N . GLU A 1 350 ? 4.787 -42.945 -30.746 1.00 20.77 350 GLU B N 1
ATOM 2865 C CA . GLU A 1 350 ? 3.556 -43.111 -31.533 1.00 23.14 350 GLU B CA 1
ATOM 2866 C C . GLU A 1 350 ? 2.869 -44.364 -31.031 1.00 20.79 350 GLU B C 1
ATOM 2867 O O . GLU A 1 350 ? 3.542 -45.388 -30.961 1.00 22.61 350 GLU B O 1
ATOM 2873 N N . PRO A 1 351 ? 1.579 -44.321 -30.732 1.00 19.25 351 PRO B N 1
ATOM 2874 C CA . PRO A 1 351 ? 0.845 -45.494 -30.286 1.00 18.32 351 PRO B CA 1
ATOM 2875 C C . PRO A 1 351 ? 0.699 -46.470 -31.460 1.00 19.47 351 PRO B C 1
ATOM 2876 O O . PRO A 1 351 ? 0.698 -46.078 -32.668 1.00 22.67 351 PRO B O 1
ATOM 2880 N N . ARG A 1 352 ? 0.689 -47.730 -31.126 1.00 17.47 352 ARG B N 1
ATOM 2881 C CA . ARG A 1 352 ? 0.380 -48.826 -32.059 1.00 18.41 352 ARG B CA 1
ATOM 2882 C C . ARG A 1 352 ? -1.065 -49.274 -31.863 1.00 18.54 352 ARG B C 1
ATOM 2883 O O . ARG A 1 352 ? -1.410 -49.749 -30.743 1.00 17.93 352 ARG B O 1
ATOM 2891 N N . HIS A 1 353 ? -1.891 -49.210 -32.925 1.00 18.23 353 HIS B N 1
ATOM 2892 C CA . HIS A 1 353 ? -3.259 -49.603 -32.874 1.00 18.41 353 HIS B CA 1
ATOM 2893 C C . HIS A 1 353 ? -3.323 -51.138 -32.955 1.00 18.77 353 HIS B C 1
ATOM 2894 O O . HIS A 1 353 ? -2.535 -51.770 -33.707 1.00 20.97 353 HIS B O 1
ATOM 2901 N N . PHE A 1 354 ? -4.250 -51.728 -32.238 1.00 17.52 354 PHE B N 1
ATOM 2902 C CA . PHE A 1 354 ? -4.584 -53.165 -32.364 1.00 19.17 354 PHE B CA 1
ATOM 2903 C C . PHE A 1 354 ? -6.051 -53.394 -32.190 1.00 19.16 354 PHE B C 1
ATOM 2904 O O . PHE A 1 354 ? -6.744 -52.654 -31.515 1.00 20.04 354 PHE B O 1
ATOM 2912 N N . ARG A 1 355 ? -6.560 -54.404 -32.894 1.00 22.01 355 ARG B N 1
ATOM 2913 C CA . ARG A 1 355 ? -7.919 -54.824 -32.665 1.00 20.63 355 ARG B CA 1
ATOM 2914 C C . ARG A 1 355 ? -7.968 -56.021 -31.733 1.00 20.76 355 ARG B C 1
ATOM 2915 O O . ARG A 1 355 ? -7.007 -56.854 -31.669 1.00 21.27 355 ARG B O 1
ATOM 2923 N N . PHE A 1 356 ? -9.070 -56.181 -31.041 1.00 18.82 356 PHE B N 1
ATOM 2924 C CA . PHE A 1 356 ? -9.243 -57.343 -30.176 1.00 20.17 356 PHE B CA 1
ATOM 2925 C C . PHE A 1 356 ? -10.714 -57.690 -30.052 1.00 20.57 356 PHE B C 1
ATOM 2926 O O . PHE A 1 356 ? -11.579 -56.806 -30.175 1.00 19.30 356 PHE B O 1
ATOM 2934 N N . LYS A 1 357 ? -10.976 -58.931 -29.694 1.00 21.79 357 LYS B N 1
ATOM 2935 C CA A LYS A 1 357 ? -12.344 -59.366 -29.497 0.50 21.62 357 LYS B CA 1
ATOM 2936 C CA B LYS A 1 357 ? -12.339 -59.415 -29.483 0.50 21.97 357 LYS B CA 1
ATOM 2937 C C . LYS A 1 357 ? -12.697 -59.287 -28.011 1.00 21.21 357 LYS B C 1
ATOM 2938 O O . LYS A 1 357 ? -11.927 -59.620 -27.143 1.00 22.95 357 LYS B O 1
ATOM 2949 N N . SER A 1 358 ? -13.925 -58.895 -27.760 1.00 20.00 358 SER B N 1
ATOM 2950 C CA . SER A 1 358 ? -14.449 -58.885 -26.412 1.00 20.06 358 SER B CA 1
ATOM 2951 C C . SER A 1 358 ? -15.915 -59.249 -26.413 1.00 21.46 358 SER B C 1
ATOM 2952 O O . SER A 1 358 ? -16.756 -58.439 -26.775 1.00 20.41 358 SER B O 1
ATOM 2955 N N . ILE A 1 359 ? -16.187 -60.450 -25.929 1.00 23.35 359 ILE B N 1
ATOM 2956 C CA . ILE A 1 359 ? -17.566 -60.960 -25.769 1.00 24.21 359 ILE B CA 1
ATOM 2957 C C . ILE A 1 359 ? -18.074 -61.074 -27.247 1.00 28.12 359 ILE B C 1
ATOM 2958 O O . ILE A 1 359 ? -17.485 -61.826 -28.055 1.00 37.56 359 ILE B O 1
ATOM 2963 N N . ASP A 1 360 ? -19.037 -60.234 -27.583 1.00 26.83 360 ASP B N 1
ATOM 2964 C CA . ASP A 1 360 ? -19.706 -60.131 -28.858 1.00 29.69 360 ASP B CA 1
ATOM 2965 C C . ASP A 1 360 ? -19.147 -59.071 -29.815 1.00 31.45 360 ASP B C 1
ATOM 2966 O O . ASP A 1 360 ? -19.632 -58.949 -30.875 1.00 27.81 360 ASP B O 1
ATOM 2971 N N . LEU A 1 361 ? -18.086 -58.324 -29.457 1.00 24.32 361 LEU B N 1
ATOM 2972 C CA . LEU A 1 361 ? -17.665 -57.199 -30.282 1.00 23.06 361 LEU B CA 1
ATOM 2973 C C . LEU A 1 361 ? -16.189 -57.338 -30.626 1.00 22.75 361 LEU B C 1
ATOM 2974 O O . LEU A 1 361 ? -15.482 -58.056 -29.993 1.00 22.87 361 LEU B O 1
ATOM 2979 N N . GLU A 1 362 ? -15.787 -56.595 -31.630 1.00 22.42 362 GLU B N 1
ATOM 2980 C CA . GLU A 1 362 ? -14.361 -56.333 -31.947 1.00 22.51 362 GLU B CA 1
ATOM 2981 C C . GLU A 1 362 ? -14.088 -54.871 -31.674 1.00 20.11 362 GLU B C 1
ATOM 2982 O O . GLU A 1 362 ? -14.869 -54.005 -32.061 1.00 20.30 362 GLU B O 1
ATOM 2988 N N . LEU A 1 363 ? -13.022 -54.548 -30.904 1.00 18.93 363 LEU B N 1
ATOM 2989 C CA . LEU A 1 363 ? -12.793 -53.178 -30.379 1.00 17.04 363 LEU B CA 1
ATOM 2990 C C . LEU A 1 363 ? -11.389 -52.711 -30.729 1.00 16.79 363 LEU B C 1
ATOM 2991 O O . LEU A 1 363 ? -10.500 -53.524 -31.131 1.00 18.09 363 LEU B O 1
ATOM 2996 N N . ASP A 1 364 ? -11.211 -51.397 -30.584 1.00 17.22 364 ASP B N 1
ATOM 2997 C CA . ASP A 1 364 ? -9.942 -50.741 -30.758 1.00 16.88 364 ASP B CA 1
ATOM 2998 C C . ASP A 1 364 ? -9.171 -50.609 -29.443 1.00 15.65 364 ASP B C 1
ATOM 2999 O O . ASP A 1 364 ? -9.728 -50.181 -28.427 1.00 16.91 364 ASP B O 1
ATOM 3004 N N . GLY A 1 365 ? -7.883 -50.986 -29.513 1.00 17.86 365 GLY B N 1
ATOM 3005 C CA . GLY A 1 365 ? -6.930 -50.684 -28.429 1.00 17.16 365 GLY B CA 1
ATOM 3006 C C . GLY A 1 365 ? -5.706 -50.059 -29.072 1.00 17.50 365 GLY B C 1
ATOM 3007 O O . GLY A 1 365 ? -5.471 -50.063 -30.300 1.00 15.95 365 GLY B O 1
ATOM 3008 N N . TRP A 1 366 ? -4.953 -49.402 -28.218 1.00 15.18 366 TRP B N 1
ATOM 3009 C CA . TRP A 1 366 ? -3.610 -48.907 -28.532 1.00 16.00 366 TRP B CA 1
ATOM 3010 C C . TRP A 1 366 ? -2.585 -49.179 -27.433 1.00 15.20 366 TRP B C 1
ATOM 3011 O O . TRP A 1 366 ? -2.957 -49.285 -26.263 1.00 15.91 366 TRP B O 1
ATOM 3022 N N . TYR A 1 367 ? -1.312 -49.259 -27.837 1.00 14.85 367 TYR B N 1
ATOM 3023 C CA . TYR A 1 367 ? -0.279 -49.257 -26.821 1.00 15.48 367 TYR B CA 1
ATOM 3024 C C . TYR A 1 367 ? 0.960 -48.589 -27.258 1.00 16.67 367 TYR B C 1
ATOM 3025 O O . TYR A 1 367 ? 1.178 -48.393 -28.448 1.00 17.88 367 TYR B O 1
ATOM 3034 N N . ILE A 1 368 ? 1.723 -48.131 -26.265 1.00 15.97 368 ILE B N 1
ATOM 3035 C CA . ILE A 1 368 ? 3.032 -47.543 -26.499 1.00 17.80 368 ILE B CA 1
ATOM 3036 C C . ILE A 1 368 ? 4.059 -48.396 -25.815 1.00 17.21 368 ILE B C 1
ATOM 3037 O O . ILE A 1 368 ? 3.930 -48.763 -24.658 1.00 17.70 368 ILE B O 1
ATOM 3042 N N . LYS A 1 369 ? 5.098 -48.718 -26.569 1.00 16.90 369 LYS B N 1
ATOM 3043 C CA . LYS A 1 369 ? 6.233 -49.551 -26.086 1.00 18.44 369 LYS B CA 1
ATOM 3044 C C . LYS A 1 369 ? 7.440 -48.627 -25.767 1.00 19.58 369 LYS B C 1
ATOM 3045 O O . LYS A 1 369 ? 7.811 -47.741 -26.577 1.00 20.63 369 LYS B O 1
ATOM 3051 N N . PRO A 1 370 ? 7.937 -48.699 -24.502 1.00 19.08 370 PRO B N 1
ATOM 3052 C CA . PRO A 1 370 ? 9.077 -47.881 -24.109 1.00 18.46 370 PRO B CA 1
ATOM 3053 C C . PRO A 1 370 ? 10.368 -48.439 -24.681 1.00 21.44 370 PRO B C 1
ATOM 3054 O O . PRO A 1 370 ? 10.391 -49.529 -25.262 1.00 22.54 370 PRO B O 1
ATOM 3058 N N . GLU A 1 371 ? 11.407 -47.640 -24.583 1.00 24.13 371 GLU B N 1
ATOM 3059 C CA . GLU A 1 371 ? 12.790 -48.021 -25.008 1.00 31.55 371 GLU B CA 1
ATOM 3060 C C . GLU A 1 371 ? 13.167 -49.043 -23.970 1.00 33.31 371 GLU B C 1
ATOM 3061 O O . GLU A 1 371 ? 13.051 -48.855 -22.710 1.00 48.59 371 GLU B O 1
ATOM 3063 N N . ILE A 1 372 ? 13.179 -50.255 -24.456 1.00 33.90 372 ILE B N 1
ATOM 3064 C CA . ILE A 1 372 ? 13.755 -51.316 -23.757 1.00 33.62 372 ILE B CA 1
ATOM 3065 C C . ILE A 1 372 ? 14.537 -52.116 -24.874 1.00 39.96 372 ILE B C 1
ATOM 3066 O O . ILE A 1 372 ? 14.240 -52.019 -26.126 1.00 40.41 372 ILE B O 1
ATOM 3071 N N . LYS A 1 373 ? 15.488 -52.905 -24.399 1.00 38.34 373 LYS B N 1
ATOM 3072 C CA . LYS A 1 373 ? 16.294 -53.820 -25.301 1.00 45.50 373 LYS B CA 1
ATOM 3073 C C . LYS A 1 373 ? 15.672 -55.211 -25.357 1.00 48.92 373 LYS B C 1
ATOM 3074 O O . LYS A 1 373 ? 14.829 -55.509 -24.526 1.00 41.08 373 LYS B O 1
ATOM 3076 N N . GLU A 1 374 ? 16.093 -56.063 -26.327 1.00 49.80 374 GLU B N 1
ATOM 3077 C CA . GLU A 1 374 ? 15.502 -57.427 -26.507 1.00 51.84 374 GLU B CA 1
ATOM 3078 C C . GLU A 1 374 ? 15.403 -58.320 -25.192 1.00 52.08 374 GLU B C 1
ATOM 3079 O O . GLU A 1 374 ? 14.437 -59.097 -25.013 1.00 48.97 374 GLU B O 1
ATOM 3081 N N . GLY A 1 375 ? 16.344 -58.198 -24.258 1.00 55.16 375 GLY B N 1
ATOM 3082 C CA . GLY A 1 375 ? 16.276 -59.034 -22.994 1.00 62.84 375 GLY B CA 1
ATOM 3083 C C . GLY A 1 375 ? 15.517 -58.522 -21.735 1.00 68.38 375 GLY B C 1
ATOM 3084 O O . GLY A 1 375 ? 15.535 -59.148 -20.628 1.00 58.14 375 GLY B O 1
ATOM 3085 N N . GLU A 1 376 ? 14.838 -57.387 -21.854 1.00 55.33 376 GLU B N 1
ATOM 3086 C CA . GLU A 1 376 ? 14.374 -56.761 -20.630 1.00 50.56 376 GLU B CA 1
ATOM 3087 C C . GLU A 1 376 ? 12.834 -56.892 -20.614 1.00 33.92 376 GLU B C 1
ATOM 3088 O O . GLU A 1 376 ? 12.277 -56.897 -21.682 1.00 32.57 376 GLU B O 1
ATOM 3094 N N . LYS A 1 377 ? 12.179 -56.875 -19.437 1.00 32.41 377 LYS B N 1
ATOM 3095 C CA . LYS A 1 377 ? 10.681 -56.648 -19.390 1.00 29.13 377 LYS B CA 1
ATOM 3096 C C . LYS A 1 377 ? 10.331 -55.284 -18.802 1.00 28.37 377 LYS B C 1
ATOM 3097 O O . LYS A 1 377 ? 11.135 -54.708 -18.131 1.00 29.31 377 LYS B O 1
ATOM 3103 N N . ALA A 1 378 ? 9.126 -54.776 -19.040 1.00 23.57 378 ALA B N 1
ATOM 3104 C CA . ALA A 1 378 ? 8.821 -53.447 -18.584 1.00 20.82 378 ALA B CA 1
ATOM 3105 C C . ALA A 1 378 ? 7.449 -53.463 -17.944 1.00 18.66 378 ALA B C 1
ATOM 3106 O O . ALA A 1 378 ? 6.552 -54.168 -18.409 1.00 19.51 378 ALA B O 1
ATOM 3108 N N . PRO A 1 379 ? 7.269 -52.602 -16.915 1.00 16.69 379 PRO B N 1
ATOM 3109 C CA . PRO A 1 379 ? 5.953 -52.460 -16.303 1.00 16.97 379 PRO B CA 1
ATOM 3110 C C . PRO A 1 379 ? 4.943 -51.805 -17.273 1.00 16.40 379 PRO B C 1
ATOM 3111 O O . PRO A 1 379 ? 5.342 -51.184 -18.289 1.00 16.69 379 PRO B O 1
ATOM 3115 N N . VAL A 1 380 ? 3.669 -51.875 -16.894 1.00 16.73 380 VAL B N 1
ATOM 3116 C CA . VAL A 1 380 ? 2.552 -51.486 -17.771 1.00 16.75 380 VAL B CA 1
ATOM 3117 C C . VAL A 1 380 ? 1.627 -50.574 -16.994 1.00 16.19 380 VAL B C 1
ATOM 3118 O O . VAL A 1 380 ? 1.199 -50.952 -15.956 1.00 15.35 380 VAL B O 1
ATOM 3122 N N . ILE A 1 381 ? 1.217 -49.454 -17.594 1.00 15.38 381 ILE B N 1
ATOM 3123 C CA . ILE A 1 381 ? 0.130 -48.648 -17.071 1.00 14.96 381 ILE B CA 1
ATOM 3124 C C . ILE A 1 381 ? -1.072 -48.703 -18.029 1.00 15.09 381 ILE B C 1
ATOM 3125 O O . ILE A 1 381 ? -0.920 -48.308 -19.246 1.00 15.54 381 ILE B O 1
ATOM 3130 N N . VAL A 1 382 ? -2.198 -49.153 -17.488 1.00 14.41 382 VAL B N 1
ATOM 3131 C CA . VAL A 1 382 ? -3.470 -49.145 -18.206 1.00 13.52 382 VAL B CA 1
ATOM 3132 C C . VAL A 1 382 ? -4.157 -47.816 -17.933 1.00 14.17 382 VAL B C 1
ATOM 3133 O O . VAL A 1 382 ? -4.406 -47.487 -16.744 1.00 14.00 382 VAL B O 1
ATOM 3137 N N . PHE A 1 383 ? -4.484 -47.056 -19.006 1.00 12.80 383 PHE B N 1
ATOM 3138 C CA . PHE A 1 383 ? -5.247 -45.858 -18.843 1.00 12.56 383 PHE B CA 1
ATOM 3139 C C . PHE A 1 383 ? -6.716 -46.081 -19.279 1.00 13.22 383 PHE B C 1
ATOM 3140 O O . PHE A 1 383 ? -6.938 -46.736 -20.291 1.00 14.55 383 PHE B O 1
ATOM 3148 N N . VAL A 1 384 ? -7.652 -45.517 -18.521 1.00 13.68 384 VAL B N 1
ATOM 3149 C CA . VAL A 1 384 ? -9.054 -45.624 -18.853 1.00 11.92 384 VAL B CA 1
ATOM 3150 C C . VAL A 1 384 ? -9.621 -44.253 -19.008 1.00 13.30 384 VAL B C 1
ATOM 3151 O O . VAL A 1 384 ? -9.586 -43.400 -18.085 1.00 12.88 384 VAL B O 1
ATOM 3155 N N . HIS A 1 385 ? -10.243 -44.000 -20.161 1.00 12.71 385 HIS B N 1
ATOM 3156 C CA . HIS A 1 385 ? -10.774 -42.652 -20.393 1.00 11.88 385 HIS B CA 1
ATOM 3157 C C . HIS A 1 385 ? -12.092 -42.431 -19.624 1.00 12.06 385 HIS B C 1
ATOM 3158 O O . HIS A 1 385 ? -12.801 -43.408 -19.184 1.00 12.78 385 HIS B O 1
ATOM 3165 N N . GLY A 1 386 ? -12.418 -41.139 -19.483 1.00 14.21 386 GLY B N 1
ATOM 3166 C CA . GLY A 1 386 ? -13.673 -40.750 -18.796 1.00 13.49 386 GLY B CA 1
ATOM 3167 C C . GLY A 1 386 ? -14.950 -40.899 -19.647 1.00 14.14 386 GLY B C 1
ATOM 3168 O O . GLY A 1 386 ? -14.921 -41.418 -20.817 1.00 14.91 386 GLY B O 1
ATOM 3169 N N . GLY A 1 387 ? -16.038 -40.387 -19.111 1.00 13.57 387 GLY B N 1
ATOM 3170 C CA . GLY A 1 387 ? -17.237 -40.360 -19.833 1.00 14.65 387 GLY B CA 1
ATOM 3171 C C . GLY A 1 387 ? -18.389 -40.937 -19.042 1.00 14.97 387 GLY B C 1
ATOM 3172 O O . GLY A 1 387 ? -18.867 -40.297 -18.143 1.00 16.69 387 GLY B O 1
ATOM 3173 N N . PRO A 1 388 ? -18.938 -42.084 -19.446 1.00 14.05 388 PRO B N 1
ATOM 3174 C CA . PRO A 1 388 ? -18.297 -43.150 -20.226 1.00 14.30 388 PRO B CA 1
ATOM 3175 C C . PRO A 1 388 ? -18.169 -42.826 -21.684 1.00 14.61 388 PRO B C 1
ATOM 3176 O O . PRO A 1 388 ? -17.360 -43.448 -22.328 1.00 13.98 388 PRO B O 1
ATOM 3180 N N . LYS A 1 389 ? -18.931 -41.886 -22.224 1.00 14.98 389 LYS B N 1
ATOM 3181 C CA . LYS A 1 389 ? -18.875 -41.590 -23.671 1.00 13.88 389 LYS B CA 1
ATOM 3182 C C . LYS A 1 389 ? -17.727 -40.569 -23.974 1.00 15.05 389 LYS B C 1
ATOM 3183 O O . LYS A 1 389 ? -17.864 -39.645 -24.825 1.00 18.78 389 LYS B O 1
ATOM 3189 N N . GLY A 1 390 ? -16.551 -40.840 -23.391 1.00 16.40 390 GLY B N 1
ATOM 3190 C CA . GLY A 1 390 ? -15.299 -40.306 -23.888 1.00 14.18 390 GLY B CA 1
ATOM 3191 C C . GLY A 1 390 ? -14.678 -41.123 -25.009 1.00 12.75 390 GLY B C 1
ATOM 3192 O O . GLY A 1 390 ? -15.271 -42.093 -25.457 1.00 13.72 390 GLY B O 1
ATOM 3193 N N . MET A 1 391 ? -13.476 -40.737 -25.426 1.00 12.85 391 MET B N 1
ATOM 3194 C CA . MET A 1 391 ? -12.865 -41.465 -26.520 1.00 13.80 391 MET B CA 1
ATOM 3195 C C . MET A 1 391 ? -11.353 -41.250 -26.481 1.00 17.19 391 MET B C 1
ATOM 3196 O O . MET A 1 391 ? -10.895 -40.085 -26.360 1.00 17.37 391 MET B O 1
ATOM 3201 N N . TYR A 1 392 ? -10.591 -42.340 -26.508 1.00 14.06 392 TYR B N 1
ATOM 3202 C CA . TYR A 1 392 ? -9.167 -42.279 -26.702 1.00 15.70 392 TYR B CA 1
ATOM 3203 C C . TYR A 1 392 ? -8.854 -42.532 -28.192 1.00 17.55 392 TYR B C 1
ATOM 3204 O O . TYR A 1 392 ? -9.643 -43.074 -28.955 1.00 19.41 392 TYR B O 1
ATOM 3213 N N . GLY A 1 393 ? -7.656 -42.065 -28.516 1.00 15.65 393 GLY B N 1
ATOM 3214 C CA . GLY A 1 393 ? -7.106 -42.337 -29.823 1.00 15.73 393 GLY B CA 1
ATOM 3215 C C . GLY A 1 393 ? -5.926 -41.442 -30.134 1.00 17.48 393 GLY B C 1
ATOM 3216 O O . GLY A 1 393 ? -4.759 -41.769 -29.763 1.00 20.07 393 GLY B O 1
ATOM 3217 N N . TYR A 1 394 ? -6.205 -40.384 -30.880 1.00 18.07 394 TYR B N 1
ATOM 3218 C CA . TYR A 1 394 ? -5.141 -39.548 -31.506 1.00 17.25 394 TYR B CA 1
ATOM 3219 C C . TYR A 1 394 ? -5.053 -38.098 -31.076 1.00 16.64 394 TYR B C 1
ATOM 3220 O O . TYR A 1 394 ? -4.846 -37.198 -31.889 1.00 17.33 394 TYR B O 1
ATOM 3229 N N . TYR A 1 395 ? -5.288 -37.884 -29.787 1.00 18.71 395 TYR B N 1
ATOM 3230 C CA . TYR A 1 395 ? -4.974 -36.588 -29.222 1.00 19.84 395 TYR B CA 1
ATOM 3231 C C . TYR A 1 395 ? -3.732 -36.717 -28.302 1.00 17.06 395 TYR 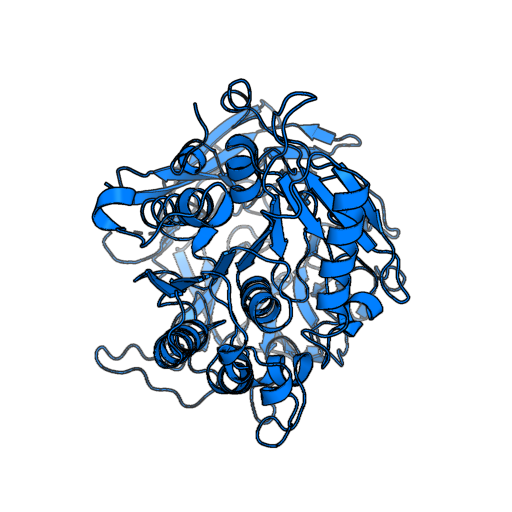B C 1
ATOM 3232 O O . TYR A 1 395 ? -3.292 -37.831 -28.013 1.00 17.86 395 TYR B O 1
ATOM 3241 N N . PHE A 1 396 ? -3.187 -35.557 -27.878 1.00 15.85 396 PHE B N 1
ATOM 3242 C CA . PHE A 1 396 ? -1.938 -35.515 -27.228 1.00 15.35 396 PHE B CA 1
ATOM 3243 C C . PHE A 1 396 ? -2.185 -35.720 -25.753 1.00 16.39 396 PHE B C 1
ATOM 3244 O O . PHE A 1 396 ? -2.833 -34.867 -25.122 1.00 17.78 396 PHE B O 1
ATOM 3252 N N . LYS A 1 397 ? -1.718 -36.845 -25.211 1.00 15.55 397 LYS B N 1
ATOM 3253 C CA . LYS A 1 397 ? -1.995 -37.124 -23.757 1.00 16.40 397 LYS B CA 1
ATOM 3254 C C . LYS A 1 397 ? -0.688 -37.134 -22.973 1.00 16.64 397 LYS B C 1
ATOM 3255 O O . LYS A 1 397 ? 0.173 -38.035 -23.100 1.00 17.27 397 LYS B O 1
ATOM 3261 N N . TYR A 1 398 ? -0.443 -36.035 -22.267 1.00 14.87 398 TYR B N 1
ATOM 3262 C CA . TYR A 1 398 ? 0.851 -35.787 -21.624 1.00 15.54 398 TYR B CA 1
ATOM 3263 C C . TYR A 1 398 ? 1.351 -36.925 -20.754 1.00 14.72 398 TYR B C 1
ATOM 3264 O O . TYR A 1 398 ? 2.547 -37.341 -20.951 1.00 16.11 398 TYR B O 1
ATOM 3273 N N . GLU A 1 399 ? 0.436 -37.484 -19.933 1.00 14.51 399 GLU B N 1
ATOM 3274 C CA . GLU A 1 399 ? 0.889 -38.485 -19.016 1.00 15.04 399 GLU B CA 1
ATOM 3275 C C . GLU A 1 399 ? 1.377 -39.716 -19.762 1.00 15.27 399 GLU B C 1
ATOM 3276 O O . GLU A 1 399 ? 2.258 -40.441 -19.288 1.00 14.74 399 GLU B O 1
ATOM 3282 N N . MET A 1 400 ? 0.793 -40.003 -20.965 1.00 14.54 400 MET B N 1
ATOM 3283 C CA . MET A 1 400 ? 1.188 -41.196 -21.652 1.00 15.34 400 MET B CA 1
ATOM 3284 C C . MET A 1 400 ? 2.563 -41.051 -22.202 1.00 16.64 400 MET B C 1
ATOM 3285 O O . MET A 1 400 ? 3.378 -41.926 -22.148 1.00 16.19 400 MET B O 1
ATOM 3290 N N . GLN A 1 401 ? 2.879 -39.897 -22.822 1.00 16.30 401 GLN B N 1
ATOM 3291 C CA . GLN A 1 401 ? 4.211 -39.638 -23.300 1.00 15.97 401 GLN B CA 1
ATOM 3292 C C . GLN A 1 401 ? 5.245 -39.601 -22.225 1.00 15.70 401 GLN B C 1
ATOM 3293 O O . GLN A 1 401 ? 6.316 -40.229 -22.335 1.00 15.15 401 GLN B O 1
ATOM 3299 N N . LEU A 1 402 ? 4.892 -38.948 -21.115 1.00 15.46 402 LEU B N 1
ATOM 3300 C CA . LEU A 1 402 ? 5.767 -38.849 -19.969 1.00 15.59 402 LEU B CA 1
ATOM 3301 C C . LEU A 1 402 ? 6.084 -40.233 -19.379 1.00 15.36 402 LEU B C 1
ATOM 3302 O O . LEU A 1 402 ? 7.275 -40.557 -19.211 1.00 16.34 402 LEU B O 1
ATOM 3307 N N . MET A 1 403 ? 5.067 -41.065 -19.159 1.00 14.66 403 MET B N 1
ATOM 3308 C CA . MET A 1 403 ? 5.340 -42.387 -18.598 1.00 15.68 403 MET B CA 1
ATOM 3309 C C . MET A 1 403 ? 6.056 -43.352 -19.514 1.00 16.41 403 MET B C 1
ATOM 3310 O O . MET A 1 403 ? 6.888 -44.169 -19.131 1.00 15.76 403 MET B O 1
ATOM 3315 N N . ALA A 1 404 ? 5.754 -43.213 -20.834 1.00 14.66 404 ALA B N 1
ATOM 3316 C CA . ALA A 1 404 ? 6.505 -43.980 -21.791 1.00 16.85 404 ALA B CA 1
ATOM 3317 C C . ALA A 1 404 ? 8.000 -43.679 -21.722 1.00 17.34 404 ALA B C 1
ATOM 3318 O O . ALA A 1 404 ? 8.853 -44.576 -21.793 1.00 18.17 404 ALA B O 1
ATOM 3320 N N . SER A 1 405 ? 8.293 -42.383 -21.585 1.00 17.75 405 SER B N 1
ATOM 3321 C CA . SER A 1 405 ? 9.660 -41.916 -21.491 1.00 17.92 405 SER B CA 1
ATOM 3322 C C . SER A 1 405 ? 10.376 -42.466 -20.219 1.00 17.79 405 SER B C 1
ATOM 3323 O O . SER A 1 405 ? 11.586 -42.534 -20.216 1.00 17.89 405 SER B O 1
ATOM 3326 N N . LYS A 1 406 ? 9.618 -42.785 -19.194 1.00 18.57 406 LYS B N 1
ATOM 3327 C CA . LYS A 1 406 ? 10.138 -43.344 -17.957 1.00 19.36 406 LYS B CA 1
ATOM 3328 C C . LYS A 1 406 ? 10.135 -44.882 -17.920 1.00 20.64 406 LYS B C 1
ATOM 3329 O O . LYS A 1 406 ? 10.372 -45.468 -16.862 1.00 22.06 406 LYS B O 1
ATOM 3335 N N . GLY A 1 407 ? 9.901 -45.538 -19.048 1.00 19.15 407 GLY B N 1
ATOM 3336 C CA . GLY A 1 407 ? 10.185 -46.967 -19.161 1.00 18.90 407 GLY B CA 1
ATOM 3337 C C . GLY A 1 407 ? 8.920 -47.817 -18.964 1.00 17.78 407 GLY B C 1
ATOM 3338 O O . GLY A 1 407 ? 9.028 -49.031 -18.721 1.00 19.21 407 GLY B O 1
ATOM 3339 N N . TYR A 1 408 ? 7.745 -47.211 -19.138 1.00 16.28 408 TYR B N 1
ATOM 3340 C CA . TYR A 1 408 ? 6.478 -47.964 -19.021 1.00 17.01 408 TYR B CA 1
ATOM 3341 C C . TYR A 1 408 ? 5.788 -48.218 -20.363 1.00 15.87 408 TYR B C 1
ATOM 3342 O O . TYR A 1 408 ? 5.755 -47.340 -21.212 1.00 17.44 408 TYR B O 1
ATOM 3351 N N . TYR A 1 409 ? 5.292 -49.429 -20.527 1.00 16.06 409 TYR B N 1
ATOM 3352 C CA . TYR A 1 409 ? 4.238 -49.653 -21.518 1.00 15.59 409 TYR B CA 1
ATOM 3353 C C . TYR A 1 409 ? 3.021 -48.842 -21.104 1.00 15.96 409 TYR B C 1
ATOM 3354 O O . TYR A 1 409 ? 2.678 -48.766 -19.927 1.00 16.15 409 TYR B O 1
ATOM 3363 N N . ILE A 1 410 ? 2.313 -48.338 -22.086 1.00 15.75 410 ILE B N 1
ATOM 3364 C CA . ILE A 1 410 ? 1.042 -47.635 -21.904 1.00 14.34 410 ILE B CA 1
ATOM 3365 C C . ILE A 1 410 ? 0.022 -48.408 -22.767 1.00 14.54 410 ILE B C 1
ATOM 3366 O O . ILE A 1 410 ? 0.296 -48.736 -23.952 1.00 16.00 410 ILE B O 1
ATOM 3371 N N . VAL A 1 411 ? -1.103 -48.738 -22.138 1.00 15.23 411 VAL B N 1
ATOM 3372 C CA . VAL A 1 411 ? -2.151 -49.469 -22.869 1.00 16.30 411 VAL B CA 1
ATOM 3373 C C . VAL A 1 411 ? -3.487 -48.828 -22.590 1.00 16.04 411 VAL B C 1
ATOM 3374 O O . VAL A 1 411 ? -3.808 -48.452 -21.487 1.00 14.22 411 VAL B O 1
ATOM 3378 N N . TYR A 1 412 ? -4.310 -48.733 -23.608 1.00 14.93 412 TYR B N 1
ATOM 3379 C CA . TYR A 1 412 ? -5.612 -48.067 -23.464 1.00 14.04 412 TYR B CA 1
ATOM 3380 C C . TYR A 1 412 ? -6.587 -48.482 -24.622 1.00 13.78 412 TYR B C 1
ATOM 3381 O O . TYR A 1 412 ? -6.137 -48.771 -25.750 1.00 16.39 412 TYR B O 1
ATOM 3390 N N . VAL A 1 413 ? -7.877 -48.609 -24.277 1.00 14.43 413 VAL B N 1
ATOM 3391 C CA . VAL A 1 413 ? -8.846 -49.064 -25.285 1.00 13.97 413 VAL B CA 1
ATOM 3392 C C . VAL A 1 413 ? -10.058 -48.167 -25.265 1.00 14.02 413 VAL B C 1
ATOM 3393 O O . VAL A 1 413 ? -10.272 -47.376 -24.345 1.00 13.34 413 VAL B O 1
ATOM 3397 N N . ASN A 1 414 ? -10.932 -48.386 -26.281 1.00 14.22 414 ASN B N 1
ATOM 3398 C CA . ASN A 1 414 ? -12.267 -47.755 -26.259 1.00 13.70 414 ASN B CA 1
ATOM 3399 C C . ASN A 1 414 ? -13.319 -48.845 -25.974 1.00 15.24 414 ASN B C 1
ATOM 3400 O O . ASN A 1 414 ? -13.777 -49.560 -26.897 1.00 14.65 414 ASN B O 1
ATOM 3405 N N . PRO A 1 415 ? -13.696 -49.015 -24.707 1.00 13.60 415 PRO B N 1
ATOM 3406 C CA . PRO A 1 415 ? -14.676 -50.097 -24.420 1.00 14.31 415 PRO B CA 1
ATOM 3407 C C . PRO A 1 415 ? -16.041 -49.661 -24.911 1.00 12.42 415 PRO B C 1
ATOM 3408 O O . PRO A 1 415 ? -16.265 -48.450 -25.227 1.00 13.81 415 PRO B O 1
ATOM 3412 N N . ARG A 1 416 ? -16.996 -50.572 -24.971 1.00 13.73 416 ARG B N 1
ATOM 3413 C CA . ARG A 1 416 ? -18.365 -50.145 -25.205 1.00 14.04 416 ARG B CA 1
ATOM 3414 C C . ARG A 1 416 ? -18.803 -49.117 -24.170 1.00 14.91 416 ARG B C 1
ATOM 3415 O O . ARG A 1 416 ? -18.346 -49.041 -23.030 1.00 15.38 416 ARG B O 1
ATOM 3423 N N . GLY A 1 417 ? -19.563 -48.177 -24.724 1.00 14.92 417 GLY B N 1
ATOM 3424 C CA . GLY A 1 417 ? -19.884 -46.937 -24.059 1.00 15.04 417 GLY B CA 1
ATOM 3425 C C . GLY A 1 417 ? -19.112 -45.750 -24.629 1.00 13.95 417 GLY B C 1
ATOM 3426 O O . GLY A 1 417 ? -19.560 -44.604 -24.443 1.00 14.66 417 GLY B O 1
ATOM 3427 N N . SER A 1 418 ? -17.946 -45.958 -25.256 1.00 14.92 418 SER B N 1
ATOM 3428 C CA . SER A 1 418 ? -17.123 -44.881 -25.767 1.00 13.83 418 SER B CA 1
ATOM 3429 C C . SER A 1 418 ? -17.815 -44.168 -26.915 1.00 13.63 418 SER B C 1
ATOM 3430 O O . SER A 1 418 ? -18.644 -44.779 -27.692 1.00 14.16 418 SER B O 1
ATOM 3433 N N . ASN A 1 419 ? -17.441 -42.929 -27.095 1.00 13.75 419 ASN B N 1
ATOM 3434 C CA . ASN A 1 419 ? -17.703 -42.231 -28.370 1.00 13.69 419 ASN B CA 1
ATOM 3435 C C . ASN A 1 419 ? -16.850 -42.725 -29.489 1.00 14.15 419 ASN B C 1
ATOM 3436 O O . ASN A 1 419 ? -15.853 -43.396 -29.286 1.00 14.30 419 ASN B O 1
ATOM 3441 N N . GLY A 1 420 ? -17.283 -42.454 -30.725 1.00 13.86 420 GLY B N 1
ATOM 3442 C CA . GLY A 1 420 ? -16.528 -42.737 -31.899 1.00 14.28 420 GLY B CA 1
ATOM 3443 C C . GLY A 1 420 ? -16.954 -43.894 -32.763 1.00 14.49 420 GLY B C 1
ATOM 3444 O O . GLY A 1 420 ? -16.365 -44.192 -33.817 1.00 15.12 420 GLY B O 1
ATOM 3445 N N . TYR A 1 421 ? -18.048 -44.535 -32.372 1.00 14.49 421 TYR B N 1
ATOM 3446 C CA . TYR A 1 421 ? -18.555 -45.722 -32.971 1.00 15.65 421 TYR B CA 1
ATOM 3447 C C . TYR A 1 421 ? -20.059 -45.524 -33.173 1.00 14.61 421 TYR B C 1
ATOM 3448 O O . TYR A 1 421 ? -20.555 -44.413 -33.216 1.00 15.19 421 TYR B O 1
ATOM 3457 N N . SER A 1 422 ? -20.787 -46.614 -33.361 1.00 15.86 422 SER B N 1
ATOM 3458 C CA . SER A 1 422 ? -22.210 -46.536 -33.528 1.00 16.71 422 SER B CA 1
ATOM 3459 C C . SER A 1 422 ? -22.850 -45.997 -32.283 1.00 14.53 422 SER B C 1
ATOM 3460 O O . SER A 1 422 ? -22.327 -46.048 -31.114 1.00 14.70 422 SER B O 1
ATOM 3463 N N . GLU A 1 423 ? -24.044 -45.448 -32.444 1.00 14.96 4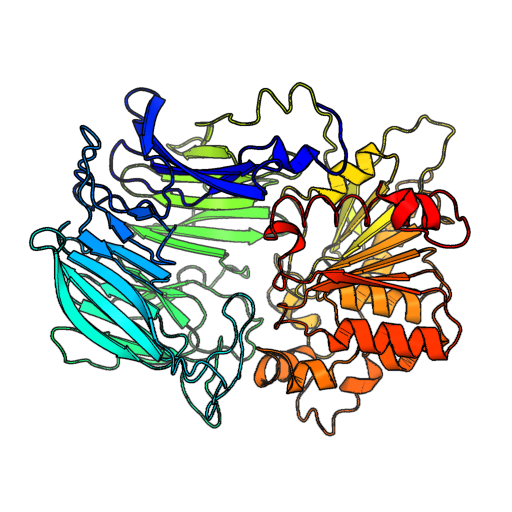23 GLU B N 1
ATOM 3464 C CA . GLU A 1 423 ? -24.847 -45.037 -31.323 1.00 14.28 423 GLU B CA 1
ATOM 3465 C C . GLU A 1 423 ? -25.120 -46.208 -30.347 1.00 14.05 423 GLU B C 1
ATOM 3466 O O . GLU A 1 423 ? -24.990 -46.097 -29.151 1.00 15.46 423 GLU B O 1
ATOM 3472 N N . ASP A 1 424 ? -25.523 -47.339 -30.902 1.00 15.01 424 ASP B N 1
ATOM 3473 C CA . ASP A 1 424 ? -25.826 -48.531 -30.101 1.00 15.40 424 ASP B CA 1
ATOM 3474 C C . ASP A 1 424 ? -24.594 -48.887 -29.254 1.00 16.49 424 ASP B C 1
ATOM 3475 O O . ASP A 1 424 ? -24.720 -49.337 -28.113 1.00 15.22 424 ASP B O 1
ATOM 3480 N N . PHE A 1 425 ? -23.393 -48.769 -29.822 1.00 15.33 425 PHE B N 1
ATOM 3481 C CA . PHE A 1 425 ? -22.135 -49.087 -29.054 1.00 16.02 425 PHE B CA 1
ATOM 3482 C C . PHE A 1 425 ? -21.997 -48.208 -27.853 1.00 14.85 425 PHE B C 1
ATOM 3483 O O . PHE A 1 425 ? -21.632 -48.676 -26.728 1.00 14.21 425 PHE B O 1
ATOM 3491 N N . ALA A 1 426 ? -22.324 -46.902 -28.038 1.00 12.72 426 ALA B N 1
ATOM 3492 C CA . ALA A 1 426 ? -22.361 -45.995 -26.874 1.00 13.47 426 ALA B CA 1
ATOM 3493 C C . ALA A 1 426 ? -23.391 -46.323 -25.829 1.00 13.84 426 ALA B C 1
ATOM 3494 O O . ALA A 1 426 ? -23.137 -46.288 -24.630 1.00 14.29 426 ALA B O 1
ATOM 3496 N N . LEU A 1 427 ? -24.562 -46.718 -26.267 1.00 15.23 427 LEU B N 1
ATOM 3497 C CA . LEU A 1 427 ? -25.681 -46.966 -25.357 1.00 14.03 427 LEU B CA 1
ATOM 3498 C C . LEU A 1 427 ? -25.587 -48.282 -24.611 1.00 15.69 427 LEU B C 1
ATOM 3499 O O . LEU A 1 427 ? -26.275 -48.487 -23.612 1.00 14.69 427 LEU B O 1
ATOM 3504 N N . ARG A 1 428 ? -24.697 -49.135 -25.068 1.00 16.62 428 ARG B N 1
ATOM 3505 C CA . ARG A 1 428 ? -24.543 -50.441 -24.381 1.00 17.01 428 ARG B CA 1
ATOM 3506 C C . ARG A 1 428 ? -24.193 -50.328 -22.888 1.00 15.86 428 ARG B C 1
ATOM 3507 O O . ARG A 1 428 ? -24.444 -51.313 -22.180 1.00 15.13 428 ARG B O 1
ATOM 3515 N N . VAL A 1 429 ? -23.522 -49.258 -22.481 1.00 14.09 429 VAL B N 1
ATOM 3516 C CA . VAL A 1 429 ? -23.012 -49.090 -21.122 1.00 13.82 429 VAL B CA 1
ATOM 3517 C C . VAL A 1 429 ? -24.141 -48.758 -20.156 1.00 14.22 429 VAL B C 1
ATOM 3518 O O . VAL A 1 429 ? -23.977 -48.922 -18.957 1.00 16.24 429 VAL B O 1
ATOM 3522 N N . LEU A 1 430 ? -25.280 -48.230 -20.688 1.00 16.16 430 LEU B N 1
ATOM 3523 C CA . LEU A 1 430 ? -26.322 -47.672 -19.754 1.00 14.72 430 LEU B CA 1
ATOM 3524 C C . LEU A 1 430 ? -26.893 -48.871 -18.901 1.00 13.93 430 LEU B C 1
ATOM 3525 O O . LEU A 1 430 ? -27.195 -49.967 -19.403 1.00 14.55 430 LEU B O 1
ATOM 3530 N N . GLU A 1 431 ? -26.896 -48.625 -17.592 1.00 14.11 431 GLU B N 1
ATOM 3531 C CA . GLU A 1 431 ? -27.281 -49.574 -16.561 1.00 13.88 431 GLU B CA 1
ATOM 3532 C C . GLU A 1 431 ? -26.304 -50.732 -16.434 1.00 14.48 431 GLU B C 1
ATOM 3533 O O . GLU A 1 431 ? -26.595 -51.694 -15.743 1.00 15.95 431 GLU B O 1
ATOM 3539 N N . ARG A 1 432 ? -25.144 -50.646 -17.086 1.00 13.12 432 ARG B N 1
ATOM 3540 C CA . ARG A 1 432 ? -24.155 -51.741 -17.114 1.00 14.20 432 ARG B CA 1
ATOM 3541 C C . ARG A 1 432 ? -22.749 -51.299 -16.801 1.00 13.92 432 ARG B C 1
ATOM 3542 O O . ARG A 1 432 ? -21.770 -51.952 -17.170 1.00 13.98 432 ARG B O 1
ATOM 3550 N N . THR A 1 433 ? -22.632 -50.181 -16.135 1.00 13.51 433 THR B N 1
ATOM 3551 C CA . THR A 1 433 ? -21.259 -49.704 -15.741 1.00 13.59 433 THR B CA 1
ATOM 3552 C C . THR A 1 433 ? -20.487 -50.728 -14.873 1.00 15.10 433 THR B C 1
ATOM 3553 O O . THR A 1 433 ? -21.044 -51.238 -13.934 1.00 13.27 433 THR B O 1
ATOM 3557 N N . GLY A 1 434 ? -19.283 -51.051 -15.288 1.00 15.40 434 GLY B N 1
ATOM 3558 C CA . GLY A 1 434 ? -18.454 -52.029 -14.520 1.00 13.77 434 GLY B CA 1
ATOM 3559 C C . GLY A 1 434 ? -18.672 -53.456 -14.971 1.00 16.19 434 GLY B C 1
ATOM 3560 O O . GLY A 1 434 ? -18.009 -54.381 -14.523 1.00 16.00 434 GLY B O 1
ATOM 3561 N N . LEU A 1 435 ? -19.605 -53.679 -15.917 1.00 14.74 435 LEU B N 1
ATOM 3562 C CA . LEU A 1 435 ? -19.936 -55.028 -16.352 1.00 15.58 435 LEU B CA 1
ATOM 3563 C C . LEU A 1 435 ? -19.213 -55.318 -17.656 1.00 16.11 435 LEU B C 1
ATOM 3564 O O . LEU A 1 435 ? -18.017 -55.542 -17.626 1.00 16.36 435 LEU B O 1
ATOM 3569 N N . GLU A 1 436 ? -19.889 -55.280 -18.786 1.00 16.30 436 GLU B N 1
ATOM 3570 C CA . GLU A 1 436 ? -19.182 -55.606 -20.063 1.00 16.38 436 GLU B CA 1
ATOM 3571 C C . GLU A 1 436 ? -18.044 -54.624 -20.369 1.00 15.37 436 GLU B C 1
ATOM 3572 O O . GLU A 1 436 ? -17.012 -55.013 -20.929 1.00 15.74 436 GLU B O 1
ATOM 3578 N N . ASP A 1 437 ? -18.179 -53.328 -20.052 1.00 15.54 437 ASP B N 1
ATOM 3579 C CA . ASP A 1 437 ? -17.102 -52.391 -20.339 1.00 15.01 437 ASP B CA 1
ATOM 3580 C C . ASP A 1 437 ? -15.801 -52.729 -19.638 1.00 14.80 437 ASP B C 1
ATOM 3581 O O . ASP A 1 437 ? -14.712 -52.632 -20.201 1.00 14.06 437 ASP B O 1
ATOM 3586 N N . PHE A 1 438 ? -15.884 -53.143 -18.372 1.00 14.99 438 PHE B N 1
ATOM 3587 C CA . PHE A 1 438 ? -14.738 -53.605 -17.662 1.00 14.90 438 PHE B CA 1
ATOM 3588 C C . PHE A 1 438 ? -14.145 -54.859 -18.253 1.00 14.71 438 PHE B C 1
ATOM 3589 O O . PHE A 1 438 ? -12.955 -54.972 -18.389 1.00 16.71 438 PHE B O 1
ATOM 3597 N N . GLN A 1 439 ? -15.001 -55.750 -18.715 1.00 15.94 439 GLN B N 1
ATOM 3598 C CA . GLN A 1 439 ? -14.549 -56.926 -19.453 1.00 16.34 439 GLN B CA 1
ATOM 3599 C C . GLN A 1 439 ? -13.810 -56.550 -20.680 1.00 15.10 439 GLN B C 1
ATOM 3600 O O . GLN A 1 439 ? -12.817 -57.228 -21.053 1.00 16.42 439 GLN B O 1
ATOM 3606 N N . ASP A 1 440 ? -14.280 -55.520 -21.400 1.00 14.76 440 ASP B N 1
ATOM 3607 C CA . ASP A 1 440 ? -13.586 -55.063 -22.627 1.00 14.61 440 ASP B CA 1
ATOM 3608 C C . ASP A 1 440 ? -12.160 -54.617 -22.302 1.00 14.59 440 ASP B C 1
ATOM 3609 O O . ASP A 1 440 ? -11.211 -54.925 -23.034 1.00 15.51 440 ASP B O 1
ATOM 3614 N N . ILE A 1 441 ? -11.983 -53.914 -21.193 1.00 15.05 441 ILE B N 1
ATOM 3615 C CA . ILE A 1 441 ? -10.665 -53.431 -20.744 1.00 16.21 441 ILE B CA 1
ATOM 3616 C C . ILE A 1 441 ? -9.751 -54.653 -20.424 1.00 14.77 441 ILE B C 1
ATOM 3617 O O . ILE A 1 441 ? -8.669 -54.774 -20.992 1.00 16.01 441 ILE B O 1
ATOM 3622 N N . LEU A 1 442 ? -10.294 -55.617 -19.667 1.00 15.87 442 LEU B N 1
ATOM 3623 C CA . LEU A 1 442 ? -9.544 -56.858 -19.411 1.00 17.15 442 LEU B CA 1
ATOM 3624 C C . LEU A 1 442 ? -9.149 -57.630 -20.657 1.00 16.96 442 LEU B C 1
ATOM 3625 O O . LEU A 1 442 ? -8.008 -58.098 -20.812 1.00 18.36 442 LEU B O 1
ATOM 3630 N N . ASN A 1 443 ? -10.081 -57.698 -21.612 1.00 16.50 443 ASN B N 1
ATOM 3631 C CA . ASN A 1 443 ? -9.799 -58.425 -22.849 1.00 17.87 443 ASN B CA 1
ATOM 3632 C C . ASN A 1 443 ? -8.757 -57.689 -23.724 1.00 17.13 443 ASN B C 1
ATOM 3633 O O . ASN A 1 443 ? -7.952 -58.336 -24.388 1.00 19.37 443 ASN B O 1
ATOM 3638 N N . GLY A 1 444 ? -8.784 -56.354 -23.682 1.00 16.59 444 GLY B N 1
ATOM 3639 C CA . GLY A 1 444 ? -7.791 -55.569 -24.366 1.00 15.75 444 GLY B CA 1
ATOM 3640 C C . GLY A 1 444 ? -6.416 -55.753 -23.816 1.00 17.72 444 GLY B C 1
ATOM 3641 O O . GLY A 1 444 ? -5.435 -55.907 -24.533 1.00 16.77 444 GLY B O 1
ATOM 3642 N N . ILE A 1 445 ? -6.363 -55.769 -22.511 1.00 17.22 445 ILE B N 1
ATOM 3643 C CA . ILE A 1 445 ? -5.080 -55.998 -21.822 1.00 17.33 445 ILE B CA 1
ATOM 3644 C C . ILE A 1 445 ? -4.561 -57.368 -22.165 1.00 17.81 445 ILE B C 1
ATOM 3645 O O . ILE A 1 445 ? -3.392 -57.540 -22.441 1.00 19.26 445 ILE B O 1
ATOM 3650 N N . GLU A 1 446 ? -5.398 -58.402 -22.208 1.00 17.47 446 GLU B N 1
ATOM 3651 C CA . GLU A 1 446 ? -5.017 -59.761 -22.493 1.00 19.89 446 GLU B CA 1
ATOM 3652 C C . GLU A 1 446 ? -4.459 -59.870 -23.893 1.00 18.79 446 GLU B C 1
ATOM 3653 O O . GLU A 1 446 ? -3.380 -60.480 -24.076 1.00 19.62 446 GLU B O 1
ATOM 3659 N N . GLU A 1 447 ? -5.030 -59.145 -24.827 1.00 18.24 447 GLU B N 1
ATOM 3660 C CA . GLU A 1 447 ? -4.520 -59.202 -26.181 1.00 18.68 447 GLU B CA 1
ATOM 3661 C C . GLU A 1 447 ? -3.186 -58.452 -26.328 1.00 19.05 447 GLU B C 1
ATOM 3662 O O . GLU A 1 447 ? -2.251 -58.957 -26.963 1.00 20.32 447 GLU B O 1
ATOM 3668 N N . PHE A 1 448 ? -3.113 -57.289 -25.646 1.00 18.68 448 PHE B N 1
ATOM 3669 C CA . PHE A 1 448 ? -1.889 -56.540 -25.614 1.00 17.62 448 PHE B CA 1
ATOM 3670 C C . PHE A 1 448 ? -0.733 -57.398 -25.063 1.00 20.23 448 PHE B C 1
ATOM 3671 O O . PHE A 1 448 ? 0.391 -57.409 -25.612 1.00 19.08 448 PHE B O 1
ATOM 3679 N N . LEU A 1 449 ? -0.982 -58.133 -23.981 1.00 19.72 449 LEU B N 1
ATOM 3680 C CA . LEU A 1 449 ? 0.098 -58.967 -23.360 1.00 22.40 449 LEU B CA 1
ATOM 3681 C C . LEU A 1 449 ? 0.579 -60.044 -24.330 1.00 21.43 449 LEU B C 1
ATOM 3682 O O . LEU A 1 449 ? 1.742 -60.434 -24.341 1.00 21.44 449 LEU B O 1
ATOM 3687 N N . ARG A 1 450 ? -0.357 -60.599 -25.113 1.00 21.99 450 ARG B N 1
ATOM 3688 C CA . ARG A 1 450 ? -0.071 -61.544 -26.157 1.00 23.14 450 ARG B CA 1
ATOM 3689 C C . ARG A 1 450 ? 0.817 -60.956 -27.230 1.00 23.15 450 ARG B C 1
ATOM 3690 O O . ARG A 1 450 ? 1.811 -61.602 -27.686 1.00 22.84 450 ARG B O 1
ATOM 3698 N N . LEU A 1 451 ? 0.500 -59.747 -27.642 1.00 21.00 451 LEU B N 1
ATOM 3699 C CA . LEU A 1 451 ? 1.265 -59.017 -28.636 1.00 20.46 451 LEU B CA 1
ATOM 3700 C C . LEU A 1 451 ? 2.686 -58.609 -28.121 1.00 20.69 451 LEU B C 1
ATOM 3701 O O . LEU A 1 451 ? 3.646 -58.505 -28.908 1.00 21.66 451 LEU B O 1
ATOM 3706 N N . GLU A 1 452 ? 2.837 -58.418 -26.812 1.00 22.54 452 GLU B N 1
ATOM 3707 C CA . GLU A 1 452 ? 4.068 -57.852 -26.235 1.00 22.40 452 GLU B CA 1
ATOM 3708 C C . GLU A 1 452 ? 4.550 -58.727 -25.061 1.00 22.86 452 GLU B C 1
ATOM 3709 O O . GLU A 1 452 ? 4.320 -58.426 -23.856 1.00 23.94 452 GLU B O 1
ATOM 3715 N N . PRO A 1 453 ? 5.305 -59.746 -25.412 1.00 24.26 453 PRO B N 1
ATOM 3716 C CA . PRO A 1 453 ? 5.833 -60.558 -24.306 1.00 24.74 453 PRO B CA 1
ATOM 3717 C C . PRO A 1 453 ? 6.827 -59.859 -23.432 1.00 25.26 453 PRO B C 1
ATOM 3718 O O . PRO A 1 453 ? 7.054 -60.324 -22.330 1.00 23.38 453 PRO B O 1
ATOM 3722 N N . GLN A 1 454 ? 7.385 -58.745 -23.879 1.00 25.00 454 GLN B N 1
ATOM 3723 C CA . GLN A 1 454 ? 8.251 -57.964 -22.966 1.00 22.92 454 GLN B CA 1
ATOM 3724 C C . GLN A 1 454 ? 7.479 -57.130 -21.906 1.00 22.79 454 GLN B C 1
ATOM 3725 O O . GLN A 1 454 ? 8.098 -56.509 -21.052 1.00 22.22 454 GLN B O 1
ATOM 3731 N N . ALA A 1 455 ? 6.159 -57.107 -21.971 1.00 21.80 455 ALA B N 1
ATOM 3732 C CA . ALA A 1 455 ? 5.278 -56.456 -21.028 1.00 21.38 455 ALA B CA 1
ATOM 3733 C C . ALA A 1 455 ? 5.232 -57.388 -19.809 1.00 22.33 455 ALA B C 1
ATOM 3734 O O . ALA A 1 455 ? 5.018 -58.580 -19.956 1.00 24.82 455 ALA B O 1
ATOM 3736 N N . ASP A 1 456 ? 5.590 -56.847 -18.636 1.00 21.34 456 ASP B N 1
ATOM 3737 C CA . ASP A 1 456 ? 5.642 -57.610 -17.383 1.00 20.69 456 ASP B CA 1
ATOM 3738 C C . ASP A 1 456 ? 4.270 -57.755 -16.759 1.00 21.68 456 ASP B C 1
ATOM 3739 O O . ASP A 1 456 ? 3.753 -56.791 -16.155 1.00 20.94 456 ASP B O 1
ATOM 3744 N N . ARG A 1 457 ? 3.682 -58.946 -16.931 1.00 22.86 457 ARG B N 1
ATOM 3745 C CA . ARG A 1 457 ? 2.374 -59.250 -16.405 1.00 24.01 457 ARG B CA 1
ATOM 3746 C C . ARG A 1 457 ? 2.293 -59.100 -14.911 1.00 22.86 457 ARG B C 1
ATOM 3747 O O . ARG A 1 457 ? 1.194 -58.975 -14.398 1.00 22.70 457 ARG B O 1
ATOM 3755 N N . GLU A 1 458 ? 3.418 -59.167 -14.197 1.00 23.10 458 GLU B N 1
ATOM 3756 C CA . GLU A 1 458 ? 3.454 -59.019 -12.791 1.00 24.02 458 GLU B CA 1
ATOM 3757 C C . GLU A 1 458 ? 3.542 -57.555 -12.325 1.00 21.63 458 GLU B C 1
ATOM 3758 O O . GLU A 1 458 ? 3.503 -57.279 -11.137 1.00 22.72 458 GLU B O 1
ATOM 3764 N N . ARG A 1 459 ? 3.644 -56.594 -13.259 1.00 19.47 459 ARG B N 1
ATOM 3765 C CA . ARG A 1 459 ? 3.672 -55.175 -12.860 1.00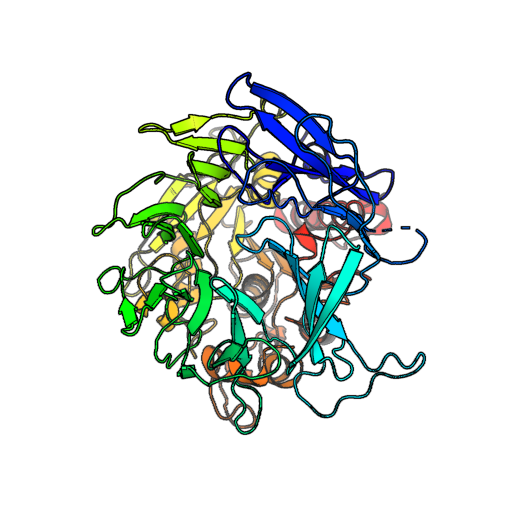 18.25 459 ARG B CA 1
ATOM 3766 C C . ARG A 1 459 ? 2.764 -54.369 -13.793 1.00 17.60 459 ARG B C 1
ATOM 3767 O O . ARG A 1 459 ? 3.222 -53.491 -14.546 1.00 17.33 459 ARG B O 1
ATOM 3775 N N . ILE A 1 460 ? 1.455 -54.619 -13.658 1.00 16.43 460 ILE B N 1
ATOM 3776 C CA . ILE A 1 460 ? 0.415 -53.872 -14.382 1.00 16.48 460 ILE B CA 1
ATOM 3777 C C . ILE A 1 460 ? -0.330 -52.969 -13.412 1.00 17.88 460 ILE B C 1
ATOM 3778 O O . ILE A 1 460 ? -0.812 -53.458 -12.390 1.00 19.08 460 ILE B O 1
ATOM 3783 N N . GLY A 1 461 ? -0.394 -51.684 -13.721 1.00 15.30 461 GLY B N 1
ATOM 3784 C CA . GLY A 1 461 ? -1.159 -50.732 -12.927 1.00 16.09 461 GLY B CA 1
ATOM 3785 C C . GLY A 1 461 ? -2.274 -50.170 -13.779 1.00 15.08 461 GLY B C 1
ATOM 3786 O O . GLY A 1 461 ? -2.343 -50.422 -15.015 1.00 14.31 461 GLY B O 1
ATOM 3787 N N . ILE A 1 462 ? -3.159 -49.409 -13.177 1.00 15.07 462 ILE B N 1
ATOM 3788 C CA . ILE A 1 462 ? -4.301 -48.840 -13.828 1.00 14.62 462 ILE B CA 1
ATOM 3789 C C . ILE A 1 462 ? -4.615 -47.482 -13.280 1.00 14.47 462 ILE B C 1
ATOM 3790 O O . ILE A 1 462 ? -4.372 -47.160 -12.092 1.00 14.23 462 ILE B O 1
ATOM 3795 N N . THR A 1 463 ? -4.970 -46.567 -14.163 1.00 12.99 463 THR B N 1
ATOM 3796 C CA . THR A 1 463 ? -5.323 -45.205 -13.770 1.00 13.35 463 THR B CA 1
ATOM 3797 C C . THR A 1 463 ? -6.427 -44.610 -14.662 1.00 15.01 463 THR B C 1
ATOM 3798 O O . THR A 1 463 ? -6.564 -45.024 -15.810 1.00 13.75 463 THR B O 1
ATOM 3802 N N . GLY A 1 464 ? -7.154 -43.649 -14.142 1.00 13.39 464 GLY B N 1
ATOM 3803 C CA . GLY A 1 464 ? -8.075 -42.864 -14.887 1.00 13.21 464 GLY B CA 1
ATOM 3804 C C . GLY A 1 464 ? -8.667 -41.768 -14.121 1.00 14.31 464 GLY B C 1
ATOM 3805 O O . GLY A 1 464 ? -8.550 -41.727 -12.873 1.00 12.25 464 GLY B O 1
ATOM 3806 N N . ILE A 1 465 ? -9.222 -40.817 -14.825 1.00 13.63 465 ILE B N 1
ATOM 3807 C CA . ILE A 1 465 ? -9.926 -39.684 -14.258 1.00 11.88 465 ILE B CA 1
ATOM 3808 C C . ILE A 1 465 ? -11.422 -39.792 -14.551 1.00 11.30 465 ILE B C 1
ATOM 3809 O O . ILE A 1 465 ? -11.846 -40.227 -15.653 1.00 13.18 465 ILE B O 1
ATOM 3814 N N . SER A 1 466 ? -12.276 -39.382 -13.611 1.00 11.23 466 SER B N 1
ATOM 3815 C CA . SER A 1 466 ? -13.744 -39.338 -13.783 1.00 11.51 466 SER B CA 1
ATOM 3816 C C . SER A 1 466 ? -14.279 -40.737 -13.933 1.00 11.98 466 SER B C 1
ATOM 3817 O O . SER A 1 466 ? -14.067 -41.552 -13.034 1.00 13.49 466 SER B O 1
ATOM 3820 N N . TYR A 1 467 ? -14.927 -41.074 -15.058 1.00 12.16 467 TYR B N 1
ATOM 3821 C CA . TYR A 1 467 ? -15.378 -42.456 -15.261 1.00 11.62 467 TYR B CA 1
ATOM 3822 C C . TYR A 1 467 ? -14.146 -43.418 -15.217 1.00 12.49 467 TYR B C 1
ATOM 3823 O O . TYR A 1 467 ? -14.274 -44.603 -14.832 1.00 12.96 467 TYR B O 1
ATOM 3832 N N . GLY A 1 468 ? -12.946 -42.888 -15.601 1.00 12.34 468 GLY B N 1
ATOM 3833 C CA . GLY A 1 468 ? -11.745 -43.668 -15.596 1.00 11.69 468 GLY B CA 1
ATOM 3834 C C . GLY A 1 468 ? -11.277 -43.930 -14.148 1.00 12.13 468 GLY B C 1
ATOM 3835 O O . GLY A 1 468 ? -10.616 -44.931 -13.877 1.00 13.85 468 GLY B O 1
ATOM 3836 N N . GLY A 1 469 ? -11.594 -42.980 -13.289 1.00 12.12 469 GLY B N 1
ATOM 3837 C CA . GLY A 1 469 ? -11.348 -43.107 -11.823 1.00 11.10 469 GLY B CA 1
ATOM 3838 C C . GLY A 1 469 ? -12.296 -44.113 -11.196 1.00 11.83 469 GLY B C 1
ATOM 3839 O O . GLY A 1 469 ? -11.894 -45.045 -10.448 1.00 13.00 469 GLY B O 1
ATOM 3840 N N . TYR A 1 470 ? -13.601 -44.044 -11.528 1.00 12.46 470 TYR B N 1
ATOM 3841 C CA . TYR A 1 470 ? -14.547 -45.106 -11.195 1.00 12.06 470 TYR B CA 1
ATOM 3842 C C . TYR A 1 470 ? -13.943 -46.438 -11.580 1.00 12.69 470 TYR B C 1
ATOM 3843 O O . TYR A 1 470 ? -14.019 -47.450 -10.889 1.00 12.39 470 TYR B O 1
ATOM 3852 N N . MET A 1 471 ? -13.517 -46.548 -12.852 1.00 12.81 471 MET B N 1
ATOM 3853 C CA . MET A 1 471 ? -13.087 -47.867 -13.320 1.00 13.19 471 MET B CA 1
ATOM 3854 C C . MET A 1 471 ? -11.773 -48.375 -12.721 1.00 10.89 471 MET B C 1
ATOM 3855 O O . MET A 1 471 ? -11.629 -49.563 -12.514 1.00 13.24 471 MET B O 1
ATOM 3860 N N . THR A 1 472 ? -10.901 -47.485 -12.322 1.00 12.29 472 THR B N 1
ATOM 3861 C CA . THR A 1 472 ? -9.728 -47.815 -11.538 1.00 12.59 472 THR B CA 1
ATOM 3862 C C . THR A 1 472 ? -10.158 -48.353 -10.170 1.00 12.51 472 THR B C 1
ATOM 3863 O O . THR A 1 472 ? -9.680 -49.378 -9.704 1.00 13.11 472 THR B O 1
ATOM 3867 N N . ASN A 1 473 ? -11.044 -47.602 -9.512 1.00 11.91 473 ASN B N 1
ATOM 3868 C CA . ASN A 1 473 ? -11.633 -48.082 -8.227 1.00 12.63 473 ASN B CA 1
ATOM 3869 C C . ASN A 1 473 ? -12.202 -49.485 -8.348 1.00 13.68 473 ASN B C 1
ATOM 3870 O O . ASN A 1 473 ? -11.986 -50.446 -7.579 1.00 13.52 473 ASN B O 1
ATOM 3875 N N . TRP A 1 474 ? -13.016 -49.648 -9.405 1.00 12.62 474 TRP B N 1
ATOM 3876 C CA . TRP A 1 474 ? -13.733 -50.886 -9.662 1.00 12.82 474 TRP B CA 1
ATOM 3877 C C . TRP A 1 474 ? -12.807 -52.006 -9.926 1.00 13.28 474 TRP B C 1
ATOM 3878 O O . TRP A 1 474 ? -12.873 -53.085 -9.330 1.00 14.14 474 TRP B O 1
ATOM 3889 N N . ALA A 1 475 ? -11.814 -51.768 -10.770 1.00 13.89 475 ALA B N 1
ATOM 3890 C CA . ALA A 1 475 ? -10.831 -52.765 -11.148 1.00 15.18 475 ALA B CA 1
ATOM 3891 C C . ALA A 1 475 ? -10.079 -53.318 -9.920 1.00 15.57 475 ALA B C 1
ATOM 3892 O O . ALA A 1 475 ? -9.851 -54.548 -9.779 1.00 16.55 475 ALA B O 1
ATOM 3894 N N . LEU A 1 476 ? -9.778 -52.417 -8.984 1.00 14.89 476 LEU B N 1
ATOM 3895 C CA . LEU A 1 476 ? -9.007 -52.882 -7.808 1.00 15.86 476 LEU B CA 1
ATOM 3896 C C . LEU A 1 476 ? -9.898 -53.664 -6.867 1.00 14.86 476 LEU B C 1
ATOM 3897 O O . LEU A 1 476 ? -9.434 -54.490 -6.073 1.00 14.53 476 LEU B O 1
ATOM 3902 N N . THR A 1 477 ? -11.205 -53.468 -6.980 1.00 14.67 477 THR B N 1
ATOM 3903 C CA . THR A 1 477 ? -12.145 -54.247 -6.187 1.00 15.04 477 THR B CA 1
ATOM 3904 C C . THR A 1 477 ? -12.599 -55.541 -6.849 1.00 15.55 477 THR B C 1
ATOM 3905 O O . THR A 1 477 ? -13.096 -56.457 -6.202 1.00 18.03 477 THR B O 1
ATOM 3909 N N . GLN A 1 478 ? -12.386 -55.687 -8.195 1.00 16.52 478 GLN B N 1
ATOM 3910 C CA . GLN A 1 478 ? -12.953 -56.825 -8.898 1.00 17.50 478 GLN B CA 1
ATOM 3911 C C . GLN A 1 478 ? -11.895 -57.735 -9.521 1.00 21.33 478 GLN B C 1
ATOM 3912 O O . GLN A 1 478 ? -12.248 -58.808 -10.008 1.00 21.41 478 GLN B O 1
ATOM 3918 N N . SER A 1 479 ? -10.635 -57.349 -9.520 1.00 19.73 479 SER B N 1
ATOM 3919 C CA . SER A 1 479 ? -9.617 -58.133 -10.168 1.00 20.77 479 SER B CA 1
ATOM 3920 C C . SER A 1 479 ? -8.395 -58.132 -9.282 1.00 22.60 479 SER B C 1
ATOM 3921 O O . SER A 1 479 ? -8.179 -57.182 -8.504 1.00 26.02 479 SER B O 1
ATOM 3924 N N . ASP A 1 480 ? -7.625 -59.172 -9.401 1.00 22.14 480 ASP B N 1
ATOM 3925 C CA A ASP A 1 480 ? -6.356 -59.234 -8.731 0.50 24.29 480 ASP B CA 1
ATOM 3926 C CA B ASP A 1 480 ? -6.343 -59.322 -8.778 0.50 24.26 480 ASP B CA 1
ATOM 3927 C C . ASP A 1 480 ? -5.204 -58.987 -9.718 1.00 23.64 480 ASP B C 1
ATOM 3928 O O . ASP A 1 480 ? -4.035 -59.166 -9.374 1.00 24.29 480 ASP B O 1
ATOM 3937 N N . LEU A 1 481 ? -5.505 -58.551 -10.934 1.00 20.87 481 LEU B N 1
ATOM 3938 C CA . LEU A 1 481 ? -4.470 -58.336 -11.901 1.00 19.79 481 LEU B CA 1
ATOM 3939 C C . LEU A 1 481 ? -3.532 -57.178 -11.593 1.00 21.81 481 LEU B C 1
ATOM 3940 O O . LEU A 1 481 ? -2.377 -57.247 -11.889 1.00 23.93 481 LEU B O 1
ATOM 3945 N N . PHE A 1 482 ? -4.041 -56.099 -10.990 1.00 17.44 482 PHE B N 1
ATOM 3946 C CA . PHE A 1 482 ? -3.327 -54.837 -10.880 1.00 18.21 482 PHE B CA 1
ATOM 3947 C C . PHE A 1 482 ? -2.533 -54.680 -9.604 1.00 19.98 482 PHE B C 1
ATOM 3948 O O . PHE A 1 482 ? -2.951 -55.120 -8.530 1.00 20.27 482 PHE B O 1
ATOM 3956 N N . LYS A 1 483 ? -1.340 -54.100 -9.754 1.00 16.60 483 LYS B N 1
ATOM 3957 C CA . LYS A 1 483 ? -0.378 -53.982 -8.636 1.00 18.38 483 LYS B CA 1
ATOM 3958 C C . LYS A 1 483 ? -0.472 -52.600 -7.927 1.00 17.21 483 LYS B C 1
ATOM 3959 O O . LYS A 1 483 ? 0.056 -52.425 -6.851 1.00 18.13 483 LYS B O 1
ATOM 3965 N N . ALA A 1 484 ? -1.071 -51.634 -8.596 1.00 15.77 484 ALA B N 1
ATOM 3966 C CA . ALA A 1 484 ? -1.216 -50.234 -8.164 1.00 16.33 484 ALA B CA 1
ATOM 3967 C C . ALA A 1 484 ? -2.282 -49.572 -8.952 1.00 16.95 484 ALA B C 1
ATOM 3968 O O . ALA A 1 484 ? -2.477 -49.875 -10.112 1.00 16.73 484 ALA B O 1
ATOM 3970 N N . GLY A 1 485 ? -2.899 -48.570 -8.367 1.00 14.27 485 GLY B N 1
ATOM 3971 C CA . GLY A 1 485 ? -3.875 -47.736 -8.994 1.00 13.17 485 GLY B CA 1
ATOM 3972 C C . GLY A 1 485 ? -3.741 -46.275 -8.671 1.00 13.27 485 GLY B C 1
ATOM 3973 O O . GLY A 1 485 ? -3.282 -45.918 -7.537 1.00 14.77 485 GLY B O 1
ATOM 3974 N N . ILE A 1 486 ? -4.086 -45.417 -9.625 1.00 12.85 486 ILE B N 1
ATOM 3975 C CA . ILE A 1 486 ? -4.249 -43.961 -9.394 1.00 11.72 486 ILE B CA 1
ATOM 3976 C C . ILE A 1 486 ? -5.610 -43.606 -9.871 1.00 13.37 486 ILE B C 1
ATOM 3977 O O . ILE A 1 486 ? -5.876 -43.612 -11.094 1.00 12.73 486 ILE B O 1
ATOM 3982 N N . SER A 1 487 ? -6.508 -43.298 -8.940 1.00 11.65 487 SER B N 1
ATOM 3983 C CA . SER A 1 487 ? -7.906 -42.950 -9.292 1.00 12.45 487 SER B CA 1
ATOM 3984 C C . SER A 1 487 ? -8.125 -41.475 -9.034 1.00 12.79 487 SER B C 1
ATOM 3985 O O . SER A 1 487 ? -7.902 -40.999 -7.923 1.00 12.81 487 SER B O 1
ATOM 3988 N N . GLU A 1 488 ? -8.612 -40.751 -10.015 1.00 12.13 488 GLU B N 1
ATOM 3989 C CA . GLU A 1 488 ? -8.717 -39.269 -9.904 1.00 12.36 488 GLU B CA 1
ATOM 3990 C C . GLU A 1 488 ? -10.131 -38.822 -10.192 1.00 12.76 488 GLU B C 1
ATOM 3991 O O . GLU A 1 488 ? -10.782 -39.246 -11.136 1.00 12.37 488 GLU B O 1
ATOM 3997 N N . ASN A 1 489 ? -10.661 -37.989 -9.287 1.00 12.81 489 ASN B N 1
ATOM 3998 C CA . ASN A 1 489 ? -11.901 -37.293 -9.516 1.00 11.87 489 ASN B CA 1
ATOM 3999 C C . ASN A 1 489 ? -12.987 -38.279 -10.007 1.00 11.95 489 ASN B C 1
ATOM 4000 O O . ASN A 1 489 ? -13.725 -38.015 -10.956 1.00 12.87 489 ASN B O 1
ATOM 4005 N N . GLY A 1 490 ? -13.041 -39.421 -9.306 1.00 12.79 490 GLY B N 1
ATOM 4006 C CA . GLY A 1 490 ? -13.787 -40.610 -9.719 1.00 14.38 490 GLY B CA 1
ATOM 4007 C C . GLY A 1 490 ? -15.179 -40.762 -9.144 1.00 12.26 490 GLY B C 1
ATOM 4008 O O . GLY A 1 490 ? -15.725 -39.854 -8.650 1.00 13.40 490 GLY B O 1
ATOM 4009 N N . ILE A 1 491 ? -15.719 -41.933 -9.277 1.00 13.19 491 ILE B N 1
ATOM 4010 C CA . ILE A 1 491 ? -16.892 -42.386 -8.565 1.00 12.87 491 ILE B CA 1
ATOM 4011 C C . ILE A 1 491 ? -16.604 -43.658 -7.816 1.00 12.44 491 ILE B C 1
ATOM 4012 O O . ILE A 1 491 ? -16.064 -44.593 -8.355 1.00 12.46 491 ILE B O 1
ATOM 4017 N N . SER A 1 492 ? -16.961 -43.632 -6.538 1.00 12.82 492 SER B N 1
ATOM 4018 C CA . SER A 1 492 ? -17.037 -44.784 -5.650 1.00 12.43 492 SER B CA 1
ATOM 4019 C C . SER A 1 492 ? -18.480 -45.194 -5.277 1.00 11.19 492 SER B C 1
ATOM 4020 O O . SER A 1 492 ? -18.638 -46.372 -4.943 1.00 12.59 492 SER B O 1
ATOM 4023 N N . TYR A 1 493 ? -19.419 -44.253 -5.286 1.00 10.45 493 TYR B N 1
ATOM 4024 C CA . TYR A 1 493 ? -20.778 -44.552 -4.960 1.00 12.30 493 TYR B CA 1
ATOM 4025 C C . TYR A 1 493 ? -21.774 -43.837 -5.793 1.00 12.84 493 TYR B C 1
ATOM 4026 O O . TYR A 1 493 ? -21.913 -42.589 -5.703 1.00 13.95 493 TYR B O 1
ATOM 4035 N N . TRP A 1 494 ? -22.498 -44.581 -6.659 1.00 12.04 494 TRP B N 1
ATOM 4036 C CA . TRP A 1 494 ? -23.431 -43.911 -7.537 1.00 11.71 494 TRP B CA 1
ATOM 4037 C C . TRP A 1 494 ? -24.549 -43.150 -6.850 1.00 12.09 494 TRP B C 1
ATOM 4038 O O . TRP A 1 494 ? -25.059 -42.142 -7.425 1.00 12.05 494 TRP B O 1
ATOM 4049 N N . LEU A 1 495 ? -25.019 -43.555 -5.687 1.00 11.80 495 LEU B N 1
ATOM 4050 C CA . LEU A 1 495 ? -26.174 -42.890 -5.147 1.00 11.71 495 LEU B CA 1
ATOM 4051 C C . LEU A 1 495 ? -25.838 -41.455 -4.775 1.00 12.09 495 LEU B C 1
ATOM 4052 O O . LEU A 1 495 ? -26.624 -40.528 -5.027 1.00 13.08 495 LEU B O 1
ATOM 4057 N N . THR A 1 496 ? -24.630 -41.203 -4.217 1.00 12.97 496 THR B N 1
ATOM 4058 C CA . THR A 1 496 ? -24.235 -39.825 -3.949 1.00 13.11 496 THR B CA 1
ATOM 4059 C C . THR A 1 496 ? -23.927 -39.025 -5.199 1.00 12.68 496 THR B C 1
ATOM 4060 O O . THR A 1 496 ? -23.997 -37.796 -5.221 1.00 13.59 496 THR B O 1
ATOM 4064 N N . SER A 1 497 ? -23.464 -39.699 -6.283 1.00 12.06 497 SER B N 1
ATOM 4065 C CA . SER A 1 497 ? -23.359 -39.010 -7.537 1.00 12.45 497 SER B CA 1
ATOM 4066 C C . SER A 1 497 ? -24.730 -38.479 -7.969 1.00 13.03 497 SER B C 1
ATOM 4067 O O . SER A 1 497 ? -24.903 -37.317 -8.334 1.00 12.92 497 SER B O 1
ATOM 4070 N N . TYR A 1 498 ? -25.737 -39.346 -7.977 1.00 12.48 498 TYR B N 1
ATOM 4071 C CA . TYR A 1 498 ? -27.122 -38.911 -8.274 1.00 12.15 498 TYR B CA 1
ATOM 4072 C C . TYR A 1 498 ? -27.552 -37.647 -7.555 1.00 12.54 498 TYR B C 1
ATOM 4073 O O . TYR A 1 498 ? -28.049 -36.699 -8.085 1.00 11.42 498 TYR B O 1
ATOM 4082 N N . ALA A 1 499 ? -27.398 -37.716 -6.183 1.00 11.63 499 ALA B N 1
ATOM 4083 C CA . ALA A 1 499 ? -27.980 -36.717 -5.337 1.00 12.48 499 ALA B CA 1
ATOM 4084 C C . ALA A 1 499 ? -27.113 -35.472 -5.035 1.00 10.94 499 ALA B C 1
ATOM 4085 O O . ALA A 1 499 ? -27.694 -34.462 -4.703 1.00 11.85 499 ALA B O 1
ATOM 4087 N N . PHE A 1 500 ? -25.808 -35.593 -5.165 1.00 12.02 500 PHE B N 1
ATOM 4088 C CA . PHE A 1 500 ? -24.871 -34.505 -4.870 1.00 12.84 500 PHE B CA 1
ATOM 4089 C C . PHE A 1 500 ? -24.249 -33.813 -6.034 1.00 12.99 500 PHE B C 1
ATOM 4090 O O . PHE A 1 500 ? -23.922 -32.622 -5.926 1.00 12.88 500 PHE B O 1
ATOM 4098 N N . SER A 1 501 ? -24.000 -34.505 -7.145 1.00 14.15 501 SER B N 1
ATOM 4099 C CA . SER A 1 501 ? -23.291 -33.895 -8.257 1.00 14.21 501 SER B CA 1
ATOM 4100 C C . SER A 1 501 ? -24.127 -32.947 -9.065 1.00 13.09 501 SER B C 1
ATOM 4101 O O . SER A 1 501 ? -25.330 -32.911 -8.986 1.00 14.07 501 SER B O 1
ATOM 4104 N N . ASP A 1 502 ? -23.442 -32.140 -9.841 1.00 12.43 502 ASP B N 1
ATOM 4105 C CA . ASP A 1 502 ? -24.139 -31.167 -10.656 1.00 13.12 502 ASP B CA 1
ATOM 4106 C C . ASP A 1 502 ? -25.155 -31.747 -11.627 1.00 12.37 502 ASP B C 1
ATOM 4107 O O . ASP A 1 502 ? -26.222 -31.137 -11.835 1.00 14.26 502 ASP B O 1
ATOM 4112 N N . ILE A 1 503 ? -24.767 -32.835 -12.303 1.00 13.35 503 ILE B N 1
ATOM 4113 C CA . ILE A 1 503 ? -25.617 -33.430 -13.330 1.00 13.01 503 ILE B CA 1
ATOM 4114 C C . ILE A 1 503 ? -26.326 -34.692 -12.892 1.00 14.92 503 ILE B C 1
ATOM 4115 O O . ILE A 1 503 ? -27.066 -35.322 -13.660 1.00 13.10 503 ILE B O 1
ATOM 4120 N N . GLY A 1 504 ? -26.144 -35.097 -11.640 1.00 11.98 504 GLY B N 1
ATOM 4121 C CA . GLY A 1 504 ? -26.622 -36.373 -11.262 1.00 12.42 504 GLY B CA 1
ATOM 4122 C C . GLY A 1 504 ? -28.067 -36.638 -11.318 1.00 12.47 504 GLY B C 1
ATOM 4123 O O . GLY A 1 504 ? -28.457 -37.759 -11.576 1.00 13.92 504 GLY B O 1
ATOM 4124 N N . LEU A 1 505 ? -28.902 -35.619 -11.095 1.00 13.57 505 LEU B N 1
ATOM 4125 C CA . LEU A 1 505 ? -30.341 -35.858 -10.964 1.00 14.82 505 LEU B CA 1
ATOM 4126 C C . LEU A 1 505 ? -30.892 -36.475 -12.275 1.00 15.17 505 LEU B C 1
ATOM 4127 O O . LEU A 1 505 ? -31.839 -37.291 -12.187 1.00 16.73 505 LEU B O 1
ATOM 4132 N N . TRP A 1 506 ? -30.307 -36.077 -13.408 1.00 15.20 506 TRP B N 1
ATOM 4133 C CA . TRP A 1 506 ? -30.752 -36.643 -14.684 1.00 15.82 506 TRP B CA 1
ATOM 4134 C C . TRP A 1 506 ? -29.759 -37.591 -15.253 1.00 17.96 506 TRP B C 1
ATOM 4135 O O . TRP A 1 506 ? -30.183 -38.637 -15.748 1.00 18.02 506 TRP B O 1
ATOM 4146 N N . PHE A 1 507 ? -28.459 -37.350 -15.161 1.00 14.47 507 PHE B N 1
ATOM 4147 C CA . PHE A 1 507 ? -27.530 -38.211 -15.825 1.00 17.37 507 PHE B CA 1
ATOM 4148 C C . PHE A 1 507 ? -27.373 -39.582 -15.149 1.00 18.37 507 PHE B C 1
ATOM 4149 O O . PHE A 1 507 ? -27.310 -40.574 -15.866 1.00 18.58 507 PHE B O 1
ATOM 4157 N N . ASP A 1 508 ? -27.347 -39.651 -13.830 1.00 15.71 508 ASP B N 1
ATOM 4158 C CA . ASP A 1 508 ? -27.251 -40.941 -13.181 1.00 14.75 508 ASP B CA 1
ATOM 4159 C C . ASP A 1 508 ? -28.490 -41.794 -13.476 1.00 14.07 508 ASP B C 1
ATOM 4160 O O . ASP A 1 508 ? -28.397 -43.019 -13.567 1.00 14.67 508 ASP B O 1
ATOM 4165 N N . LYS A 1 509 ? -29.647 -41.163 -13.578 1.00 14.17 509 LYS B N 1
ATOM 4166 C CA . LYS A 1 509 ? -30.915 -41.914 -13.939 1.00 13.79 509 LYS B CA 1
ATOM 4167 C C . LYS A 1 509 ? -30.713 -42.698 -15.246 1.00 14.91 509 LYS B C 1
ATOM 4168 O O . LYS A 1 509 ? -31.248 -43.828 -15.390 1.00 16.45 509 LYS B O 1
ATOM 4174 N N . GLU A 1 510 ? -30.013 -42.062 -16.156 1.00 14.70 510 GLU B N 1
ATOM 4175 C CA . GLU A 1 510 ? -29.752 -42.638 -17.467 1.00 14.39 510 GLU B CA 1
ATOM 4176 C C . GLU A 1 510 ? -28.627 -43.684 -17.429 1.00 14.65 510 GLU B C 1
ATOM 4177 O O . GLU A 1 510 ? -28.774 -44.801 -17.914 1.00 16.13 510 GLU B O 1
ATOM 4183 N N . VAL A 1 511 ? -27.486 -43.302 -16.789 1.00 14.15 511 VAL B N 1
ATOM 4184 C CA . VAL A 1 511 ? -26.306 -44.170 -16.876 1.00 15.14 511 VAL B CA 1
ATOM 4185 C C . VAL A 1 511 ? -26.326 -45.363 -15.877 1.00 13.27 511 VAL B C 1
ATOM 4186 O O . VAL A 1 511 ? -25.823 -46.464 -16.162 1.00 14.74 511 VAL B O 1
ATOM 4190 N N . ILE A 1 512 ? -26.915 -45.147 -14.698 1.00 15.00 512 ILE B N 1
ATOM 4191 C CA . ILE A 1 512 ? -27.038 -46.133 -13.643 1.00 13.48 512 ILE B CA 1
ATOM 4192 C C . ILE A 1 512 ? -28.466 -46.742 -13.591 1.00 13.63 512 ILE B C 1
ATOM 4193 O O . ILE A 1 512 ? -28.614 -47.995 -13.550 1.00 15.49 512 ILE B O 1
ATOM 4198 N N . GLY A 1 513 ? -29.486 -45.908 -13.575 1.00 13.59 513 GLY B N 1
ATOM 4199 C CA . GLY A 1 513 ? -30.860 -46.382 -13.610 1.00 13.71 513 GLY B CA 1
ATOM 4200 C C . GLY A 1 513 ? -31.857 -45.474 -12.934 1.00 13.38 513 GLY B C 1
ATOM 4201 O O . GLY A 1 513 ? -31.545 -44.588 -12.145 1.00 15.12 513 GLY B O 1
ATOM 4202 N N . ASP A 1 514 ? -33.112 -45.751 -13.268 1.00 15.02 514 ASP B N 1
ATOM 4203 C CA . ASP A 1 514 ? -34.262 -45.034 -12.632 1.00 16.05 514 ASP B CA 1
ATOM 4204 C C . ASP A 1 514 ? -34.473 -45.464 -11.168 1.00 17.16 514 ASP B C 1
ATOM 4205 O O . ASP A 1 514 ? -33.953 -46.423 -10.669 1.00 17.14 514 ASP B O 1
ATOM 4210 N N . ASN A 1 515 ? -35.337 -44.690 -10.532 1.00 18.16 515 ASN B N 1
ATOM 4211 C CA . ASN A 1 515 ? -35.719 -44.904 -9.141 1.00 19.78 515 ASN B CA 1
ATOM 4212 C C . ASN A 1 515 ? -34.502 -45.068 -8.255 1.00 17.51 515 ASN B C 1
ATOM 4213 O O . ASN A 1 515 ? -34.401 -46.079 -7.520 1.00 18.44 515 ASN B O 1
ATOM 4218 N N . PRO A 1 516 ? -33.553 -44.112 -8.285 1.00 16.64 516 PRO B N 1
ATOM 4219 C CA . PRO A 1 516 ? -32.327 -44.355 -7.545 1.00 16.57 516 PRO B CA 1
ATOM 4220 C C . PRO A 1 516 ? -32.404 -44.677 -6.065 1.00 18.20 516 PRO B C 1
ATOM 4221 O O . PRO A 1 516 ? -31.555 -45.417 -5.578 1.00 21.23 516 PRO B O 1
ATOM 4225 N N . LEU A 1 517 ? -33.416 -44.197 -5.366 1.00 17.57 517 LEU B N 1
ATOM 4226 C CA . LEU A 1 517 ? -33.459 -44.461 -3.929 1.00 19.06 517 LEU B CA 1
ATOM 4227 C C . LEU A 1 517 ? -33.874 -45.940 -3.699 1.00 23.13 517 LEU B C 1
ATOM 4228 O O . LEU A 1 517 ? -33.808 -46.435 -2.593 1.00 21.96 517 LEU B O 1
ATOM 4233 N N . GLU A 1 518 ? -34.440 -46.608 -4.697 1.00 17.46 518 GLU B N 1
ATOM 4234 C CA . GLU A 1 518 ? -34.778 -48.038 -4.522 1.00 21.07 518 GLU B CA 1
ATOM 4235 C C . GLU A 1 518 ? -34.019 -49.003 -5.441 1.00 23.01 518 GLU B C 1
ATOM 4236 O O . GLU A 1 518 ? -34.149 -50.238 -5.282 1.00 28.82 518 GLU B O 1
ATOM 4242 N N . ASN A 1 519 ? -33.273 -48.492 -6.418 1.00 18.70 519 ASN B N 1
ATOM 4243 C CA . ASN A 1 519 ? -32.595 -49.331 -7.407 1.00 16.07 519 ASN B CA 1
ATOM 4244 C C . ASN A 1 519 ? -31.285 -49.946 -6.877 1.00 16.88 519 ASN B C 1
ATOM 4245 O O . ASN A 1 519 ? -30.310 -49.221 -6.563 1.00 15.50 519 ASN B O 1
ATOM 4250 N N . GLU A 1 520 ? -31.283 -51.287 -6.752 1.00 16.72 520 GLU B N 1
ATOM 4251 C CA A GLU A 1 520 ? -30.111 -52.003 -6.221 0.50 16.61 520 GLU B CA 1
ATOM 4252 C CA B GLU A 1 520 ? -30.108 -52.013 -6.224 0.50 17.63 520 GLU B CA 1
ATOM 4253 C C . GLU A 1 520 ? -28.846 -51.806 -7.054 1.00 16.15 520 GLU B C 1
ATOM 4254 O O . GLU A 1 520 ? -27.739 -51.995 -6.545 1.00 17.30 520 GLU B O 1
ATOM 4259 N N . ASN A 1 521 ? -28.980 -51.373 -8.295 1.00 17.60 521 ASN B N 1
ATOM 4260 C CA . ASN A 1 521 ? -27.763 -51.200 -9.082 1.00 18.73 521 ASN B CA 1
ATOM 4261 C C . ASN A 1 521 ? -26.849 -50.079 -8.532 1.00 15.21 521 ASN B C 1
ATOM 4262 O O . ASN A 1 521 ? -25.665 -50.055 -8.778 1.00 15.44 521 ASN B O 1
ATOM 4267 N N . TYR A 1 522 ? -27.418 -49.148 -7.767 1.00 15.41 522 TYR B N 1
ATOM 4268 C CA . TYR A 1 522 ? -26.653 -48.079 -7.201 1.00 15.45 522 TYR B CA 1
ATOM 4269 C C . TYR A 1 522 ? -25.639 -48.548 -6.155 1.00 15.72 522 TYR B C 1
ATOM 4270 O O . TYR A 1 522 ? -24.650 -47.861 -5.902 1.00 20.16 522 TYR B O 1
ATOM 4279 N N . ARG A 1 523 ? -25.930 -49.698 -5.535 1.00 15.50 523 ARG B N 1
ATOM 4280 C CA . ARG A 1 523 ? -24.951 -50.343 -4.658 1.00 17.65 523 ARG B CA 1
ATOM 4281 C C . ARG A 1 523 ? -24.165 -51.408 -5.402 1.00 17.23 523 ARG B C 1
ATOM 4282 O O . ARG A 1 523 ? -22.931 -51.476 -5.269 1.00 16.14 523 ARG B O 1
ATOM 4290 N N . LYS A 1 524 ? -24.834 -52.224 -6.220 1.00 16.86 524 LYS B N 1
ATOM 4291 C CA . LYS A 1 524 ? -24.200 -53.309 -6.904 1.00 17.49 524 LYS B CA 1
ATOM 4292 C C . LYS A 1 524 ? -23.034 -52.889 -7.825 1.00 14.79 524 LYS B C 1
ATOM 4293 O O . LYS A 1 524 ? -22.057 -53.650 -7.952 1.00 14.75 524 LYS B O 1
ATOM 4299 N N . LEU A 1 525 ? -23.169 -51.758 -8.483 1.00 14.90 525 LEU B N 1
ATOM 4300 C CA . LEU A 1 525 ? -22.139 -51.316 -9.366 1.00 13.20 525 LEU B CA 1
ATOM 4301 C C . LEU A 1 525 ? -21.211 -50.219 -8.789 1.00 13.14 525 LEU B C 1
ATOM 4302 O O . LEU A 1 525 ? -20.510 -49.521 -9.530 1.00 13.76 525 LEU B O 1
ATOM 4307 N N . SER A 1 526 ? -21.192 -50.090 -7.441 1.00 12.92 526 SER B N 1
ATOM 4308 C CA . SER A 1 526 ? -20.395 -49.078 -6.791 1.00 12.14 526 SER B CA 1
ATOM 4309 C C . SER A 1 526 ? -19.187 -49.683 -6.089 1.00 12.96 526 SER B C 1
ATOM 4310 O O . SER A 1 526 ? -19.366 -50.535 -5.205 1.00 13.69 526 SER B O 1
ATOM 4313 N N . PRO A 1 527 ? -17.990 -49.214 -6.412 1.00 12.75 527 PRO B N 1
ATOM 4314 C CA . PRO A 1 527 ? -16.742 -49.729 -5.752 1.00 13.65 527 PRO B CA 1
ATOM 4315 C C . PRO A 1 527 ? -16.758 -49.685 -4.203 1.00 15.56 527 PRO B C 1
ATOM 4316 O O . PRO A 1 527 ? -16.188 -50.595 -3.618 1.00 13.87 527 PRO B O 1
ATOM 4320 N N . LEU A 1 528 ? -17.401 -48.669 -3.641 1.00 13.79 528 LEU B N 1
ATOM 4321 C CA . LEU A 1 528 ? -17.411 -48.504 -2.193 1.00 13.59 528 LEU B CA 1
ATOM 4322 C C . LEU A 1 528 ? -17.784 -49.778 -1.472 1.00 13.35 528 LEU B C 1
ATOM 4323 O O . LEU A 1 528 ? -17.165 -50.142 -0.451 1.00 16.12 528 LEU B O 1
ATOM 4328 N N . PHE A 1 529 ? -18.762 -50.487 -1.988 1.00 13.90 529 PHE B N 1
ATOM 4329 C CA . PHE A 1 529 ? -19.311 -51.641 -1.293 1.00 14.94 529 PHE B CA 1
ATOM 4330 C C . PHE A 1 529 ? -18.399 -52.880 -1.358 1.00 17.25 529 PHE B C 1
ATOM 4331 O O . PHE A 1 529 ? -18.629 -53.889 -0.642 1.00 18.11 529 PHE B O 1
ATOM 4339 N N . TYR A 1 530 ? -17.387 -52.832 -2.214 1.00 14.30 530 TYR B N 1
ATOM 4340 C CA . TYR A 1 530 ? -16.429 -53.919 -2.401 1.00 13.57 530 TYR B CA 1
ATOM 4341 C C . TYR A 1 530 ? -15.053 -53.584 -1.971 1.00 14.97 530 TYR B C 1
ATOM 4342 O O . TYR A 1 530 ? -14.071 -54.253 -2.318 1.00 16.01 530 TYR B O 1
ATOM 4351 N N . ALA A 1 531 ? -14.945 -52.498 -1.180 1.00 14.59 531 ALA B N 1
ATOM 4352 C CA . ALA A 1 531 ? -13.630 -52.054 -0.632 1.00 14.13 531 ALA B CA 1
ATOM 4353 C C . ALA A 1 531 ? -12.819 -53.154 0.030 1.00 14.57 531 ALA B C 1
ATOM 4354 O O . ALA A 1 531 ? -11.604 -53.112 -0.070 1.00 16.46 531 ALA B O 1
ATOM 4356 N N . LYS A 1 532 ? -13.462 -54.092 0.715 1.00 17.04 532 LYS B N 1
ATOM 4357 C CA . LYS A 1 532 ? -12.715 -55.173 1.386 1.00 16.82 532 LYS B CA 1
ATOM 4358 C C . LYS A 1 532 ? -11.827 -55.988 0.431 1.00 16.98 532 LYS B C 1
ATOM 4359 O O . LYS A 1 532 ? -10.872 -56.592 0.833 1.00 18.07 532 LYS B O 1
ATOM 4364 N N . ASN A 1 533 ? -12.182 -55.979 -0.836 1.00 16.19 533 ASN B N 1
ATOM 4365 C CA . ASN A 1 533 ? -11.473 -56.768 -1.823 1.00 16.67 533 ASN B CA 1
ATOM 4366 C C . ASN A 1 533 ? -10.141 -56.199 -2.262 1.00 16.92 533 ASN B C 1
ATOM 4367 O O . ASN A 1 533 ? -9.357 -56.913 -2.986 1.00 17.69 533 ASN B O 1
ATOM 4372 N N . VAL A 1 534 ? -9.930 -54.924 -2.010 1.00 15.82 534 VAL B N 1
ATOM 4373 C CA . VAL A 1 534 ? -8.738 -54.215 -2.543 1.00 16.30 534 VAL B CA 1
ATOM 4374 C C . VAL A 1 534 ? -7.456 -54.778 -1.930 1.00 18.22 534 VAL B C 1
ATOM 4375 O O . VAL A 1 534 ? -7.370 -54.983 -0.671 1.00 18.06 534 VAL B O 1
ATOM 4379 N N . LYS A 1 535 ? -6.477 -55.052 -2.775 1.00 17.65 535 LYS B N 1
ATOM 4380 C CA . LYS A 1 535 ? -5.193 -55.555 -2.315 1.00 20.24 535 LYS B CA 1
ATOM 4381 C C . LYS A 1 535 ? -4.031 -54.688 -2.811 1.00 20.30 535 LYS B C 1
ATOM 4382 O O . LYS A 1 535 ? -2.924 -54.862 -2.342 1.00 22.47 535 LYS B O 1
ATOM 4388 N N . ALA A 1 536 ? -4.242 -53.839 -3.803 1.00 17.87 536 ALA B N 1
ATOM 4389 C CA . ALA A 1 536 ? -3.168 -53.052 -4.392 1.00 16.82 536 ALA B CA 1
ATOM 4390 C C . ALA A 1 536 ? -3.133 -51.666 -3.825 1.00 16.32 536 ALA B C 1
ATOM 4391 O O . ALA A 1 536 ? -4.192 -51.079 -3.607 1.00 16.16 536 ALA B O 1
ATOM 4393 N N . PRO A 1 537 ? -1.951 -51.105 -3.620 1.00 15.69 537 PRO B N 1
ATOM 4394 C CA . PRO A 1 537 ? -1.900 -49.693 -3.185 1.00 16.06 537 PRO B CA 1
ATOM 4395 C C . PRO A 1 537 ? -2.581 -48.735 -4.154 1.00 16.01 537 PRO B C 1
ATOM 4396 O O . PRO A 1 537 ? -2.455 -48.895 -5.402 1.00 15.95 537 PRO B O 1
ATOM 4400 N N . LEU A 1 538 ? -3.283 -47.791 -3.582 1.00 16.11 538 LEU B N 1
ATOM 4401 C CA . LEU A 1 538 ? -4.111 -46.860 -4.350 1.00 15.77 538 LEU B CA 1
ATOM 4402 C C . LEU A 1 538 ? -3.833 -45.412 -3.906 1.00 14.76 538 LEU B C 1
ATOM 4403 O O . LEU A 1 538 ? -3.770 -45.090 -2.753 1.00 14.94 538 LEU B O 1
ATOM 4408 N N . LEU A 1 539 ? -3.649 -44.550 -4.876 1.00 13.13 539 LEU B N 1
ATOM 4409 C CA . LEU A 1 539 ? -3.597 -43.087 -4.700 1.00 13.17 539 LEU B CA 1
ATOM 4410 C C . LEU A 1 539 ? -4.850 -42.546 -5.256 1.00 13.77 539 LEU B C 1
ATOM 4411 O O . LEU A 1 539 ? -5.196 -42.760 -6.463 1.00 13.44 539 LEU B O 1
ATOM 4416 N N . LEU A 1 540 ? -5.573 -41.843 -4.405 1.00 13.53 540 LEU B N 1
ATOM 4417 C CA . LEU A 1 540 ? -6.770 -41.078 -4.786 1.00 11.97 540 LEU B CA 1
ATOM 4418 C C . LEU A 1 540 ? -6.397 -39.616 -4.927 1.00 11.61 540 LEU B C 1
ATOM 4419 O O . LEU A 1 540 ? -5.668 -39.028 -4.086 1.00 13.96 540 LEU B O 1
ATOM 4424 N N . ILE A 1 541 ? -6.793 -39.001 -6.077 1.00 12.39 541 ILE B N 1
ATOM 4425 C CA . ILE A 1 541 ? -6.566 -37.585 -6.303 1.00 12.98 541 ILE B CA 1
ATOM 4426 C C . ILE A 1 541 ? -7.916 -36.970 -6.472 1.00 13.86 541 ILE B C 1
ATOM 4427 O O . ILE A 1 541 ? -8.754 -37.485 -7.259 1.00 13.37 541 ILE B O 1
ATOM 4432 N N . HIS A 1 542 ? -8.135 -35.822 -5.831 1.00 13.44 542 HIS B N 1
ATOM 4433 C CA . HIS A 1 542 ? -9.378 -35.086 -5.966 1.00 13.20 542 HIS B CA 1
ATOM 4434 C C . HIS A 1 542 ? -9.098 -33.608 -5.876 1.00 14.88 542 HIS B C 1
ATOM 4435 O O . HIS A 1 542 ? -7.988 -33.193 -5.608 1.00 12.96 542 HIS B O 1
ATOM 4442 N N . SER A 1 543 ? -10.052 -32.778 -6.346 1.00 14.01 543 SER B N 1
ATOM 4443 C CA . SER A 1 543 ? -9.917 -31.359 -6.241 1.00 14.84 543 SER B CA 1
ATOM 4444 C C . SER A 1 543 ? -11.159 -30.764 -5.682 1.00 15.80 543 SER B C 1
ATOM 4445 O O . SER A 1 543 ? -12.270 -31.270 -5.896 1.00 16.94 543 SER B O 1
ATOM 4448 N N . LEU A 1 544 ? -11.010 -29.686 -4.958 1.00 15.99 544 LEU B N 1
ATOM 4449 C CA . LEU A 1 544 ? -12.149 -29.142 -4.125 1.00 16.41 544 LEU B CA 1
ATOM 4450 C C . LEU A 1 544 ? -13.230 -28.421 -4.874 1.00 20.51 544 LEU B C 1
ATOM 4451 O O . LEU A 1 544 ? -14.280 -28.130 -4.318 1.00 20.72 544 LEU B O 1
ATOM 4456 N N . GLU A 1 545 ? -13.000 -28.111 -6.159 1.00 15.98 545 GLU B N 1
ATOM 4457 C CA . GLU A 1 545 ? -14.021 -27.396 -6.927 1.00 17.69 545 GLU B CA 1
ATOM 4458 C C . GLU A 1 545 ? -14.625 -28.311 -7.980 1.00 15.75 545 GLU B C 1
ATOM 4459 O O . GLU A 1 545 ? -15.264 -27.835 -8.944 1.00 16.28 545 GLU B O 1
ATOM 4465 N N . ASP A 1 546 ? -14.367 -29.618 -7.870 1.00 14.17 546 ASP B N 1
ATOM 4466 C CA . ASP A 1 546 ? -14.975 -30.590 -8.784 1.00 15.48 546 ASP B CA 1
ATOM 4467 C C . ASP A 1 546 ? -16.434 -30.881 -8.340 1.00 14.30 546 ASP B C 1
ATOM 4468 O O . ASP A 1 546 ? -16.674 -31.493 -7.272 1.00 15.43 546 ASP B O 1
ATOM 4473 N N . TYR A 1 547 ? -17.388 -30.286 -9.045 1.00 13.30 547 TYR B N 1
ATOM 4474 C CA . TYR A 1 547 ? -18.811 -30.535 -8.744 1.00 12.58 547 TYR B CA 1
ATOM 4475 C C . TYR A 1 547 ? -19.442 -31.609 -9.613 1.00 13.71 547 TYR B C 1
ATOM 4476 O O . TYR A 1 547 ? -20.620 -31.988 -9.413 1.00 14.15 547 TYR B O 1
ATOM 4485 N N . ARG A 1 548 ? -18.704 -32.065 -10.607 1.00 12.68 548 ARG B N 1
ATOM 4486 C CA . ARG A 1 548 ? -19.108 -33.172 -11.449 1.00 11.69 548 ARG B CA 1
ATOM 4487 C C . ARG A 1 548 ? -19.016 -34.518 -10.759 1.00 12.17 548 ARG B C 1
ATOM 4488 O O . ARG A 1 548 ? -19.923 -35.301 -10.830 1.00 13.84 548 ARG B O 1
ATOM 4496 N N . CYS A 1 549 ? -17.896 -34.680 -10.028 1.00 12.78 549 CYS B N 1
ATOM 4497 C CA . CYS A 1 549 ? -17.655 -35.785 -9.125 1.00 11.51 549 CYS B CA 1
ATOM 4498 C C . CYS A 1 549 ? -17.193 -35.127 -7.822 1.00 12.75 549 CYS B C 1
ATOM 4499 O O . CYS A 1 549 ? -15.979 -34.876 -7.617 1.00 14.50 549 CYS B O 1
ATOM 4502 N N . PRO A 1 550 ? -18.146 -34.901 -6.939 1.00 12.85 550 PRO B N 1
ATOM 4503 C CA . PRO A 1 550 ? -17.748 -34.230 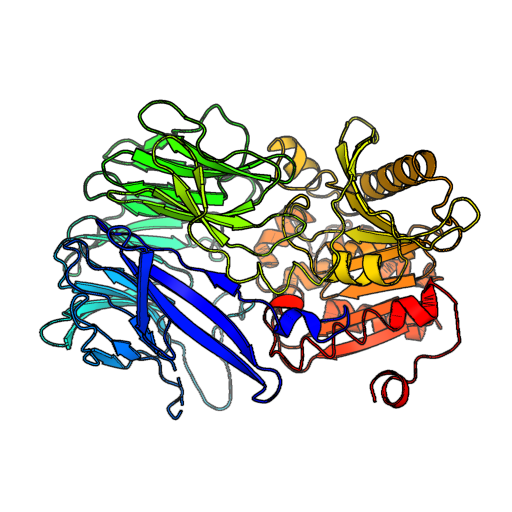-5.713 1.00 12.49 550 PRO B CA 1
ATOM 4504 C C . PRO A 1 550 ? -16.830 -35.057 -4.828 1.00 13.18 550 PRO B C 1
ATOM 4505 O O . PRO A 1 550 ? -16.598 -36.228 -5.020 1.00 13.16 550 PRO B O 1
ATOM 4509 N N . LEU A 1 551 ? -16.250 -34.312 -3.875 1.00 12.70 551 LEU B N 1
ATOM 4510 C CA . LEU A 1 551 ? -15.193 -34.849 -2.943 1.00 12.63 551 LEU B CA 1
ATOM 4511 C C . LEU A 1 551 ? -15.504 -36.173 -2.299 1.00 12.12 551 LEU B C 1
ATOM 4512 O O . LEU A 1 551 ? -14.605 -36.985 -2.103 1.00 12.91 551 LEU B O 1
ATOM 4517 N N . ASP A 1 552 ? -16.759 -36.379 -1.892 1.00 12.13 552 ASP B N 1
ATOM 4518 C CA . ASP A 1 552 ? -17.206 -37.584 -1.231 1.00 12.38 552 ASP B CA 1
ATOM 4519 C C . ASP A 1 552 ? -16.781 -38.826 -2.024 1.00 12.61 552 ASP B C 1
ATOM 4520 O O . ASP A 1 552 ? -16.428 -39.867 -1.475 1.00 13.02 552 ASP B O 1
ATOM 4525 N N . GLN A 1 553 ? -16.776 -38.684 -3.334 1.00 11.36 553 GLN B N 1
ATOM 4526 C CA . GLN A 1 553 ? -16.481 -39.849 -4.172 1.00 12.40 553 GLN B CA 1
ATOM 4527 C C . GLN A 1 553 ? -15.080 -40.407 -3.921 1.00 12.17 553 GLN B C 1
ATOM 4528 O O . GLN A 1 553 ? -14.882 -41.609 -3.986 1.00 13.21 553 GLN B O 1
ATOM 4534 N N . SER A 1 554 ? -14.128 -39.558 -3.657 1.00 11.74 554 SER B N 1
ATOM 4535 C CA . SER A 1 554 ? -12.756 -39.974 -3.283 1.00 12.06 554 SER B CA 1
ATOM 4536 C C . SER A 1 554 ? -12.630 -40.141 -1.795 1.00 11.92 554 SER B C 1
ATOM 4537 O O . SER A 1 554 ? -12.053 -41.151 -1.359 1.00 11.54 554 SER B O 1
ATOM 4540 N N . LEU A 1 555 ? -13.145 -39.176 -1.020 1.00 12.03 555 LEU B N 1
ATOM 4541 C CA . LEU A 1 555 ? -12.839 -39.206 0.432 1.00 10.89 555 LEU B CA 1
ATOM 4542 C C . LEU A 1 555 ? -13.561 -40.359 1.140 1.00 10.78 555 LEU B C 1
ATOM 4543 O O . LEU A 1 555 ? -13.015 -41.022 2.068 1.00 12.86 555 LEU B O 1
ATOM 4548 N N . MET A 1 556 ? -14.777 -40.689 0.714 1.00 11.36 556 MET B N 1
ATOM 4549 C CA . MET A 1 556 ? -15.485 -41.824 1.321 1.00 11.80 556 MET B CA 1
ATOM 4550 C C . MET A 1 556 ? -14.716 -43.100 1.068 1.00 13.23 556 MET B C 1
ATOM 4551 O O . MET A 1 556 ? -14.612 -43.908 1.953 1.00 13.22 556 MET B O 1
ATOM 4556 N N . PHE A 1 557 ? -14.272 -43.320 -0.165 1.00 12.08 557 PHE B N 1
ATOM 4557 C CA . PHE A 1 557 ? -13.521 -44.479 -0.567 1.00 12.20 557 PHE B CA 1
ATOM 4558 C C . PHE A 1 557 ? -12.195 -44.561 0.235 1.00 12.60 557 PHE B C 1
ATOM 4559 O O . PHE A 1 557 ? -11.879 -45.619 0.815 1.00 13.91 557 PHE B O 1
ATOM 4567 N N . TYR A 1 558 ? -11.513 -43.454 0.346 1.00 11.56 558 TYR B N 1
ATOM 4568 C CA . TYR A 1 558 ? -10.330 -43.329 1.171 1.00 10.57 558 TYR B CA 1
ATOM 4569 C C . TYR A 1 558 ? -10.581 -43.715 2.640 1.00 12.26 558 TYR B C 1
ATOM 4570 O O . TYR A 1 558 ? -9.896 -44.635 3.188 1.00 12.50 558 TYR B O 1
ATOM 4579 N N . HIS A 1 559 ? -11.591 -43.091 3.289 1.00 12.07 559 HIS B N 1
ATOM 4580 C CA . HIS A 1 559 ? -11.847 -43.439 4.688 1.00 11.74 559 HIS B CA 1
ATOM 4581 C C . HIS A 1 559 ? -12.210 -44.906 4.940 1.00 12.77 559 HIS B C 1
ATOM 4582 O O . HIS A 1 559 ? -11.783 -45.538 5.912 1.00 13.00 559 HIS B O 1
ATOM 4589 N N . VAL A 1 560 ? -13.064 -45.418 4.030 1.00 12.97 560 VAL B N 1
ATOM 4590 C CA . VAL A 1 560 ? -13.546 -46.792 4.161 1.00 13.81 560 VAL B CA 1
ATOM 4591 C C . VAL A 1 560 ? -12.402 -47.738 3.929 1.00 14.41 560 VAL B C 1
ATOM 4592 O O . VAL A 1 560 ? -12.249 -48.725 4.685 1.00 15.30 560 VAL B O 1
ATOM 4596 N N . LEU A 1 561 ? -11.587 -47.506 2.919 1.00 12.79 561 LEU B N 1
ATOM 4597 C CA . LEU A 1 561 ? -10.367 -48.353 2.711 1.00 13.46 561 LEU B CA 1
ATOM 4598 C C . LEU A 1 561 ? -9.405 -48.296 3.930 1.00 14.64 561 LEU B C 1
ATOM 4599 O O . LEU A 1 561 ? -8.925 -49.341 4.385 1.00 15.72 561 LEU B O 1
ATOM 4604 N N . LYS A 1 562 ? -9.231 -47.144 4.555 1.00 13.28 562 LYS B N 1
ATOM 4605 C CA . LYS A 1 562 ? -8.428 -47.062 5.731 1.00 14.18 562 LYS B CA 1
ATOM 4606 C C . LYS A 1 562 ? -9.100 -47.829 6.907 1.00 14.22 562 LYS B C 1
ATOM 4607 O O . LYS A 1 562 ? -8.400 -48.488 7.687 1.00 14.24 562 LYS B O 1
ATOM 4613 N N . ASP A 1 563 ? -10.435 -47.775 6.991 1.00 14.90 563 ASP B N 1
ATOM 4614 C CA . ASP A 1 563 ? -11.189 -48.451 8.076 1.00 16.13 563 ASP B CA 1
ATOM 4615 C C . ASP A 1 563 ? -10.984 -49.976 7.959 1.00 16.38 563 ASP B C 1
ATOM 4616 O O . ASP A 1 563 ? -11.100 -50.708 8.924 1.00 19.85 563 ASP B O 1
ATOM 4621 N N . LEU A 1 564 ? -10.629 -50.398 6.710 1.00 14.97 564 LEU B N 1
ATOM 4622 C CA . LEU A 1 564 ? -10.430 -51.821 6.367 1.00 15.15 564 LEU B CA 1
ATOM 4623 C C . LEU A 1 564 ? -8.939 -52.165 6.334 1.00 17.82 564 LEU B C 1
ATOM 4624 O O . LEU A 1 564 ? -8.556 -53.294 5.947 1.00 17.55 564 LEU B O 1
ATOM 4629 N N . GLY A 1 565 ? -8.077 -51.264 6.808 1.00 16.53 565 GLY B N 1
ATOM 4630 C CA . GLY A 1 565 ? -6.636 -51.580 6.904 1.00 17.69 565 GLY B CA 1
ATOM 4631 C C . GLY A 1 565 ? -5.886 -51.583 5.573 1.00 17.81 565 GLY B C 1
ATOM 4632 O O . GLY A 1 565 ? -4.758 -52.077 5.529 1.00 20.00 565 GLY B O 1
ATOM 4633 N N . LYS A 1 566 ? -6.387 -50.931 4.541 1.00 15.35 566 LYS B N 1
ATOM 4634 C CA . LYS A 1 566 ? -5.717 -50.939 3.213 1.00 17.33 566 LYS B CA 1
ATOM 4635 C C . LYS A 1 566 ? -4.682 -49.827 3.122 1.00 17.12 566 LYS B C 1
ATOM 4636 O O . LYS A 1 566 ? -4.777 -48.833 3.814 1.00 16.65 566 LYS B O 1
ATOM 4642 N N . GLU A 1 567 ? -3.734 -50.035 2.252 1.00 17.44 567 GLU B N 1
ATOM 4643 C CA . GLU A 1 567 ? -2.751 -49.040 1.917 1.00 16.73 567 GLU B CA 1
ATOM 4644 C C . GLU A 1 567 ? -3.352 -48.116 0.866 1.00 15.85 567 GLU B C 1
ATOM 4645 O O . GLU A 1 567 ? -3.456 -48.467 -0.316 1.00 16.05 567 GLU B O 1
ATOM 4651 N N . VAL A 1 568 ? -3.665 -46.904 1.264 1.00 14.65 568 VAL B N 1
ATOM 4652 C CA . VAL A 1 568 ? -4.340 -45.908 0.439 1.00 14.40 568 VAL B CA 1
ATOM 4653 C C . VAL A 1 568 ? -3.879 -44.525 0.873 1.00 13.61 568 VAL B C 1
ATOM 4654 O O . VAL A 1 568 ? -3.512 -44.361 2.068 1.00 14.66 568 VAL B O 1
ATOM 4658 N N . TYR A 1 569 ? -3.854 -43.593 -0.071 1.00 14.93 569 TYR B N 1
ATOM 4659 C CA . TYR A 1 569 ? -3.392 -42.267 0.120 1.00 13.21 569 TYR B CA 1
ATOM 4660 C C . TYR A 1 569 ? -4.365 -41.341 -0.606 1.00 13.50 569 TYR B C 1
ATOM 4661 O O . TYR A 1 569 ? -4.914 -41.790 -1.623 1.00 13.13 569 TYR B O 1
ATOM 4670 N N . ILE A 1 570 ? -4.502 -40.136 -0.137 1.00 12.48 570 ILE B N 1
ATOM 4671 C CA . ILE A 1 570 ? -5.344 -39.120 -0.802 1.00 12.45 570 ILE B CA 1
ATOM 4672 C C . ILE A 1 570 ? -4.696 -37.770 -0.898 1.00 12.77 570 ILE B C 1
ATOM 4673 O O . ILE A 1 570 ? -4.137 -37.232 0.075 1.00 14.14 570 ILE B O 1
ATOM 4678 N N . ALA A 1 571 ? -4.710 -37.243 -2.170 1.00 12.37 571 ALA B N 1
ATOM 4679 C CA . ALA A 1 571 ? -4.204 -35.899 -2.460 1.00 12.78 571 ALA B CA 1
ATOM 4680 C C . ALA A 1 571 ? -5.409 -35.061 -2.817 1.00 12.64 571 ALA B C 1
ATOM 4681 O O . ALA A 1 571 ? -6.079 -35.386 -3.825 1.00 13.39 571 ALA B O 1
ATOM 4683 N N . ILE A 1 572 ? -5.699 -34.019 -2.044 1.00 12.70 572 ILE B N 1
ATOM 4684 C CA . ILE A 1 572 ? -6.863 -33.162 -2.222 1.00 11.74 572 ILE B CA 1
ATOM 4685 C C . ILE A 1 572 ? -6.373 -31.794 -2.635 1.00 11.91 572 ILE B C 1
ATOM 4686 O O . ILE A 1 572 ? -5.742 -31.039 -1.865 1.00 13.18 572 ILE B O 1
ATOM 4691 N N . PHE A 1 573 ? -6.460 -31.497 -3.932 1.00 12.32 573 PHE B N 1
ATOM 4692 C CA . PHE A 1 573 ? -6.034 -30.201 -4.416 1.00 13.31 573 PHE B CA 1
ATOM 4693 C C . PHE A 1 573 ? -7.066 -29.144 -4.028 1.00 13.57 573 PHE B C 1
ATOM 4694 O O . PHE A 1 573 ? -8.269 -29.382 -4.105 1.00 13.14 573 PHE B O 1
ATOM 4702 N N . LYS A 1 574 ? -6.559 -28.079 -3.487 1.00 14.64 574 LYS B N 1
ATOM 4703 C CA . LYS A 1 574 ? -7.336 -27.050 -2.798 1.00 16.71 574 LYS B CA 1
ATOM 4704 C C . LYS A 1 574 ? -8.160 -26.249 -3.801 1.00 18.76 574 LYS B C 1
ATOM 4705 O O . LYS A 1 574 ? -9.231 -25.752 -3.417 1.00 20.67 574 LYS B O 1
ATOM 4711 N N . LYS A 1 575 ? -7.684 -26.137 -5.039 1.00 19.42 575 LYS B N 1
ATOM 4712 C CA A LYS A 1 575 ? -8.429 -25.509 -6.122 0.50 19.50 575 LYS B CA 1
ATOM 4713 C CA B LYS A 1 575 ? -8.422 -25.501 -6.121 0.50 19.15 575 LYS B CA 1
ATOM 4714 C C . LYS A 1 575 ? -8.551 -26.491 -7.256 1.00 19.71 575 LYS B C 1
ATOM 4715 O O . LYS A 1 575 ? -7.905 -27.533 -7.307 1.00 18.98 575 LYS B O 1
ATOM 4722 N N . GLY A 1 576 ? -9.480 -26.207 -8.148 1.00 20.10 576 GLY B N 1
ATOM 4723 C CA . GLY A 1 576 ? -9.608 -26.945 -9.364 1.00 18.41 576 GLY B CA 1
ATOM 4724 C C . GLY A 1 576 ? -10.946 -27.671 -9.525 1.00 19.60 576 GLY B C 1
ATOM 4725 O O . GLY A 1 576 ? -11.435 -28.347 -8.628 1.00 17.98 576 GLY B O 1
ATOM 4726 N N . ALA A 1 577 ? -11.482 -27.626 -10.738 1.00 16.51 577 ALA B N 1
ATOM 4727 C CA . ALA A 1 577 ? -12.731 -28.326 -11.137 1.00 18.38 577 ALA B CA 1
ATOM 4728 C C . ALA A 1 577 ? -12.380 -29.702 -11.655 1.00 16.83 577 ALA B C 1
ATOM 4729 O O . ALA A 1 577 ? -11.243 -30.251 -11.437 1.00 18.41 577 ALA B O 1
ATOM 4731 N N . HIS A 1 578 ? -13.329 -30.332 -12.299 1.00 16.46 578 HIS B N 1
ATOM 4732 C CA . HIS A 1 578 ? -13.204 -31.707 -12.783 1.00 16.58 578 HIS B CA 1
ATOM 4733 C C . HIS A 1 578 ? -12.000 -31.892 -13.691 1.00 17.33 578 HIS B C 1
ATOM 4734 O O . HIS A 1 578 ? -11.291 -32.904 -13.606 1.00 18.94 578 HIS B O 1
ATOM 4741 N N . GLY A 1 579 ? -11.747 -30.871 -14.492 1.00 17.69 579 GLY B N 1
ATOM 4742 C CA . GLY A 1 579 ? -10.654 -30.905 -15.469 1.00 17.82 579 GLY B CA 1
ATOM 4743 C C . GLY A 1 579 ? -9.318 -30.344 -14.980 1.00 16.58 579 GLY B C 1
ATOM 4744 O O . GLY A 1 579 ? -8.485 -30.001 -15.814 1.00 17.57 579 GLY B O 1
ATOM 4745 N N . HIS A 1 580 ? -9.108 -30.239 -13.666 1.00 15.41 580 HIS B N 1
ATOM 4746 C CA . HIS A 1 580 ? -7.922 -29.553 -13.132 1.00 14.99 580 HIS B CA 1
ATOM 4747 C C . HIS A 1 580 ? -6.590 -30.138 -13.574 1.00 16.82 580 HIS B C 1
ATOM 4748 O O . HIS A 1 580 ? -5.613 -29.390 -13.589 1.00 17.09 580 HIS B O 1
ATOM 4755 N N . SER A 1 581 ? -6.576 -31.402 -14.032 1.00 16.18 581 SER B N 1
ATOM 4756 C CA . SER A 1 581 ? -5.298 -32.051 -14.386 1.00 17.20 581 SER B CA 1
ATOM 4757 C C . SER A 1 581 ? -4.722 -31.263 -15.594 1.00 17.45 581 SER B C 1
ATOM 4758 O O . SER A 1 581 ? -3.498 -31.175 -15.770 1.00 16.81 581 SER B O 1
ATOM 4761 N N . ILE A 1 582 ? -5.650 -30.728 -16.393 1.00 18.82 582 ILE B N 1
ATOM 4762 C CA . ILE A 1 582 ? -5.259 -29.932 -17.589 1.00 18.24 582 ILE B CA 1
ATOM 4763 C C . ILE A 1 582 ? -5.548 -28.447 -17.448 1.00 18.83 582 ILE B C 1
ATOM 4764 O O . ILE A 1 582 ? -4.881 -27.637 -18.058 1.00 19.90 582 ILE B O 1
ATOM 4769 N N . ARG A 1 583 ? -6.430 -28.038 -16.530 1.00 18.62 583 ARG B N 1
ATOM 4770 C CA . ARG A 1 583 ? -6.806 -26.600 -16.412 1.00 20.72 583 ARG B CA 1
ATOM 4771 C C . ARG A 1 583 ? -6.455 -25.905 -15.129 1.00 18.92 583 ARG B C 1
ATOM 4772 O O . ARG A 1 583 ? -6.681 -24.708 -15.009 1.00 18.21 583 ARG B O 1
ATOM 4780 N N . GLY A 1 584 ? -5.886 -26.641 -14.155 1.00 17.99 584 GLY B N 1
ATOM 4781 C CA . GLY A 1 584 ? -5.410 -26.071 -12.903 1.00 17.31 584 GLY B CA 1
ATOM 4782 C C . GLY A 1 584 ? -4.270 -25.118 -13.164 1.00 15.61 584 GLY B C 1
ATOM 4783 O O . GLY A 1 584 ? -3.673 -25.132 -14.243 1.00 17.78 584 GLY B O 1
ATOM 4784 N N . SER A 1 585 ? -3.850 -24.423 -12.123 1.00 16.90 585 SER B N 1
ATOM 4785 C CA . SER A 1 585 ? -2.750 -23.494 -12.256 1.00 17.14 585 SER B CA 1
ATOM 4786 C C . SER A 1 585 ? -1.478 -24.288 -12.654 1.00 17.49 585 SER B C 1
ATOM 4787 O O . SER A 1 585 ? -1.345 -25.514 -12.304 1.00 16.03 585 SER B O 1
ATOM 4790 N N . PRO A 1 586 ? -0.525 -23.646 -13.324 1.00 15.75 586 PRO B N 1
ATOM 4791 C CA . PRO A 1 586 ? 0.667 -24.371 -13.728 1.00 14.70 586 PRO B CA 1
ATOM 4792 C C . PRO A 1 586 ? 1.329 -25.120 -12.526 1.00 16.65 586 PRO B C 1
ATOM 4793 O O . PRO A 1 586 ? 1.798 -26.244 -12.674 1.00 14.86 586 PRO B O 1
ATOM 4797 N N . ARG A 1 587 ? 1.470 -24.441 -11.398 1.00 16.16 587 ARG B N 1
ATOM 4798 C CA . ARG A 1 587 ? 2.167 -25.081 -10.262 1.00 16.75 587 ARG B CA 1
ATOM 4799 C C . ARG A 1 587 ? 1.395 -26.247 -9.675 1.00 15.40 587 ARG B C 1
ATOM 4800 O O . ARG A 1 587 ? 1.945 -27.335 -9.312 1.00 15.28 587 ARG B O 1
ATOM 4808 N N . HIS A 1 588 ? 0.093 -26.080 -9.564 1.00 15.25 588 HIS B N 1
ATOM 4809 C CA . HIS A 1 588 ? -0.807 -27.183 -9.228 1.00 16.04 588 HIS B CA 1
ATOM 4810 C C . HIS A 1 588 ? -0.634 -28.407 -10.155 1.00 15.22 588 HIS B C 1
ATOM 4811 O O . HIS A 1 588 ? -0.450 -29.547 -9.738 1.00 15.48 588 HIS B O 1
ATOM 4818 N N . ARG A 1 589 ? -0.629 -28.146 -11.478 1.00 14.82 589 ARG B N 1
ATOM 4819 C CA . ARG A 1 589 ? -0.496 -29.223 -12.401 1.00 12.79 589 ARG B CA 1
ATOM 4820 C C . ARG A 1 589 ? 0.845 -29.905 -12.364 1.00 12.40 589 ARG B C 1
ATOM 4821 O O . ARG A 1 589 ? 0.916 -31.113 -12.460 1.00 15.56 589 ARG B O 1
ATOM 4829 N N . MET A 1 590 ? 1.909 -29.142 -12.190 1.00 13.67 590 MET B N 1
ATOM 4830 C CA A MET A 1 590 ? 3.276 -29.683 -12.029 0.50 14.57 590 MET B CA 1
ATOM 4831 C CA B MET A 1 590 ? 3.291 -29.695 -12.024 0.50 13.94 590 MET B CA 1
ATOM 4832 C C . MET A 1 590 ? 3.334 -30.680 -10.842 1.00 14.14 590 MET B C 1
ATOM 4833 O O . MET A 1 590 ? 3.892 -31.775 -10.938 1.00 14.28 590 MET B O 1
ATOM 4842 N N . LYS A 1 591 ? 2.703 -30.275 -9.727 1.00 14.32 591 LYS B N 1
ATOM 4843 C CA . LYS A 1 591 ? 2.725 -31.083 -8.473 1.00 15.45 591 LYS B CA 1
ATOM 4844 C C . LYS A 1 591 ? 1.899 -32.328 -8.690 1.00 14.23 591 LYS B C 1
ATOM 4845 O O . LYS A 1 591 ? 2.347 -33.436 -8.284 1.00 14.13 591 LYS B O 1
ATOM 4851 N N . ARG A 1 592 ? 0.783 -32.242 -9.402 1.00 12.47 592 ARG B N 1
ATOM 4852 C CA . ARG A 1 592 ? 0.038 -33.450 -9.737 1.00 13.92 592 ARG B CA 1
ATOM 4853 C C . ARG A 1 592 ? 0.840 -34.381 -10.599 1.00 14.52 592 ARG B C 1
ATOM 4854 O O . ARG A 1 592 ? 0.872 -35.601 -10.344 1.00 14.34 592 ARG B O 1
ATOM 4862 N N . TYR A 1 593 ? 1.480 -33.855 -11.656 1.00 14.29 593 TYR B N 1
ATOM 4863 C CA . TYR A 1 593 ? 2.282 -34.731 -12.501 1.00 14.49 593 TYR B CA 1
ATOM 4864 C C . TYR A 1 593 ? 3.402 -35.418 -11.729 1.00 14.97 593 TYR B C 1
ATOM 4865 O O . TYR A 1 593 ? 3.698 -36.611 -11.960 1.00 14.18 593 TYR B O 1
ATOM 4874 N N . LYS A 1 594 ? 4.025 -34.712 -10.775 1.00 15.32 594 LYS B N 1
ATOM 4875 C CA . LYS A 1 594 ? 5.153 -35.279 -10.075 1.00 17.18 594 LYS B CA 1
ATOM 4876 C C . LYS A 1 594 ? 4.631 -36.371 -9.105 1.00 16.47 594 LYS B C 1
ATOM 4877 O O . LYS A 1 594 ? 5.195 -37.493 -8.972 1.00 16.61 594 LYS B O 1
ATOM 4883 N N . LEU A 1 595 ? 3.460 -36.124 -8.460 1.00 14.17 595 LEU B N 1
ATOM 4884 C CA A LEU A 1 595 ? 2.799 -37.158 -7.611 0.50 14.88 595 LEU B CA 1
ATOM 4885 C CA B LEU A 1 595 ? 2.835 -37.148 -7.618 0.50 15.35 595 LEU B CA 1
ATOM 4886 C C . LEU A 1 595 ? 2.468 -38.420 -8.410 1.00 15.35 595 LEU B C 1
ATOM 4887 O O . LEU A 1 595 ? 2.719 -39.548 -7.982 1.00 14.68 595 LEU B O 1
ATOM 4896 N N . PHE A 1 596 ? 1.888 -38.203 -9.592 1.00 14.53 596 PHE B N 1
ATOM 4897 C CA . PHE A 1 596 ? 1.458 -39.276 -10.435 1.00 14.63 596 PHE B CA 1
ATOM 4898 C C . PHE A 1 596 ? 2.666 -40.126 -10.800 1.00 15.66 596 PHE B C 1
ATOM 4899 O O . PHE A 1 596 ? 2.660 -41.365 -10.664 1.00 14.95 596 PHE B O 1
ATOM 4907 N N . MET A 1 597 ? 3.728 -39.497 -11.288 1.00 15.23 597 MET B N 1
ATOM 4908 C CA A MET A 1 597 ? 4.852 -40.287 -11.739 0.50 16.35 597 MET B CA 1
ATOM 4909 C CA B MET A 1 597 ? 4.950 -40.170 -11.684 0.50 16.60 597 MET B CA 1
ATOM 4910 C C . MET A 1 597 ? 5.541 -40.982 -10.571 1.00 17.65 597 MET B C 1
ATOM 4911 O O . MET A 1 597 ? 5.912 -42.155 -10.718 1.00 18.33 597 MET B O 1
ATOM 4920 N N . GLU A 1 598 ? 5.670 -40.311 -9.445 1.00 16.40 598 GLU B N 1
ATOM 4921 C CA . GLU A 1 598 ? 6.336 -40.949 -8.330 1.00 16.96 598 GLU B CA 1
ATOM 4922 C C . GLU A 1 598 ? 5.583 -42.076 -7.664 1.00 16.31 598 GLU B C 1
ATOM 4923 O O . GLU A 1 598 ? 6.182 -43.058 -7.233 1.00 15.77 598 GLU B O 1
ATOM 4929 N N . PHE A 1 599 ? 4.267 -41.995 -7.653 1.00 16.34 599 PHE B N 1
ATOM 4930 C CA . PHE A 1 599 ? 3.437 -43.111 -7.124 1.00 15.18 599 PHE B CA 1
ATOM 4931 C C . PHE A 1 599 ? 3.655 -44.354 -7.943 1.00 15.49 599 PHE B C 1
ATOM 4932 O O . PHE A 1 599 ? 3.929 -45.413 -7.429 1.00 16.11 599 PHE B O 1
ATOM 4940 N N . PHE A 1 600 ? 3.654 -44.234 -9.285 1.00 14.84 600 PHE B N 1
ATOM 4941 C CA . PHE A 1 600 ? 3.928 -45.409 -10.096 1.00 14.92 600 PHE B CA 1
ATOM 4942 C C . PHE A 1 600 ? 5.375 -45.879 -10.003 1.00 17.07 600 PHE B C 1
ATOM 4943 O O . PHE A 1 600 ? 5.606 -47.072 -9.921 1.00 16.85 600 PHE B O 1
ATOM 4951 N N . GLU A 1 601 ? 6.354 -44.951 -9.915 1.00 17.24 601 GLU B N 1
ATOM 4952 C CA . GLU A 1 601 ? 7.769 -45.327 -9.711 1.00 18.22 601 GLU B CA 1
ATOM 4953 C C . GLU A 1 601 ? 7.902 -46.197 -8.430 1.00 17.90 601 GLU B C 1
ATOM 4954 O O . GLU A 1 601 ? 8.661 -47.146 -8.452 1.00 19.61 601 GLU B O 1
ATOM 4960 N N . ARG A 1 602 ? 7.217 -45.780 -7.369 1.00 18.34 602 ARG B N 1
ATOM 4961 C CA . ARG A 1 602 ? 7.411 -46.332 -6.039 1.00 18.70 602 ARG B CA 1
ATOM 4962 C C . ARG A 1 602 ? 6.435 -47.436 -5.646 1.00 19.16 602 ARG B C 1
ATOM 4963 O O . ARG A 1 602 ? 6.633 -48.056 -4.536 1.00 18.00 602 ARG B O 1
ATOM 4971 N N . LYS A 1 603 ? 5.396 -47.679 -6.482 1.00 16.99 603 LYS B N 1
ATOM 4972 C CA . LYS A 1 603 ? 4.430 -48.669 -6.168 1.00 18.61 603 LYS B CA 1
ATOM 4973 C C . LYS A 1 603 ? 4.260 -49.710 -7.267 1.00 19.26 603 LYS B C 1
ATOM 4974 O O . LYS A 1 603 ? 3.796 -50.842 -7.016 1.00 20.64 603 LYS B O 1
ATOM 4980 N N . LEU A 1 604 ? 4.599 -49.327 -8.474 1.00 17.78 604 LEU B N 1
ATOM 4981 C CA . LEU A 1 604 ? 4.410 -50.190 -9.636 1.00 16.99 604 LEU B CA 1
ATOM 4982 C C . LEU A 1 604 ? 5.742 -50.706 -10.222 1.00 17.53 604 LEU B C 1
ATOM 4983 O O . LEU A 1 604 ? 5.973 -51.928 -10.287 1.00 18.57 604 LEU B O 1
ATOM 4988 N N . LYS A 1 605 ? 6.621 -49.794 -10.617 1.00 18.42 605 LYS B N 1
ATOM 4989 C CA . LYS A 1 605 ? 7.887 -50.222 -11.200 1.00 19.43 605 LYS B CA 1
ATOM 4990 C C . LYS A 1 605 ? 8.698 -51.051 -10.176 1.00 20.93 605 LYS B C 1
ATOM 4991 O O . LYS A 1 605 ? 9.292 -52.102 -10.520 1.00 22.49 605 LYS B O 1
ATOM 4997 N N . LYS A 1 606 ? 8.733 -50.538 -8.943 1.00 20.18 606 LYS B N 1
ATOM 4998 C CA . LYS A 1 606 ? 9.413 -51.239 -7.818 1.00 24.68 606 LYS B CA 1
ATOM 4999 C C . LYS A 1 606 ? 8.781 -50.826 -6.503 1.00 29.48 606 LYS B C 1
ATOM 5000 O O . LYS A 1 606 ? 9.084 -49.682 -5.996 1.00 34.04 606 LYS B O 1
ATOM 5002 N N . TYR A 1 607 ? 8.080 -51.772 -5.872 1.00 27.53 607 TYR B N 1
ATOM 5003 C CA . TYR A 1 607 ? 7.310 -51.447 -4.661 1.00 24.00 607 TYR B CA 1
ATOM 5004 C C . TYR A 1 607 ? 8.235 -51.094 -3.507 1.00 25.39 607 TYR B C 1
ATOM 5005 O O . TYR A 1 607 ? 9.161 -51.826 -3.180 1.00 26.11 607 TYR B O 1
ATOM 5014 N N . GLU A 1 608 ? 7.949 -49.985 -2.863 1.00 24.09 608 GLU B N 1
ATOM 5015 C CA . GLU A 1 608 ? 8.603 -49.685 -1.593 1.00 24.63 608 GLU B CA 1
ATOM 5016 C C . GLU A 1 608 ? 7.534 -49.209 -0.608 1.00 26.27 608 GLU B C 1
ATOM 5017 O O . GLU A 1 608 ? 6.429 -48.765 -0.994 1.00 23.21 608 GLU B O 1
ATOM 5023 N N . GLU A 1 609 ? 7.816 -49.385 0.694 1.00 26.29 609 GLU B N 1
ATOM 5024 C CA . GLU A 1 609 ? 6.796 -48.960 1.630 1.00 28.82 609 GLU B CA 1
ATOM 5025 C C . GLU A 1 609 ? 6.631 -47.462 1.770 1.00 26.48 609 GLU B C 1
ATOM 5026 O O . GLU A 1 609 ? 7.575 -46.652 1.585 1.00 29.97 609 GLU B O 1
ATOM 5032 N N . GLY A 1 610 ? 5.420 -47.062 2.141 1.00 29.25 610 GLY B N 1
ATOM 5033 C CA . GLY A 1 610 ? 5.084 -45.671 2.489 1.00 29.83 610 GLY B CA 1
ATOM 5034 C C . GLY A 1 610 ? 5.047 -44.758 1.264 1.00 29.44 610 GLY B C 1
ATOM 5035 O O . GLY A 1 610 ? 5.230 -45.216 0.102 1.00 28.00 610 GLY B O 1
ATOM 5036 N N . PHE A 1 611 ? 4.769 -43.470 1.509 1.00 25.15 611 PHE B N 1
ATOM 5037 C CA . PHE A 1 611 ? 4.839 -42.462 0.500 1.00 28.41 611 PHE B CA 1
ATOM 5038 C C . PHE A 1 611 ? 5.072 -41.106 1.217 1.00 30.26 611 PHE B C 1
ATOM 5039 O O . PHE A 1 611 ? 4.154 -40.353 1.451 1.00 34.13 611 PHE B O 1
ATOM 5047 N N . ASP A 1 612 ? 6.343 -40.811 1.467 1.00 32.90 612 ASP B N 1
ATOM 5048 C CA . ASP A 1 612 ? 6.730 -39.571 2.173 1.00 32.71 612 ASP B CA 1
ATOM 5049 C C . ASP A 1 612 ? 6.678 -38.432 1.183 1.00 31.83 612 ASP B C 1
ATOM 5050 O O . ASP A 1 612 ? 7.656 -38.126 0.501 1.00 32.68 612 ASP B O 1
ATOM 5055 N N . VAL A 1 613 ? 5.517 -37.837 1.023 1.00 28.22 613 VAL B N 1
ATOM 5056 C CA . VAL A 1 613 ? 5.312 -36.829 -0.016 1.00 29.22 613 VAL B CA 1
ATOM 5057 C C . VAL A 1 613 ? 6.229 -35.579 0.200 1.00 33.26 613 VAL B C 1
ATOM 5058 O O . VAL A 1 613 ? 6.629 -34.927 -0.739 1.00 34.89 613 VAL B O 1
ATOM 5062 N N . GLU A 1 614 ? 6.587 -35.263 1.440 1.00 35.64 614 GLU B N 1
ATOM 5063 C CA . GLU A 1 614 ? 7.449 -34.086 1.679 1.00 37.53 614 GLU B CA 1
ATOM 5064 C C . GLU A 1 614 ? 8.835 -34.296 0.972 1.00 35.91 614 GLU B C 1
ATOM 5065 O O . GLU A 1 614 ? 9.311 -33.454 0.165 1.00 37.41 614 GLU B O 1
ATOM 5067 N N . LYS A 1 615 ? 9.395 -35.489 1.209 1.00 32.53 615 LYS B N 1
ATOM 5068 C CA . LYS A 1 615 ? 10.697 -35.919 0.664 1.00 38.47 615 LYS B CA 1
ATOM 5069 C C . LYS A 1 615 ? 10.620 -36.129 -0.837 1.00 45.21 615 LYS B C 1
ATOM 5070 O O . LYS A 1 615 ? 11.445 -35.574 -1.603 1.00 38.79 615 LYS B O 1
ATOM 5073 N N . ILE A 1 616 ? 9.589 -36.887 -1.263 1.00 36.04 616 ILE B N 1
ATOM 5074 C CA . ILE A 1 616 ? 9.450 -37.329 -2.662 1.00 41.33 616 ILE B CA 1
ATOM 5075 C C . ILE A 1 616 ? 9.263 -36.092 -3.552 1.00 40.63 616 ILE B C 1
ATOM 5076 O O . ILE A 1 616 ? 9.807 -36.064 -4.669 1.00 39.86 616 ILE B O 1
ATOM 5081 N N . LEU A 1 617 ? 8.545 -35.067 -3.064 1.00 41.40 617 LEU B N 1
ATOM 5082 C CA . LEU A 1 617 ? 8.286 -33.845 -3.860 1.00 50.92 617 LEU B CA 1
ATOM 5083 C C . LEU A 1 617 ? 9.304 -32.711 -3.706 1.00 61.82 617 LEU B C 1
ATOM 5084 O O . LEU A 1 617 ? 9.357 -31.842 -4.572 1.00 73.44 617 LEU B O 1
ATOM 5089 N N . LYS A 1 618 ? 10.136 -32.706 -2.674 1.00 52.06 618 LYS B N 1
ATOM 5090 C CA . LYS A 1 618 ? 11.109 -31.613 -2.539 1.00 66.54 618 LYS B CA 1
ATOM 5091 C C . LYS A 1 618 ? 12.391 -32.095 -1.864 1.00 69.30 618 LYS B C 1
ATOM 5092 O O . LYS A 1 618 ? 12.493 -32.064 -0.639 1.00 81.14 618 LYS B O 1
#

Radius of gyration: 24.56 Å; Cα contacts (8 Å, |Δi|>4): 1538; chains: 1; bounding box: 58×66×60 Å

Foldseek 3Di:
DEFALQPVQVFWAWADWEDAPQKIKIWTWGFDQVVLDIWIKIWMAGNVPLDIDIDGQWDDWAAANVRQKIWTWHAVVNWIWIKMAGPVPRDIDTQDTDPFWDHWYDANVSFKIKTKGKDAPDDPPDQDDDAPDQAAFPGGGCSQMWMKIFIAGRVNSDGPDMDIGHPPKDWDDQRQWIKIWHFAADVHGPPLFFTWIWIDHPHDIDTDDGGANWGFDEYQNQWTKIWAGRHDPASLQAIFIWIHRPDTGGQVPPPQWHWDDWYDHPNKMWTWTQAQAETFIWICPPHIGGFGDDQWYFRDWYDHPWTKTWIAFQFGHTFMWTTDPHIDTSDDRCVVVPVPYDFWHWDWDWFDADPDIWIKTKTAADDDPPAAFEEEEEEEADLQAHHTTHHDSLRRSVSPVGYMYMYTNFQLYHNDGSVSNLVQAQPQLHRRLRRSVRRVVVVCVVDVSHDQQFYEYEYAESSLQSNLSCQLPDPRHQEYERELYAQFLLCLLVQARPNVPNCCGRNHPPSVPDCSRVVSGSQNRLLRGDHEYEYEYECSARNRHPCRRVVSVVSNVVNVYHYYYDYHDDDYRPCCPVPGSNVVSLVSQVVVVRCVDGRRHDDDDDPSVVSVD

Nearest PDB structures (foldseek):
  4hxf-assembly1_B  TM=1.002E+00  e=0.000E+00  Pyrococcus horikoshii OT3
  4hxg-assembly1_D  TM=9.996E-01  e=0.000E+00  Pyrococcus horikoshii OT3
  4hxg-assembly1_F  TM=1.000E+00  e=0.000E+00  Pyrococcus horikoshii OT3
  4hxg-assembly2_L  TM=9.991E-01  e=0.000E+00  Pyrococcus horikoshii OT3
  4hxg-assembly2_J  TM=9.988E-01  e=0.000E+00  Pyrococcus horikoshii OT3